Protein 7VFA (pdb70)

B-factor: mean 29.17, std 17.3, range [7.7, 118.78]

Solvent-accessible surface area: 18448 Å² total; per-residue (Å²): 53,101,15,123,26,64,36,29,27,92,29,64,56,57,24,57,27,114,0,28,0,47,9,49,64,39,80,0,57,33,0,6,0,0,0,0,16,66,22,105,89,137,163,87,62,9,0,0,0,17,11,33,108,44,141,51,44,47,19,143,50,0,138,82,36,6,74,6,40,44,49,78,101,114,35,16,0,44,0,47,0,65,59,2,81,47,121,1,55,2,66,0,20,0,0,0,0,18,1,1,8,22,50,14,28,41,34,53,0,7,9,33,62,7,163,22,18,82,0,47,7,65,131,101,52,32,176,98,87,34,10,102,17,48,81,0,74,25,0,14,2,49,0,31,6,63,101,3,30,3,1,0,0,21,1,68,41,28,0,22,0,0,39,0,0,7,1,59,5,113,52,0,50,118,28,77,9,105,78,45,20,140,190,57,47,46,144,50,5,89,0,62,17,68,149,90,112,6,150,10,68,18,61,54,49,57,70,17,0,1,59,0,96,1,72,59,60,7,118,140,36,16,155,66,114,59,42,120,19,120,52,4,78,8,0,0,0,4,2,0,130,47,16,62,57,83,24,58,94,32,12,4,0,35,22,22,54,6,8,164,26,84,38,0,42,15,7,4,0,0,0,0,0,31,20,61,224,87,36,0,18,0,0,1,0,2,0,0,16,4,16,57,13,16,0,0,0,0,4,1,87,0,67,25,0,19,108,9,68,6,96,6,33,67,26,94,34,46,124,57,24,36,6,0,17,2,0,0,0,8,6,0,0,4,11,56,59,53,46,133,93,136,33,97,69,33,106,64,0,29,96,24,1,132,159,76,85,24,55,88,3,64,106,101,50,23,90,96,0,26,86,0,18,85,97,28,63,33,47,10,56,78,6,0,33,14,0,53,79,34,37,94,117,30,118,84,81,118,72,18,25,71,38,64,128,53,49,15,37,16,16,10,109,24,0,57,94,78,50

Structure (mmCIF, N/CA/C/O backbone):
data_7VFA
#
_entry.id   7VFA
#
_cell.length_a   61.723
_cell.length_b   61.723
_cell.length_c   239.012
_cell.angle_alpha   90.000
_cell.angle_beta   90.000
_cell.angle_gamma   90.000
#
_symmetry.space_group_name_H-M   'P 43 21 2'
#
loop_
_entity.id
_entity.type
_entity.pdbx_description
1 polymer NB1A2
2 polymer '3C-like proteinase'
3 non-polymer 'SULFATE ION'
4 water water
#
loop_
_atom_site.group_PDB
_atom_site.id
_atom_site.type_symbol
_atom_site.label_atom_id
_atom_site.label_alt_id
_atom_site.label_comp_id
_atom_site.label_asym_id
_atom_site.label_entity_id
_atom_site.label_seq_id
_atom_site.pdbx_PDB_ins_code
_atom_site.Cartn_x
_atom_site.Cartn_y
_atom_site.Cartn_z
_atom_site.occupancy
_atom_site.B_iso_or_equiv
_atom_site.auth_seq_id
_atom_site.auth_comp_id
_atom_site.auth_asym_id
_atom_site.auth_atom_id
_atom_site.pdbx_PDB_model_num
ATOM 1 N N . VAL A 1 24 ? -37.98394 -7.79512 21.19025 1.000 37.98651 24 VAL D N 1
ATOM 2 C CA . VAL A 1 24 ? -37.45123 -6.77403 22.08700 1.000 26.18266 24 VAL D CA 1
ATOM 3 C C . VAL A 1 24 ? -36.31176 -6.01783 21.41099 1.000 35.29572 24 VAL D C 1
ATOM 4 O O . VAL A 1 24 ? -35.41150 -6.61729 20.82559 1.000 42.77841 24 VAL D O 1
ATOM 8 N N . GLN A 1 25 ? -36.36419 -4.69057 21.50396 1.000 28.85115 25 GLN D N 1
ATOM 9 C CA . GLN A 1 25 ? -35.40530 -3.80468 20.85447 1.000 21.68946 25 GLN D CA 1
ATOM 10 C C . GLN A 1 25 ? -35.06781 -2.69878 21.84617 1.000 19.19058 25 GLN D C 1
ATOM 11 O O . GLN A 1 25 ? -35.97458 -2.01646 22.33043 1.000 22.12261 25 GLN D O 1
ATOM 17 N N . LEU A 1 26 ? -33.78301 -2.52166 22.15701 1.000 18.37927 26 LEU D N 1
ATOM 18 C CA . LEU A 1 26 ? -33.33887 -1.54714 23.15219 1.000 19.41001 26 LEU D CA 1
ATOM 19 C C . LEU A 1 26 ? -32.30069 -0.61359 22.54518 1.000 16.07398 26 LEU D C 1
ATOM 20 O O . LEU A 1 26 ? -31.32503 -1.07667 21.94512 1.000 22.27098 26 LEU D O 1
ATOM 25 N N . GLN A 1 27 ? -32.49284 0.69664 22.72249 1.000 18.70291 27 GLN D N 1
ATOM 26 C CA . GLN A 1 27 ? -31.57322 1.69915 22.18824 1.000 17.38550 27 GLN D CA 1
ATOM 27 C C . GLN A 1 27 ? -31.25706 2.73666 23.25488 1.000 19.45302 27 GLN D C 1
ATOM 28 O O . GLN A 1 27 ? -32.14393 3.48109 23.68321 1.000 18.78069 27 GLN D O 1
ATOM 34 N N . GLU A 1 28 ? -29.99162 2.80551 23.65489 1.000 15.81054 28 GLU D N 1
ATOM 35 C CA . GLU A 1 28 ? -29.55330 3.77878 24.64343 1.000 19.12607 28 GLU D CA 1
ATOM 36 C C . GLU A 1 28 ? -29.21050 5.10919 23.98572 1.000 22.05882 28 GLU D C 1
ATOM 37 O O . GLU A 1 28 ? -28.76024 5.16291 22.83934 1.000 20.16651 28 GLU D O 1
ATOM 43 N N . SER A 1 29 ? -29.40838 6.18943 24.73582 1.000 18.71594 29 SER D N 1
ATOM 44 C CA . SER A 1 29 ? -28.87844 7.48835 24.34841 1.000 25.51757 29 SER D CA 1
ATOM 45 C C . SER A 1 29 ? -28.56851 8.26857 25.61524 1.000 19.93461 29 SER D C 1
ATOM 46 O O . SER A 1 29 ? -28.88388 7.83771 26.72838 1.000 17.70193 29 SER D O 1
ATOM 49 N N . GLY A 1 30 ? -27.92933 9.42219 25.43953 1.000 19.09390 30 GLY D N 1
ATOM 50 C CA . GLY A 1 30 ? -27.68238 10.31915 26.54633 1.000 17.29016 30 GLY D CA 1
ATOM 51 C C . GLY A 1 30 ? -26.30125 10.24611 27.15489 1.000 26.90180 30 GLY D C 1
ATOM 52 O O . GLY A 1 30 ? -26.02919 10.98112 28.11222 1.000 21.16722 30 GLY D O 1
ATOM 53 N N . GLY A 1 31 ? -25.42692 9.38510 26.64917 1.000 21.34112 31 GLY D N 1
ATOM 54 C CA . GLY A 1 31 ? -24.05785 9.37404 27.11359 1.000 24.14489 31 GLY D CA 1
ATOM 55 C C . GLY A 1 31 ? -23.32760 10.64399 26.71924 1.000 22.24895 31 GLY D C 1
ATOM 56 O O . GLY A 1 31 ? -23.80649 11.46598 25.93663 1.000 25.81042 31 GLY D O 1
ATOM 57 N N . GLY A 1 32 ? -22.13558 10.81138 27.27779 1.000 23.31030 32 GLY D N 1
ATOM 58 C CA . GLY A 1 32 ? -21.33949 11.97334 26.93436 1.000 27.12041 32 GLY D CA 1
ATOM 59 C C . GLY A 1 32 ? -20.12864 12.08903 27.83464 1.000 26.67564 32 GLY D C 1
ATOM 60 O O . GLY A 1 32 ? -19.79874 11.16475 28.57847 1.000 19.48943 32 GLY D O 1
ATOM 61 N N . SER A 1 33 ? -19.47964 13.24808 27.75225 1.000 22.65278 33 SER D N 1
ATOM 62 C CA . SER A 1 33 ? -18.26191 13.53993 28.49316 1.000 18.30551 33 SER D CA 1
ATOM 63 C C . SER A 1 33 ? -18.53802 14.64955 29.49677 1.000 23.38277 33 SER D C 1
ATOM 64 O O . SER A 1 33 ? -19.07978 15.69741 29.13255 1.000 30.19176 33 SER D O 1
ATOM 67 N N . VAL A 1 34 ? -18.16880 14.42086 30.75599 1.000 19.30950 34 VAL D N 1
ATOM 68 C CA . VAL A 1 34 ? -18.32434 15.41325 31.81209 1.000 22.25010 34 VAL D CA 1
ATOM 69 C C . VAL A 1 34 ? -17.05529 15.42906 32.65271 1.000 24.66232 34 VAL D C 1
ATOM 70 O O . VAL A 1 34 ? -16.19604 14.55114 32.54857 1.000 22.19909 34 VAL D O 1
ATOM 74 N N . ALA A 1 35 ? -16.93938 16.45480 33.48574 1.000 21.18605 35 ALA D N 1
ATOM 75 C CA . ALA A 1 35 ? -15.89309 16.48793 34.49157 1.000 28.01779 35 ALA D CA 1
ATOM 76 C C . ALA A 1 35 ? -16.40744 15.85388 35.77772 1.000 22.53663 35 ALA D C 1
ATOM 77 O O . ALA A 1 35 ? -17.61711 15.75007 36.00340 1.000 25.08372 35 ALA D O 1
ATOM 79 N N . ALA A 1 36 ? -15.46612 15.42010 36.61832 1.000 24.24182 36 ALA D N 1
ATOM 80 C CA . ALA A 1 36 ? -15.80090 14.82005 37.90469 1.000 24.62886 36 ALA D CA 1
ATOM 81 C C . ALA A 1 36 ? -16.76769 15.70455 38.67949 1.000 29.25501 36 ALA D C 1
ATOM 82 O O . ALA A 1 36 ? -16.59653 16.92514 38.74701 1.000 23.13559 36 ALA D O 1
ATOM 84 N N . GLY A 1 37 ? -17.78702 15.07620 39.26567 1.000 20.46018 37 GLY D N 1
ATOM 85 C CA . GLY A 1 37 ? -18.86724 15.78531 39.91611 1.000 25.53816 37 GLY D CA 1
ATOM 86 C C . GLY A 1 37 ? -20.03298 16.11842 39.01195 1.000 22.44664 37 GLY D C 1
ATOM 87 O O . GLY A 1 37 ? -21.09311 16.51994 39.51212 1.000 24.04578 37 GLY D O 1
ATOM 88 N N . GLY A 1 38 ? -19.87611 15.95678 37.70221 1.000 17.11681 38 GLY D N 1
ATOM 89 C CA . GLY A 1 38 ? -20.91387 16.28263 36.75217 1.000 18.83443 38 GLY D CA 1
ATOM 90 C C . GLY A 1 38 ? -22.01740 15.24518 36.74082 1.000 15.88375 38 GLY D C 1
ATOM 91 O O . GLY A 1 38 ? -22.05645 14.31633 37.54884 1.000 19.73981 38 GLY D O 1
ATOM 92 N N . SER A 1 39 ? -22.91993 15.40288 35.77588 1.000 14.88014 39 SER D N 1
ATOM 93 C CA . SER A 1 39 ? -24.16145 14.64735 35.76181 1.000 16.93466 39 SER D CA 1
ATOM 94 C C . SER A 1 39 ? -24.57882 14.34022 34.33062 1.000 21.05619 39 SER D C 1
ATOM 95 O O . SER A 1 39 ? -24.32542 15.11940 33.40680 1.000 21.49906 39 SER D O 1
ATOM 98 N N . LEU A 1 40 ? -25.23588 13.19525 34.16485 1.000 17.93457 40 LEU D N 1
ATOM 99 C CA . LEU A 1 40 ? -25.77611 12.76911 32.88526 1.000 19.14639 40 LEU D CA 1
ATOM 100 C C . LEU A 1 40 ? -27.09838 12.06641 33.14229 1.000 18.00706 40 LEU D C 1
ATOM 101 O O . LEU A 1 40 ? -27.33985 11.54143 34.23194 1.000 20.25003 40 LEU D O 1
ATOM 106 N N . ARG A 1 41 ? -27.95765 12.05342 32.12626 1.000 16.78465 41 ARG D N 1
ATOM 107 C CA . ARG A 1 41 ? -29.20771 11.29891 32.17130 1.000 18.22048 41 ARG D CA 1
ATOM 108 C C . ARG A 1 41 ? -29.24363 10.38717 30.95389 1.000 18.80237 41 ARG D C 1
ATOM 109 O O . ARG A 1 41 ? -29.32969 10.86836 29.82016 1.000 20.00888 41 ARG D O 1
ATOM 117 N N . LEU A 1 42 ? -29.15935 9.07743 31.17906 1.000 15.74392 42 LEU D N 1
ATOM 118 C CA . LEU A 1 42 ? -29.26149 8.12613 30.08150 1.000 18.12314 42 LEU D CA 1
ATOM 119 C C . LEU A 1 42 ? -30.71628 7.75224 29.83562 1.000 15.66749 42 LEU D C 1
ATOM 120 O O . LEU A 1 42 ? -31.53543 7.71509 30.75885 1.000 15.07043 42 LEU D O 1
ATOM 125 N N . SER A 1 43 ? -31.02177 7.45963 28.57410 1.000 17.10909 43 SER D N 1
ATOM 126 C CA . SER A 1 43 ? -32.33617 7.00613 28.14640 1.000 17.28691 43 SER D CA 1
ATOM 127 C C . SER A 1 43 ? -32.19990 5.67945 27.41763 1.000 17.91539 43 SER D C 1
ATOM 128 O O . SER A 1 43 ? -31.20276 5.43024 26.73673 1.000 18.90598 43 SER D O 1
ATOM 131 N N . CYS A 1 44 ? -33.21122 4.82954 27.55749 1.000 16.93143 44 CYS D N 1
ATOM 132 C CA . CYS A 1 44 ? -33.25824 3.55682 26.84692 1.000 19.61380 44 CYS D CA 1
ATOM 133 C C . CYS A 1 44 ? -34.63334 3.42382 26.21346 1.000 15.98366 44 CYS D C 1
ATOM 134 O O . CYS A 1 44 ? -35.63349 3.26889 26.92156 1.000 19.94381 44 CYS D O 1
ATOM 137 N N . ALA A 1 45 ? -34.68102 3.50363 24.88812 1.000 16.14996 45 ALA D N 1
ATOM 138 C CA . ALA A 1 45 ? -35.93100 3.42823 24.14484 1.000 18.83905 45 ALA D CA 1
ATOM 139 C C . ALA A 1 45 ? -36.24010 1.96653 23.85457 1.000 17.26754 45 ALA D C 1
ATOM 140 O O . ALA A 1 45 ? -35.40848 1.25656 23.27976 1.000 22.35367 45 ALA D O 1
ATOM 142 N N . VAL A 1 46 ? -37.42821 1.52134 24.25199 1.000 20.92295 46 VAL D N 1
ATOM 143 C CA . VAL A 1 46 ? -37.85266 0.13394 24.08427 1.000 18.89893 46 VAL D CA 1
ATOM 144 C C . VAL A 1 46 ? -38.78110 0.05245 22.88519 1.000 16.93721 46 VAL D C 1
ATOM 145 O O . VAL A 1 46 ? -39.73591 0.83183 22.77723 1.000 19.62632 46 VAL D O 1
ATOM 149 N N . SER A 1 47 ? -38.50620 -0.89350 21.99046 1.000 21.96950 47 SER D N 1
ATOM 150 C CA . SER A 1 47 ? -39.32039 -1.12948 20.80952 1.000 23.81640 47 SER D CA 1
ATOM 151 C C . SER A 1 47 ? -39.62885 -2.61502 20.70165 1.000 20.62161 47 SER D C 1
ATOM 152 O O . SER A 1 47 ? -38.91764 -3.45746 21.25125 1.000 20.03149 47 SER D O 1
ATOM 155 N N . GLY A 1 48 ? -40.69995 -2.93209 19.97584 1.000 22.66920 48 GLY D N 1
ATOM 156 C CA . GLY A 1 48 ? -41.07749 -4.30467 19.72521 1.000 25.31878 48 GLY D CA 1
ATOM 157 C C . GLY A 1 48 ? -41.91195 -4.95483 20.80888 1.000 33.06729 48 GLY D C 1
ATOM 158 O O . GLY A 1 48 ? -42.60505 -5.93827 20.52719 1.000 43.27412 48 GLY D O 1
ATOM 159 N N . VAL A 1 49 ? -41.84910 -4.44949 22.04102 1.000 23.01151 49 VAL D N 1
ATOM 160 C CA . VAL A 1 49 ? -42.65878 -4.91795 23.16139 1.000 22.53227 49 VAL D CA 1
ATOM 161 C C . VAL A 1 49 ? -42.93806 -3.71594 24.05250 1.000 21.82335 49 VAL D C 1
ATOM 162 O O . VAL A 1 49 ? -42.30940 -2.66407 23.92206 1.000 25.53022 49 VAL D O 1
ATOM 166 N N . THR A 1 50 ? -43.88005 -3.87801 24.97744 1.000 18.82634 50 THR D N 1
ATOM 167 C CA . THR A 1 50 ? -44.14294 -2.84300 25.96703 1.000 18.14223 50 THR D CA 1
ATOM 168 C C . THR A 1 50 ? -43.11936 -2.91159 27.09014 1.000 23.33282 50 THR D C 1
ATOM 169 O O . THR A 1 50 ? -42.79740 -3.99299 27.59312 1.000 20.15631 50 THR D O 1
ATOM 173 N N . ALA A 1 51 ? -42.62006 -1.74366 27.49594 1.000 19.71771 51 ALA D N 1
ATOM 174 C CA . ALA A 1 51 ? -41.70277 -1.69398 28.62775 1.000 20.90926 51 ALA D CA 1
ATOM 175 C C . ALA A 1 51 ? -42.36791 -2.15824 29.91580 1.000 24.23084 51 ALA D C 1
ATOM 176 O O . ALA A 1 51 ? -41.66994 -2.57929 30.84522 1.000 19.95530 51 ALA D O 1
ATOM 178 N N . SER A 1 52 ? -43.70180 -2.09849 29.99008 1.000 20.24235 52 SER D N 1
ATOM 179 C CA . SER A 1 52 ? -44.42795 -2.55427 31.16899 1.000 20.14091 52 SER D CA 1
ATOM 180 C C . SER A 1 52 ? -44.43559 -4.06682 31.31034 1.000 18.12752 52 SER D C 1
ATOM 181 O O . SER A 1 52 ? -44.94363 -4.56824 32.31861 1.000 22.42722 52 SER D O 1
ATOM 184 N N . SER A 1 53 ? -43.90244 -4.80992 30.34026 1.000 18.22563 53 SER D N 1
ATOM 185 C CA . SER A 1 53 ? -43.98755 -6.26378 30.35596 1.000 21.58743 53 SER D CA 1
ATOM 186 C C . SER A 1 53 ? -42.66957 -6.95710 30.67818 1.000 18.87015 53 SER D C 1
ATOM 187 O O . SER A 1 53 ? -42.63631 -8.19179 30.72464 1.000 17.90637 53 SER D O 1
ATOM 190 N N . VAL A 1 54 ? -41.58542 -6.21386 30.89692 1.000 19.67444 54 VAL D N 1
ATOM 191 C CA . VAL A 1 54 ? -40.26500 -6.80080 31.10026 1.000 17.80892 54 VAL D CA 1
ATOM 192 C C . VAL A 1 54 ? -39.61844 -6.17317 32.32684 1.000 16.08575 54 VAL D C 1
ATOM 193 O O . VAL A 1 54 ? -39.80568 -4.98333 32.60165 1.000 16.14787 54 VAL D O 1
ATOM 197 N N . TYR A 1 55 ? -38.87076 -6.98117 33.07091 1.000 14.60600 55 TYR D N 1
ATOM 198 C CA . TYR A 1 55 ? -37.94344 -6.44582 34.05518 1.000 12.96575 55 TYR D CA 1
ATOM 199 C C . TYR A 1 55 ? -36.81870 -5.73666 33.31238 1.000 13.81789 55 TYR D C 1
ATOM 200 O O . TYR A 1 55 ? -36.31652 -6.24014 32.30482 1.000 15.61298 55 TYR D O 1
ATOM 209 N N . MET A 1 56 ? -36.43014 -4.55501 33.79399 1.000 13.42052 56 MET D N 1
ATOM 210 C CA . MET A 1 56 ? -35.46050 -3.73945 33.07914 1.000 12.16126 56 MET D CA 1
ATOM 211 C C . MET A 1 56 ? -34.33876 -3.31107 34.01433 1.000 14.53958 56 MET D C 1
ATOM 212 O O . MET A 1 56 ? -34.55274 -3.12289 35.21220 1.000 17.52186 56 MET D O 1
ATOM 217 N N . ALA A 1 57 ? -33.13480 -3.15484 33.46095 1.000 13.59016 57 ALA D N 1
ATOM 218 C CA . ALA A 1 57 ? -31.99678 -2.78591 34.28986 1.000 12.10905 57 ALA D CA 1
ATOM 219 C C . ALA A 1 57 ? -30.95609 -2.03549 33.47498 1.000 11.29885 57 ALA D C 1
ATOM 220 O O . ALA A 1 57 ? -30.89977 -2.13474 32.24698 1.000 16.04058 57 ALA D O 1
ATOM 222 N N . TRP A 1 58 ? -30.11750 -1.29550 34.19458 1.000 11.67693 58 TRP D N 1
ATOM 223 C CA . TRP A 1 58 ? -28.95993 -0.61363 33.63608 1.000 12.72588 58 TRP D CA 1
ATOM 224 C C . TRP A 1 58 ? -27.69219 -1.32891 34.07293 1.000 14.53710 58 TRP D C 1
ATOM 225 O O . TRP A 1 58 ? -27.51799 -1.62527 35.25980 1.000 16.49799 58 TRP D O 1
ATOM 236 N N . PHE A 1 59 ? -26.81532 -1.59220 33.11163 1.000 12.96451 59 PHE D N 1
ATOM 237 C CA . PHE A 1 59 ? -25.52107 -2.21375 33.32231 1.000 11.52707 59 PHE D CA 1
ATOM 238 C C . PHE A 1 59 ? -24.45189 -1.26879 32.80165 1.000 14.33941 59 PHE D C 1
ATOM 239 O O . PHE A 1 59 ? -24.73048 -0.37362 32.00433 1.000 14.51427 59 PHE D O 1
ATOM 247 N N . ARG A 1 60 ? -23.21776 -1.48129 33.23117 1.000 15.03070 60 ARG D N 1
ATOM 248 C CA . ARG A 1 60 ? -22.10479 -0.83928 32.55976 1.000 13.41468 60 ARG D CA 1
ATOM 249 C C . ARG A 1 60 ? -21.01659 -1.87010 32.31265 1.000 15.08512 60 ARG D C 1
ATOM 250 O O . ARG A 1 60 ? -20.92466 -2.89231 33.00049 1.000 17.40831 60 ARG D O 1
ATOM 258 N N . GLN A 1 61 ? -20.19823 -1.59055 31.30416 1.000 12.69076 61 GLN D N 1
ATOM 259 C CA . GLN A 1 61 ? -19.03031 -2.40262 30.98860 1.000 14.01432 61 GLN D CA 1
ATOM 260 C C . GLN A 1 61 ? -17.82886 -1.46772 31.04195 1.000 13.43969 61 GLN D C 1
ATOM 261 O O . GLN A 1 61 ? -17.51280 -0.78678 30.06115 1.000 15.83640 61 GLN D O 1
ATOM 267 N N . ALA A 1 62 ? -17.18704 -1.41262 32.20579 1.000 12.50646 62 ALA D N 1
ATOM 268 C CA . ALA A 1 62 ? -15.94308 -0.68036 32.34918 1.000 14.29089 62 ALA D CA 1
ATOM 269 C C . ALA A 1 62 ? -14.86308 -1.34386 31.49733 1.000 10.40015 62 ALA D C 1
ATOM 270 O O . ALA A 1 62 ? -14.98482 -2.51558 31.13830 1.000 16.99455 62 ALA D O 1
ATOM 272 N N . PRO A 1 63 ? -13.80221 -0.60689 31.13916 1.000 15.08648 63 PRO D N 1
ATOM 273 C CA . PRO A 1 63 ? -12.77206 -1.18490 30.26141 1.000 16.34751 63 PRO D CA 1
ATOM 274 C C . PRO A 1 63 ? -12.22521 -2.51143 30.76428 1.000 16.67704 63 PRO D C 1
ATOM 275 O O . PRO A 1 63 ? -11.61601 -2.57434 31.83653 1.000 17.37250 63 PRO D O 1
ATOM 279 N N . GLY A 1 64 ? -12.44684 -3.57535 29.99333 1.000 16.83352 64 GLY D N 1
ATOM 280 C CA . GLY A 1 64 ? -11.93038 -4.88371 30.34427 1.000 14.57326 64 GLY D CA 1
ATOM 281 C C . GLY A 1 64 ? -12.56133 -5.51178 31.55984 1.000 19.37204 64 GLY D C 1
ATOM 282 O O . GLY A 1 64 ? -11.99485 -6.45226 32.12318 1.000 18.92747 64 GLY D O 1
ATOM 283 N N . LYS A 1 65 ? -13.71691 -5.01433 31.98974 1.000 13.56967 65 LYS D N 1
ATOM 284 C CA . LYS A 1 65 ? -14.42932 -5.54934 33.13744 1.000 15.29390 65 LYS D CA 1
ATOM 285 C C . LYS A 1 65 ? -15.68838 -6.26767 32.67894 1.000 11.56143 65 LYS D C 1
ATOM 286 O O . LYS A 1 65 ? -16.22544 -6.00111 31.60145 1.000 16.13254 65 LYS D O 1
ATOM 292 N N . GLU A 1 66 ? -16.14484 -7.19918 33.51002 1.000 14.06377 66 GLU D N 1
ATOM 293 C CA . GLU A 1 66 ? -17.41397 -7.85585 33.25435 1.000 15.71031 66 GLU D CA 1
ATOM 294 C C . GLU A 1 66 ? -18.55060 -6.86527 33.45891 1.000 18.86777 66 GLU D C 1
ATOM 295 O O . GLU A 1 66 ? -18.41026 -5.85864 34.15707 1.000 21.57251 66 GLU D O 1
ATOM 301 N N . ARG A 1 67 ? -19.68589 -7.14783 32.83004 1.000 15.70831 67 ARG D N 1
ATOM 302 C CA . ARG A 1 67 ? -20.81272 -6.23046 32.93611 1.000 17.28483 67 ARG D CA 1
ATOM 303 C C . ARG A 1 67 ? -21.31564 -6.18028 34.37208 1.000 21.28260 67 ARG D C 1
ATOM 304 O O . ARG A 1 67 ? -21.52251 -7.21705 35.01061 1.000 20.27300 67 ARG D O 1
ATOM 312 N N . GLU A 1 68 ? -21.49246 -4.96792 34.88218 1.000 15.58120 68 GLU D N 1
ATOM 313 C CA . GLU A 1 68 ? -21.85978 -4.73672 36.27170 1.000 16.61018 68 GLU D CA 1
ATOM 314 C C . GLU A 1 68 ? -23.28203 -4.19694 36.31761 1.000 12.80872 68 GLU D C 1
ATOM 315 O O . GLU A 1 68 ? -23.56970 -3.14850 35.72837 1.000 13.84021 68 GLU D O 1
ATOM 321 N N . GLY A 1 69 ? -24.17144 -4.92059 36.99533 1.000 15.64590 69 GLY D N 1
ATOM 322 C CA . GLY A 1 69 ? -25.54022 -4.45269 37.15564 1.000 14.22885 69 GLY D CA 1
ATOM 323 C C . GLY A 1 69 ? -25.57923 -3.31451 38.15070 1.000 12.05670 69 GLY D C 1
ATOM 324 O O . GLY A 1 69 ? -25.03695 -3.42202 39.25465 1.000 14.53277 69 GLY D O 1
ATOM 325 N N . LEU A 1 70 ? -26.21299 -2.21321 37.75869 1.000 10.99331 70 LEU D N 1
ATOM 326 C CA . LEU A 1 70 ? -26.24065 -1.00411 38.57064 1.000 14.11390 70 LEU D CA 1
ATOM 327 C C . LEU A 1 70 ? -27.59251 -0.72595 39.19732 1.000 16.29019 70 LEU D C 1
ATOM 328 O O . LEU A 1 70 ? -27.65906 -0.33284 40.36432 1.000 14.92593 70 LEU D O 1
ATOM 333 N N . ALA A 1 71 ? -28.66812 -0.89540 38.43839 1.000 13.56956 71 ALA D N 1
ATOM 334 C CA . ALA A 1 71 ? -29.99347 -0.53567 38.91314 1.000 13.06246 71 ALA D CA 1
ATOM 335 C C . ALA A 1 71 ? -31.01731 -1.29011 38.08554 1.000 15.60991 71 ALA D C 1
ATOM 336 O O . ALA A 1 71 ? -30.89669 -1.36880 36.86184 1.000 17.18990 71 ALA D O 1
ATOM 338 N N . GLY A 1 72 ? -32.02309 -1.83675 38.75981 1.000 13.32505 72 GLY D N 1
ATOM 339 C CA . GLY A 1 72 ? -33.06906 -2.56668 38.08197 1.000 12.68066 72 GLY D CA 1
ATOM 340 C C . GLY A 1 72 ? -34.41494 -2.20972 38.67492 1.000 15.13379 72 GLY D C 1
ATOM 341 O O . GLY A 1 72 ? -34.51431 -1.75066 39.81213 1.000 14.53213 72 GLY D O 1
ATOM 342 N N . ILE A 1 73 ? -35.45531 -2.42419 37.88004 1.000 13.89517 73 ILE D N 1
ATOM 343 C CA . ILE A 1 73 ? -36.81623 -2.09765 38.29080 1.000 15.35682 73 ILE D CA 1
ATOM 344 C C . ILE A 1 73 ? -37.76069 -3.14722 37.72182 1.000 14.89100 73 ILE D C 1
ATOM 345 O O . ILE A 1 73 ? -37.70350 -3.46175 36.52819 1.000 15.46425 73 ILE D O 1
ATOM 350 N N . ASN A 1 74 ? -38.61161 -3.71221 38.57882 1.000 17.17932 74 ASN D N 1
ATOM 351 C CA . ASN A 1 74 ? -39.58590 -4.68024 38.10241 1.000 15.07287 74 ASN D CA 1
ATOM 352 C C . ASN A 1 74 ? -40.85397 -3.94841 37.66689 1.000 18.25707 74 ASN D C 1
ATOM 353 O O . ASN A 1 74 ? -40.95301 -2.72139 37.75443 1.000 18.94833 74 ASN D O 1
ATOM 358 N N . THR A 1 75 ? -41.82752 -4.69565 37.15134 1.000 15.48916 75 THR D N 1
ATOM 359 C CA . THR A 1 75 ? -42.96122 -4.03687 36.51115 1.000 15.70527 75 THR D CA 1
ATOM 360 C C . THR A 1 75 ? -44.00721 -3.53121 37.49820 1.000 24.75463 75 THR D C 1
ATOM 361 O O . THR A 1 75 ? -45.01663 -2.96979 37.06262 1.000 23.16391 75 THR D O 1
ATOM 365 N N . VAL A 1 76 ? -43.79980 -3.69870 38.80306 1.000 19.03247 76 VAL D N 1
ATOM 366 C CA . VAL A 1 76 ? -44.63527 -3.04509 39.80403 1.000 22.27364 76 VAL D CA 1
ATOM 367 C C . VAL A 1 76 ? -43.86568 -1.97461 40.56657 1.000 32.42226 76 VAL D C 1
ATOM 368 O O . VAL A 1 76 ? -44.33881 -1.49168 41.60077 1.000 30.64106 76 VAL D O 1
ATOM 372 N N . GLY A 1 77 ? -42.68666 -1.58854 40.08254 1.000 22.84466 77 GLY D N 1
ATOM 373 C CA . GLY A 1 77 ? -41.97657 -0.44589 40.61777 1.000 20.50376 77 GLY D CA 1
ATOM 374 C C . GLY A 1 77 ? -40.89102 -0.73941 41.63252 1.000 17.50210 77 GLY D C 1
ATOM 375 O O . GLY A 1 77 ? -40.26979 0.20700 42.12923 1.000 22.25237 77 GLY D O 1
ATOM 376 N N . TYR A 1 78 ? -40.62940 -2.00393 41.95127 1.000 18.68754 78 TYR D N 1
ATOM 377 C CA . TYR A 1 78 ? -39.62710 -2.32987 42.95656 1.000 17.70645 78 TYR D CA 1
ATOM 378 C C . TYR A 1 78 ? -38.23408 -2.17151 42.3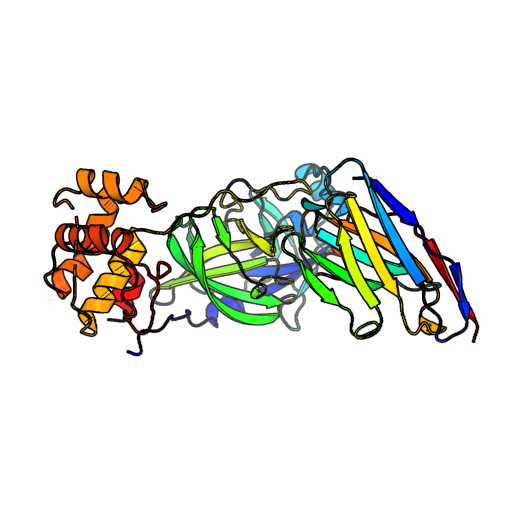5741 1.000 19.54986 78 TYR D C 1
ATOM 379 O O . TYR A 1 78 ? -37.93340 -2.74913 41.30819 1.000 19.95489 78 TYR D O 1
ATOM 388 N N . THR A 1 79 ? -37.38538 -1.38884 43.02212 1.000 20.13582 79 THR D N 1
ATOM 389 C CA . THR A 1 79 ? -36.06204 -1.05950 42.51153 1.000 18.90545 79 THR D CA 1
ATOM 390 C C . THR A 1 79 ? -34.98004 -1.75348 43.32573 1.000 22.33758 79 THR D C 1
ATOM 391 O O . THR A 1 79 ? -35.12596 -1.96807 44.53314 1.000 26.04470 79 THR D O 1
ATOM 395 N N . THR A 1 80 ? -33.89134 -2.10752 42.64004 1.000 17.36912 80 THR D N 1
ATOM 396 C CA . THR A 1 80 ? -32.69386 -2.66568 43.25016 1.000 18.03278 80 THR D CA 1
ATOM 397 C C . THR A 1 80 ? -31.49778 -1.86771 42.75981 1.000 19.26567 80 THR D C 1
ATOM 398 O O . THR A 1 80 ? -31.39924 -1.55992 41.56850 1.000 18.07276 80 THR D O 1
ATOM 402 N N . TYR A 1 81 ? -30.59566 -1.52661 43.67586 1.000 19.50719 81 TYR D N 1
ATOM 403 C CA . TYR A 1 81 ? -29.41075 -0.74568 43.34247 1.000 12.72804 81 TYR D CA 1
ATOM 404 C C . TYR A 1 81 ? -28.14924 -1.43007 43.83588 1.000 17.97142 81 TYR D C 1
ATOM 405 O O . TYR A 1 81 ? -28.12354 -1.99752 44.93264 1.000 18.95882 81 TYR D O 1
ATOM 414 N N . ALA A 1 82 ? -27.09711 -1.35426 43.02604 1.000 15.81873 82 ALA D N 1
ATOM 415 C CA . ALA A 1 82 ? -25.78045 -1.77116 43.47850 1.000 17.15964 82 ALA D CA 1
ATOM 416 C C . ALA A 1 82 ? -25.22551 -0.74944 44.46377 1.000 19.82587 82 ALA D C 1
ATOM 417 O O . ALA A 1 82 ? -25.45324 0.45651 44.32315 1.000 18.66630 82 ALA D O 1
ATOM 419 N N . ASP A 1 83 ? -24.49279 -1.24240 45.46843 1.000 18.82050 83 ASP D N 1
ATOM 420 C CA . ASP A 1 83 ? -23.86687 -0.34842 46.43985 1.000 22.09918 83 ASP D CA 1
ATOM 421 C C . ASP A 1 83 ? -22.95728 0.66519 45.75898 1.000 21.16962 83 ASP D C 1
ATOM 422 O O . ASP A 1 83 ? -22.78855 1.78299 46.25788 1.000 22.49904 83 ASP D O 1
ATOM 427 N N . SER A 1 84 ? -22.37584 0.29888 44.61519 1.000 17.51995 84 SER D N 1
ATOM 428 C CA . SER A 1 84 ? -21.43472 1.17585 43.92971 1.000 20.92250 84 SER D CA 1
ATOM 429 C C . SER A 1 84 ? -22.07110 2.47438 43.44940 1.000 21.87929 84 SER D C 1
ATOM 430 O O . SER A 1 84 ? -21.34966 3.44750 43.20980 1.000 20.94233 84 SER D O 1
ATOM 433 N N . VAL A 1 85 ? -23.39520 2.51434 43.28960 1.000 18.86192 85 VAL D N 1
ATOM 434 C CA . VAL A 1 85 ? -24.07686 3.68922 42.75875 1.000 18.53537 85 VAL D CA 1
ATOM 435 C C . VAL A 1 85 ? -25.19265 4.18954 43.66239 1.000 20.64195 85 VAL D C 1
ATOM 436 O O . VAL A 1 85 ? -25.87120 5.16005 43.30930 1.000 19.39724 85 VAL D O 1
ATOM 440 N N . LYS A 1 86 ? -25.41109 3.56646 44.81651 1.000 22.29492 86 LYS D N 1
ATOM 441 C CA . LYS A 1 86 ? -26.46746 4.02410 45.70693 1.000 32.17270 86 LYS D CA 1
ATOM 442 C C . LYS A 1 86 ? -26.20519 5.46166 46.13852 1.000 20.02965 86 LYS D C 1
ATOM 443 O O . LYS A 1 86 ? -25.06126 5.85949 46.38787 1.000 25.72146 86 LYS D O 1
ATOM 449 N N . GLY A 1 87 ? -27.27737 6.25054 46.19597 1.000 23.74475 87 GLY D N 1
ATOM 450 C CA . GLY A 1 87 ? -27.18754 7.65509 46.51933 1.000 20.92167 87 GLY D CA 1
ATOM 451 C C . GLY A 1 87 ? -26.83256 8.55618 45.35894 1.000 30.06948 87 GLY D C 1
ATOM 452 O O . GLY A 1 87 ? -27.03839 9.77186 45.45302 1.000 28.41559 87 GLY D O 1
ATOM 453 N N . ARG A 1 88 ? -26.31358 8.00677 44.26292 1.000 17.57252 88 ARG D N 1
ATOM 454 C CA . ARG A 1 88 ? -25.88815 8.79967 43.11588 1.000 19.54147 88 ARG D CA 1
ATOM 455 C C . ARG A 1 88 ? -26.72577 8.58395 41.86547 1.000 19.09881 88 ARG D C 1
ATOM 456 O O . ARG A 1 88 ? -27.01192 9.54922 41.15184 1.000 20.55380 88 ARG D O 1
ATOM 464 N N . PHE A 1 89 ? -27.10341 7.34469 41.55758 1.000 17.50447 89 PHE D N 1
ATOM 465 C CA . PHE A 1 89 ? -27.82984 7.02348 40.33382 1.000 17.40755 89 PHE D CA 1
ATOM 466 C C . PHE A 1 89 ? -29.26348 6.65104 40.67765 1.000 20.29516 89 PHE D C 1
ATOM 467 O O . PHE A 1 89 ? -29.51121 5.98742 41.68773 1.000 20.16379 89 PHE D O 1
ATOM 475 N N . THR A 1 90 ? -30.20452 7.05950 39.82750 1.000 16.41280 90 THR D N 1
ATOM 476 C CA . THR A 1 90 ? -31.61516 6.75837 40.03700 1.000 16.16881 90 THR D CA 1
ATOM 477 C C . THR A 1 90 ? -32.21414 6.18994 38.76226 1.000 18.07945 90 THR D C 1
ATOM 478 O O . THR A 1 90 ? -32.13485 6.81648 37.70125 1.000 17.42393 90 THR D O 1
ATOM 482 N N . ILE A 1 91 ? -32.82170 5.00918 38.86981 1.000 15.91332 91 ILE D N 1
ATOM 483 C CA . ILE A 1 91 ? -33.4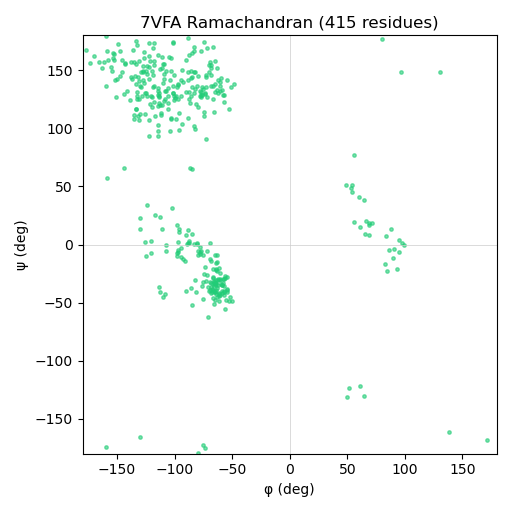9283 4.38688 37.73904 1.000 15.06657 91 ILE D CA 1
ATOM 484 C C . ILE A 1 91 ? -34.96489 4.76129 37.79237 1.000 22.56881 91 ILE D C 1
ATOM 485 O O . ILE A 1 91 ? -35.56618 4.84759 38.87147 1.000 21.73070 91 ILE D O 1
ATOM 490 N N . SER A 1 92 ? -35.54413 5.00769 36.62126 1.000 20.16832 92 SER D N 1
ATOM 491 C CA . SER A 1 92 ? -36.95713 5.33415 36.52274 1.000 18.39829 92 SER D CA 1
ATOM 492 C C . SER A 1 92 ? -37.45387 4.89785 35.15622 1.000 18.78273 92 SER D C 1
ATOM 493 O O . SER A 1 92 ? -36.66969 4.63695 34.23853 1.000 21.14747 92 SER D O 1
ATOM 496 N N . LYS A 1 93 ? -38.77342 4.81785 35.03073 1.000 19.98980 93 LYS D N 1
ATOM 497 C CA . LYS A 1 93 ? -39.39123 4.25040 33.84445 1.000 15.44092 93 LYS D CA 1
ATOM 498 C C . LYS A 1 93 ? -40.63392 5.04947 33.50065 1.000 23.96813 93 LYS D C 1
ATOM 499 O O . LYS A 1 93 ? -41.45325 5.33233 34.37902 1.000 23.00308 93 LYS D O 1
ATOM 505 N N . ASP A 1 94 ? -40.76748 5.41099 32.23267 1.000 21.07091 94 ASP D N 1
ATOM 506 C CA . ASP A 1 94 ? -41.95364 6.09339 31.72829 1.000 24.48212 94 ASP D CA 1
ATOM 507 C C . ASP A 1 94 ? -42.62422 5.13328 30.75142 1.000 17.47835 94 ASP D C 1
ATOM 508 O O . ASP A 1 94 ? -42.23057 5.04634 29.58421 1.000 23.70412 94 ASP D O 1
ATOM 513 N N . ASN A 1 95 ? -43.64229 4.41276 31.23357 1.000 18.43722 95 ASN D N 1
ATOM 514 C CA . ASN A 1 95 ? -44.33506 3.46395 30.36785 1.000 26.44811 95 ASN D CA 1
ATOM 515 C C . ASN A 1 95 ? -45.04993 4.16277 29.21953 1.000 26.73979 95 ASN D C 1
ATOM 516 O O . ASN A 1 95 ? -45.18204 3.58649 28.13352 1.000 22.46615 95 ASN D O 1
ATOM 521 N N . SER A 1 96 ? -45.50731 5.40171 29.42968 1.000 23.54695 96 SER D N 1
ATOM 522 C CA . SER A 1 96 ? -46.18935 6.11833 28.35628 1.000 20.76645 96 SER D CA 1
ATOM 523 C C . SER A 1 96 ? -45.25130 6.41676 27.19435 1.000 27.35690 96 SER D C 1
ATOM 524 O O . SER A 1 96 ? -45.68948 6.45581 26.03821 1.000 29.92344 96 SER D O 1
ATOM 527 N N . GLU A 1 97 ? -43.96617 6.63079 27.47277 1.000 20.42130 97 GLU D N 1
ATOM 528 C CA . GLU A 1 97 ? -42.96628 6.80085 26.42794 1.000 18.41440 97 GLU D CA 1
ATOM 529 C C . GLU A 1 97 ? -42.20978 5.51493 26.13177 1.000 20.57271 97 GLU D C 1
ATOM 530 O O . GLU A 1 97 ? -41.38312 5.49708 25.21525 1.000 24.59095 97 GLU D O 1
ATOM 536 N N . ASN A 1 98 ? -42.46709 4.45111 26.89405 1.000 21.53996 98 ASN D N 1
ATOM 537 C CA . ASN A 1 98 ? -41.83696 3.14923 26.67972 1.000 19.09879 98 ASN D CA 1
ATOM 538 C C . ASN A 1 98 ? -40.31640 3.27894 26.80350 1.000 19.75966 98 ASN D C 1
ATOM 539 O O . ASN A 1 98 ? -39.55077 2.70196 26.02739 1.000 24.13225 98 ASN D O 1
ATOM 544 N N . THR A 1 99 ? -39.87683 4.05897 27.79403 1.000 18.92318 99 THR D N 1
ATOM 545 C CA . THR A 1 99 ? -38.48595 4.47287 27.92425 1.000 16.90052 99 THR D CA 1
ATOM 546 C C . THR A 1 99 ? -37.99701 4.29550 29.35794 1.000 20.26053 99 THR D C 1
ATOM 547 O O . THR A 1 99 ? -38.71373 4.60244 30.31675 1.000 19.04149 99 THR D O 1
ATOM 551 N N . LEU A 1 100 ? -36.76918 3.79470 29.49140 1.000 18.01493 100 LEU D N 1
ATOM 552 C CA . LEU A 1 100 ? -36.09469 3.63617 30.77128 1.000 20.84930 100 LEU D CA 1
ATOM 553 C C . LEU A 1 100 ? -35.03535 4.72439 30.93161 1.000 13.98360 100 LEU D C 1
ATOM 554 O O . LEU A 1 100 ? -34.35367 5.08331 29.96801 1.000 17.93031 100 LEU D O 1
ATOM 559 N N . TYR A 1 101 ? -34.89992 5.24987 32.14874 1.000 16.72090 101 TYR D N 1
ATOM 560 C CA . TYR A 1 101 ? -33.97971 6.34435 32.42446 1.000 17.89057 101 TYR D CA 1
ATOM 561 C C . TYR A 1 101 ? -33.01415 5.98926 33.54403 1.000 15.85405 101 TYR D C 1
ATOM 562 O O . TYR A 1 101 ? -33.36031 5.25888 34.47598 1.000 17.33794 101 TYR D O 1
ATOM 571 N N . LEU A 1 102 ? -31.80649 6.55226 33.46094 1.000 16.89343 102 LEU D N 1
ATOM 572 C CA . LEU A 1 102 ? -30.83545 6.50855 34.55155 1.000 15.21843 102 LEU D CA 1
ATOM 573 C C . LEU A 1 102 ? -30.30120 7.91843 34.78290 1.000 16.43424 102 LEU D C 1
ATOM 574 O O . LEU A 1 102 ? -29.54077 8.44266 33.96264 1.000 17.33971 102 LEU D O 1
ATOM 579 N N . GLN A 1 103 ? -30.71346 8.53830 35.88470 1.000 17.59177 103 GLN D N 1
ATOM 580 C CA . GLN A 1 103 ? -30.15225 9.82113 36.29050 1.000 16.22696 103 GLN D CA 1
ATOM 581 C C . GLN A 1 103 ? -28.83019 9.56614 37.00381 1.000 17.84300 103 GLN D C 1
ATOM 582 O O . GLN A 1 103 ? -28.79113 8.85634 38.01198 1.000 20.89018 103 GLN D O 1
ATOM 588 N N . MET A 1 104 ? -27.74934 10.12846 36.47884 1.000 13.91442 104 MET D N 1
ATOM 589 C CA . MET A 1 104 ? -26.39641 9.86884 36.97436 1.000 16.83228 104 MET D CA 1
ATOM 590 C C . MET A 1 104 ? -25.81458 11.14379 37.57723 1.000 21.99637 104 MET D C 1
ATOM 591 O O . MET A 1 104 ? -25.37423 12.02884 36.84364 1.000 22.43726 104 MET D O 1
ATOM 596 N N . ASN A 1 105 ? -25.78808 11.23215 38.90640 1.000 16.81781 105 ASN D N 1
ATOM 597 C CA . ASN A 1 105 ? -25.20301 12.37866 39.59176 1.000 20.06505 105 ASN D CA 1
ATOM 598 C C . ASN A 1 105 ? -23.85054 12.01854 40.19538 1.000 24.81522 105 ASN D C 1
ATOM 599 O O . ASN A 1 105 ? -23.51979 10.84459 40.39009 1.000 19.82448 105 ASN D O 1
ATOM 604 N N . SER A 1 106 ? -23.07183 13.05798 40.49818 1.000 16.96244 106 SER D N 1
ATOM 605 C CA . SER A 1 106 ? -21.80343 12.91840 41.21214 1.000 16.46926 106 SER D CA 1
ATOM 606 C C . SER A 1 106 ? -20.88579 11.91026 40.51943 1.000 17.20270 106 SER D C 1
ATOM 607 O O . SER A 1 106 ? -20.36180 10.98048 41.13870 1.000 19.69533 106 SER D O 1
ATOM 610 N N . LEU A 1 107 ? -20.69875 12.09905 39.21449 1.000 16.26828 107 LEU D N 1
ATOM 611 C CA . LEU A 1 107 ? -19.90156 11.16184 38.43241 1.000 18.88747 107 LEU D CA 1
ATOM 612 C C . LEU A 1 107 ? -18.42265 11.25580 38.79554 1.000 27.29052 107 LEU D C 1
ATOM 613 O O . LEU A 1 107 ? -17.91826 12.31315 39.18312 1.000 23.35880 107 LEU D O 1
ATOM 618 N N . LYS A 1 108 ? -17.73998 10.12301 38.68739 1.000 20.77354 108 LYS D N 1
ATOM 619 C CA . LYS A 1 108 ? -16.34692 9.96021 39.07474 1.000 19.40623 108 LYS D CA 1
ATOM 620 C C . LYS A 1 108 ? -15.63184 9.18769 37.98702 1.000 19.30779 108 LYS D C 1
ATOM 621 O O . LYS A 1 108 ? -16.26417 8.46805 37.20405 1.000 17.86228 108 LYS D O 1
ATOM 627 N N . PRO A 1 109 ? -14.30209 9.31472 37.89677 1.000 25.04427 109 PRO D N 1
ATOM 628 C CA . PRO A 1 109 ? -13.55782 8.53285 36.89724 1.000 25.07237 109 PRO D CA 1
ATOM 629 C C . PRO A 1 109 ? -13.82172 7.04013 36.98309 1.000 22.26410 109 PRO D C 1
ATOM 630 O O . PRO A 1 109 ? -13.74170 6.33939 35.96562 1.000 20.37454 109 PRO D O 1
ATOM 634 N N . GLU A 1 110 ? -14.15594 6.53422 38.16981 1.000 20.25484 110 GLU D N 1
ATOM 635 C CA . GLU A 1 110 ? -14.48246 5.12232 38.31811 1.000 24.87776 110 GLU D CA 1
ATOM 636 C C . GLU A 1 110 ? -15.73796 4.73452 37.54305 1.000 20.74355 110 GLU D C 1
ATOM 637 O O . GLU A 1 110 ? -15.97833 3.53935 37.33111 1.000 23.04393 110 GLU D O 1
ATOM 643 N N . ASP A 1 111 ? -16.54120 5.71023 37.11400 1.000 19.38790 111 ASP D N 1
ATOM 644 C CA . ASP A 1 111 ? -17.77962 5.44781 36.38791 1.000 16.94530 111 ASP D CA 1
ATOM 645 C C . ASP A 1 111 ? -17.58877 5.34516 34.87528 1.000 19.70793 111 ASP D C 1
ATOM 646 O O . ASP A 1 111 ? -18.57637 5.15560 34.15584 1.000 17.80306 111 ASP D O 1
ATOM 651 N N . ILE A 1 112 ? -16.35859 5.47853 34.37198 1.000 15.62789 112 ILE D N 1
ATOM 652 C CA . ILE A 1 112 ? -16.12669 5.42845 32.93156 1.000 14.26810 112 ILE D CA 1
ATOM 653 C C . ILE A 1 112 ? -16.43386 4.03214 32.41248 1.000 12.90644 112 ILE D C 1
ATOM 654 O O . ILE A 1 112 ? -15.87738 3.03904 32.89992 1.000 15.20734 112 ILE D O 1
ATOM 659 N N . ALA A 1 113 ? -17.30728 3.95373 31.40971 1.000 15.10735 113 ALA D N 1
ATOM 660 C CA . ALA A 1 113 ? -17.74032 2.67509 30.85205 1.000 17.34621 113 ALA D CA 1
ATOM 661 C C . ALA A 1 113 ? -18.66833 2.94358 29.67528 1.000 20.43746 113 ALA D C 1
ATOM 662 O O . ALA A 1 113 ? -19.13611 4.06591 29.47286 1.000 14.32745 113 ALA D O 1
ATOM 664 N N . LEU A 1 114 ? -18.93455 1.89525 28.89955 1.000 11.75945 114 LEU D N 1
ATOM 665 C CA . LEU A 1 114 ? -20.14616 1.86963 28.09373 1.000 12.75981 114 LEU D CA 1
ATOM 666 C C . LEU A 1 114 ? -21.29907 1.42188 28.97919 1.000 16.84584 114 LEU D C 1
ATOM 667 O O . LEU A 1 114 ? -21.17483 0.44506 29.72565 1.000 15.81871 114 LEU D O 1
ATOM 672 N N . TYR A 1 115 ? -22.41693 2.13398 28.90120 1.000 13.28272 115 TYR D N 1
ATOM 673 C CA . TYR A 1 115 ? -23.58624 1.84454 29.71951 1.000 15.46531 115 TYR D CA 1
ATOM 674 C C . TYR A 1 115 ? -24.65084 1.18506 28.85637 1.000 13.58064 115 TYR D C 1
ATOM 675 O O . TYR A 1 115 ? -24.99732 1.69854 27.78442 1.000 14.06542 115 TYR D O 1
ATOM 684 N N . TYR A 1 116 ? -25.15130 0.03723 29.31667 1.000 13.02550 116 TYR D N 1
ATOM 685 C CA . TYR A 1 116 ? -26.07520 -0.78531 28.54786 1.000 12.74453 116 TYR D CA 1
ATOM 686 C C . TYR A 1 116 ? -27.41716 -0.90383 29.24919 1.000 16.19703 116 TYR D C 1
ATOM 687 O O . TYR A 1 116 ? -27.48428 -1.12091 30.46344 1.000 17.09056 116 TYR D O 1
ATOM 696 N N . CYS A 1 117 ? -28.47237 -0.78197 28.45589 1.000 13.36257 117 CYS D N 1
ATOM 697 C CA . CYS A 1 117 ? -29.82571 -1.12889 28.86504 1.000 15.33742 117 CYS D CA 1
ATOM 698 C C . CYS A 1 117 ? -30.06119 -2.61895 28.64408 1.000 16.40933 117 CYS D C 1
ATOM 699 O O . CYS A 1 117 ? -29.55887 -3.19490 27.67565 1.000 16.60213 117 CYS D O 1
ATOM 702 N N . ALA A 1 118 ? -30.82009 -3.24798 29.54554 1.000 13.44927 118 ALA D N 1
ATOM 703 C CA . ALA A 1 118 ? -31.11797 -4.67129 29.42947 1.000 14.42339 118 ALA D CA 1
ATOM 704 C C . ALA A 1 118 ? -32.54298 -4.95113 29.89412 1.000 14.51308 118 ALA D C 1
ATOM 705 O O . ALA A 1 118 ? -33.12325 -4.20915 30.69173 1.000 15.84204 118 ALA D O 1
ATOM 707 N N . ALA A 1 119 ? -33.10677 -6.04373 29.38408 1.000 13.05644 119 ALA D N 1
ATOM 708 C CA . ALA A 1 119 ? -34.46648 -6.42221 29.74288 1.000 15.04977 119 ALA D CA 1
ATOM 709 C C . ALA A 1 119 ? -34.56999 -7.93987 29.78013 1.000 15.69488 119 ALA D C 1
ATOM 710 O O . ALA A 1 119 ? -33.76138 -8.65311 29.17906 1.000 13.48551 119 ALA D O 1
ATOM 712 N N . THR A 1 120 ? -35.57431 -8.42901 30.50390 1.000 15.73723 120 THR D N 1
ATOM 713 C CA . THR A 1 120 ? -35.78131 -9.86803 30.59244 1.000 12.72149 120 THR D CA 1
ATOM 714 C C . THR A 1 120 ? -37.23709 -10.14886 30.92056 1.000 11.99289 120 THR D C 1
ATOM 715 O O . THR A 1 120 ? -37.91874 -9.32500 31.53522 1.000 14.99892 120 THR D O 1
ATOM 719 N N . TYR A 1 121 ? -37.70138 -11.32640 30.49832 1.000 15.66306 121 TYR D N 1
ATOM 720 C CA . TYR A 1 121 ? -39.00979 -11.83646 30.88588 1.000 16.47386 121 TYR D CA 1
ATOM 721 C C . TYR A 1 121 ? -38.96263 -12.72898 32.11665 1.000 13.79982 121 TYR D C 1
ATOM 722 O O . TYR A 1 121 ? -40.02332 -13.04309 32.67135 1.000 13.61464 121 TYR D O 1
ATOM 731 N N . LEU A 1 122 ? -37.77500 -13.15676 32.54076 1.000 15.24622 122 LEU D N 1
ATOM 732 C CA . LEU A 1 122 ? -37.63145 -14.21164 33.54091 1.000 16.98518 122 LEU D CA 1
ATOM 733 C C . LEU A 1 122 ? -36.34679 -13.98768 34.32056 1.000 15.64561 122 LEU D C 1
ATOM 734 O O . LEU A 1 122 ? -35.27544 -13.87847 33.71845 1.000 17.14330 122 LEU D O 1
ATOM 739 N N . LEU A 1 123 ? -36.43954 -13.94689 35.64499 1.000 13.74817 123 LEU D N 1
ATOM 740 C CA . LEU A 1 123 ? -35.25362 -13.89314 36.48839 1.000 11.37324 123 LEU D CA 1
ATOM 741 C C . LEU A 1 123 ? -35.03467 -15.24575 37.15456 1.000 12.06871 123 LEU D C 1
ATOM 742 O O . LEU A 1 123 ? -35.98229 -15.85058 37.66944 1.000 16.17465 123 LEU D O 1
ATOM 747 N N . ARG A 1 124 ? -33.78379 -15.71828 37.13222 1.000 13.23893 124 ARG D N 1
ATOM 748 C CA . ARG A 1 124 ? -33.37788 -16.92722 37.84070 1.000 18.00633 124 ARG D CA 1
ATOM 749 C C . ARG A 1 124 ? -32.28016 -16.67678 38.85800 1.000 20.20042 124 ARG D C 1
ATOM 750 O O . ARG A 1 124 ? -31.93229 -17.59397 39.61544 1.000 17.59508 124 ARG D O 1
ATOM 758 N N . PHE A 1 125 ? -31.71523 -15.47615 38.88733 1.000 12.09374 125 PHE D N 1
ATOM 759 C CA . PHE A 1 125 ? -30.54965 -15.16308 39.69288 1.000 16.19525 125 PHE D CA 1
ATOM 760 C C . PHE A 1 125 ? -30.81802 -13.84923 40.41270 1.000 15.39217 125 PHE D C 1
ATOM 761 O O . PHE A 1 125 ? -31.86114 -13.21893 40.21576 1.000 17.87249 125 PHE D O 1
ATOM 769 N N . ALA A 1 126 ? -29.88420 -13.45097 41.27571 1.000 18.37105 126 ALA D N 1
ATOM 770 C CA . ALA A 1 126 ? -29.95638 -12.13358 41.89759 1.000 18.23890 126 ALA D CA 1
ATOM 771 C C . ALA A 1 126 ? -30.20422 -11.07640 40.82935 1.000 17.85110 126 ALA D C 1
ATOM 772 O O . ALA A 1 126 ? -29.61301 -11.12441 39.75198 1.000 15.39563 126 ALA D O 1
ATOM 774 N N . SER A 1 127 ? -31.08897 -10.12384 41.14239 1.000 15.60415 127 SER D N 1
ATOM 775 C CA . SER A 1 127 ? -31.71224 -9.27852 40.12081 1.000 14.80382 127 SER D CA 1
ATOM 776 C C . SER A 1 127 ? -30.69570 -8.62365 39.19207 1.000 13.01595 127 SER D C 1
ATOM 777 O O . SER A 1 127 ? -30.88474 -8.59602 37.97039 1.000 16.90953 127 SER D O 1
ATOM 780 N N . LEU A 1 128 ? -29.62311 -8.07341 39.75327 1.000 14.41577 128 LEU D N 1
ATOM 781 C CA . LEU A 1 128 ? -28.66180 -7.29265 38.98078 1.000 16.58520 128 LEU D CA 1
ATOM 782 C C . LEU A 1 128 ? -27.60239 -8.14443 38.28554 1.000 16.96358 128 LEU D C 1
ATOM 783 O O . LEU A 1 128 ? -26.64720 -7.58513 37.73596 1.000 14.16976 128 LEU D O 1
ATOM 788 N N . SER A 1 129 ? -27.74262 -9.46872 38.28215 1.000 15.96821 129 SER D N 1
ATOM 789 C CA . SER A 1 129 ? -26.78544 -10.32136 37.58594 1.000 13.44572 129 SER D CA 1
ATOM 790 C C . SER A 1 129 ? -27.06780 -10.29610 36.08815 1.000 17.70843 129 SER D C 1
ATOM 791 O O . SER A 1 129 ? -28.21433 -10.45547 35.66097 1.000 14.11022 129 SER D O 1
ATOM 794 N N . ALA A 1 130 ? -26.01639 -10.09766 35.28814 1.000 17.79677 130 ALA D N 1
ATOM 795 C CA . ALA A 1 130 ? -26.18633 -10.06388 33.83881 1.000 10.70434 130 ALA D CA 1
ATOM 796 C C . ALA A 1 130 ? -26.73891 -11.37238 33.29084 1.000 13.30777 130 ALA D C 1
ATOM 797 O O . ALA A 1 130 ? -27.36848 -11.37516 32.22471 1.000 14.14936 130 ALA D O 1
ATOM 799 N N . THR A 1 131 ? -26.53845 -12.48130 34.00638 1.000 12.88364 131 THR D N 1
ATOM 800 C CA . THR A 1 131 ? -27.04729 -13.76669 33.54825 1.000 12.83354 131 THR D CA 1
ATOM 801 C C . THR A 1 131 ? -28.57084 -13.80655 33.47139 1.000 16.46432 131 THR D C 1
ATOM 802 O O . THR A 1 131 ? -29.11561 -14.71603 32.83950 1.000 16.06738 131 THR D O 1
ATOM 806 N N . ASN A 1 132 ? -29.27240 -12.84684 34.08448 1.000 13.38553 132 ASN D N 1
ATOM 807 C CA . ASN A 1 132 ? -30.72771 -12.80997 33.97067 1.000 12.41129 132 ASN D CA 1
ATOM 808 C C . ASN A 1 132 ? -31.21834 -12.34979 32.60553 1.000 12.86261 132 ASN D C 1
ATOM 809 O O . ASN A 1 132 ? -32.37975 -12.60456 32.27164 1.000 13.82775 132 ASN D O 1
ATOM 814 N N . PHE A 1 133 ? -30.37926 -11.67768 31.81594 1.000 14.38852 133 PHE D N 1
ATOM 815 C CA . PHE A 1 133 ? -30.87120 -10.81929 30.74321 1.000 14.54187 133 PHE D CA 1
ATOM 816 C C . PHE A 1 133 ? -30.48223 -11.34014 29.37088 1.000 13.82959 133 PHE D C 1
ATOM 817 O O . PHE A 1 133 ? -29.28376 -11.45204 29.07112 1.000 14.33966 133 PHE D O 1
ATOM 825 N N . PRO A 1 134 ? -31.45730 -11.65360 28.51452 1.000 15.51035 134 PRO D N 1
ATOM 826 C CA . PRO A 1 134 ? -31.15592 -12.00351 27.12337 1.000 18.48904 134 PRO D CA 1
ATOM 827 C C . PRO A 1 134 ? -31.23567 -10.84256 26.14561 1.000 19.32257 134 PRO D C 1
ATOM 828 O O . PRO A 1 134 ? -30.81207 -11.00760 24.99379 1.000 19.73371 134 PRO D O 1
ATOM 832 N N . TYR A 1 135 ? -31.77118 -9.69224 26.55084 1.000 14.28709 135 TYR D N 1
ATOM 833 C CA . TYR A 1 135 ? -31.96112 -8.55438 25.65759 1.000 12.93859 135 TYR D CA 1
ATOM 834 C C . TYR A 1 135 ? -31.06362 -7.41199 26.09767 1.000 17.11831 135 TYR D C 1
ATOM 835 O O . TYR A 1 135 ? -31.10372 -7.00354 27.26254 1.000 12.20356 135 TYR D O 1
ATOM 844 N N . TRP A 1 136 ? -30.28404 -6.87845 25.16032 1.000 17.90408 136 TRP D N 1
ATOM 845 C CA . TRP A 1 136 ? -29.30668 -5.84414 25.46438 1.000 15.22333 136 TRP D CA 1
ATOM 846 C C . TRP A 1 136 ? -29.34683 -4.76872 24.39115 1.000 14.07073 136 TRP D C 1
ATOM 847 O O . TRP A 1 136 ? -29.52274 -5.07367 23.20945 1.000 15.32722 136 TRP D O 1
ATOM 858 N N . GLY A 1 137 ? -29.17222 -3.51357 24.80754 1.000 14.64368 137 GLY D N 1
ATOM 859 C CA . GLY A 1 137 ? -28.86985 -2.44588 23.87882 1.000 15.71366 137 GLY D CA 1
ATOM 860 C C . GLY A 1 137 ? -27.43166 -2.55951 23.41059 1.000 17.49233 137 GLY D C 1
ATOM 861 O O . GLY A 1 137 ? -26.71381 -3.50614 23.73512 1.000 17.35245 137 GLY D O 1
ATOM 862 N N . GLN A 1 138 ? -27.00004 -1.56959 22.63194 1.000 18.72865 138 GLN D N 1
ATOM 863 C CA . GLN A 1 138 ? -25.63873 -1.57848 22.12324 1.000 20.45453 138 GLN D CA 1
ATOM 864 C C . GLN A 1 138 ? -24.68848 -0.73034 22.95235 1.000 16.91925 138 GLN D C 1
ATOM 865 O O . GLN A 1 138 ? -23.47717 -0.74989 22.69582 1.000 17.68965 138 GLN D O 1
ATOM 871 N N . GLY A 1 139 ? -25.19818 -0.00107 23.93100 1.000 15.94886 139 GLY D N 1
ATOM 872 C CA . GLY A 1 139 ? -24.34260 0.73215 24.83716 1.000 19.20633 139 GLY D CA 1
ATOM 873 C C . GLY A 1 139 ? -24.17141 2.18492 24.43079 1.000 23.92211 139 GLY D C 1
ATOM 874 O O . GLY A 1 139 ? -24.19595 2.54134 23.24767 1.000 26.07954 139 GLY D O 1
ATOM 875 N N . THR A 1 140 ? -23.99535 3.04046 25.43211 1.000 20.12640 140 THR D N 1
ATOM 876 C CA . THR A 1 140 ? -23.70308 4.45309 25.23180 1.000 22.17530 140 THR D CA 1
ATOM 877 C C . THR A 1 140 ? -22.51441 4.82174 26.11242 1.000 18.69896 140 THR D C 1
ATOM 878 O O . THR A 1 140 ? -22.39677 4.33849 27.24241 1.000 15.69287 140 THR D O 1
ATOM 882 N N . GLN A 1 141 ? -21.61100 5.65198 25.58563 1.000 17.36404 141 GLN D N 1
ATOM 883 C CA . GLN A 1 141 ? -20.36540 5.92895 26.29026 1.000 15.17725 141 GLN D CA 1
ATOM 8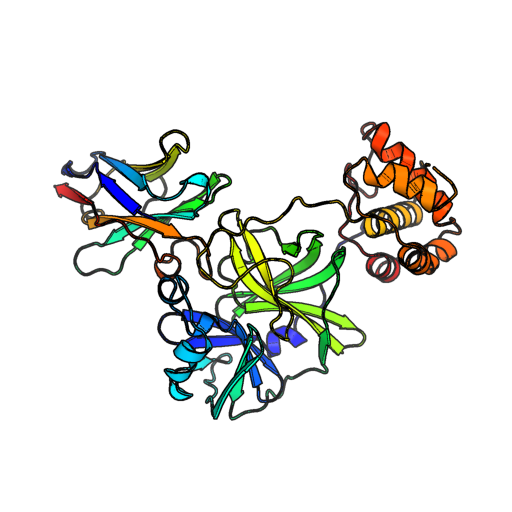84 C C . GLN A 1 141 ? -20.51459 7.04587 27.30951 1.000 18.49232 141 GLN D C 1
ATOM 885 O O . GLN A 1 141 ? -21.10494 8.09409 27.03060 1.000 20.93326 141 GLN D O 1
ATOM 891 N N . VAL A 1 142 ? -19.94577 6.81435 28.48892 1.000 13.37512 142 VAL D N 1
ATOM 892 C CA . VAL A 1 142 ? -19.83788 7.81130 29.54652 1.000 18.00810 142 VAL D CA 1
ATOM 893 C C . VAL A 1 142 ? -18.36223 7.98246 29.87078 1.000 18.84173 142 VAL D C 1
ATOM 894 O O . VAL A 1 142 ? -17.68665 7.01326 30.24231 1.000 15.56640 142 VAL D O 1
ATOM 898 N N . THR A 1 143 ? -17.85870 9.20772 29.72501 1.000 18.21454 143 THR D N 1
ATOM 899 C CA . THR A 1 143 ? -16.48836 9.53556 30.09297 1.000 19.73445 143 THR D CA 1
ATOM 900 C C . THR A 1 143 ? -16.48859 10.66344 31.11531 1.000 17.26844 143 THR D C 1
ATOM 901 O O . THR A 1 143 ? -17.32152 11.57245 31.05407 1.000 22.18666 143 THR D O 1
ATOM 905 N N . VAL A 1 144 ? -15.56646 10.57924 32.07105 1.000 18.15611 144 VAL D N 1
ATOM 906 C CA . VAL A 1 144 ? -15.47727 11.51209 33.18803 1.000 20.82461 144 VAL D CA 1
ATOM 907 C C . VAL A 1 144 ? -14.02094 11.93113 33.32807 1.000 26.88703 144 VAL D C 1
ATOM 908 O O . VAL A 1 144 ? -13.15400 11.09309 33.60618 1.000 26.00701 144 VAL D O 1
ATOM 912 N N . SER A 1 145 ? -13.75068 13.21704 33.13764 1.000 22.04635 145 SER D N 1
ATOM 913 C CA . SER A 1 145 ? -12.40284 13.72194 33.34360 1.000 35.03419 145 SER D CA 1
ATOM 914 C C . SER A 1 145 ? -12.16940 14.01005 34.82167 1.000 37.55461 145 SER D C 1
ATOM 915 O O . SER A 1 145 ? -13.08861 14.37326 35.56001 1.000 36.61483 145 SER D O 1
ATOM 918 N N . SER A 1 146 ? -10.92519 13.83989 35.25331 1.000 44.71373 146 SER D N 1
ATOM 919 C CA . SER A 1 146 ? -10.59220 14.02012 36.66293 1.000 48.08788 146 SER D CA 1
ATOM 920 C C . SER A 1 146 ? -9.94011 15.37566 36.91837 1.000 62.03736 146 SER D C 1
ATOM 921 O O . SER A 1 146 ? -9.57908 16.09428 35.98576 1.000 53.61961 146 SER D O 1
ATOM 924 N N . SER B 2 1 ? -54.38410 -14.19900 69.23712 1.000 78.16364 1 SER E N 1
ATOM 925 C CA . SER B 2 1 ? -54.24337 -14.81403 70.55301 1.000 87.12189 1 SER E CA 1
ATOM 926 C C . SER B 2 1 ? -53.18154 -15.90824 70.54305 1.000 76.30132 1 SER E C 1
ATOM 927 O O . SER B 2 1 ? -53.34870 -16.95634 71.16996 1.000 66.93706 1 SER E O 1
ATOM 930 N N . GLY B 2 2 ? -52.08549 -15.65735 69.83243 1.000 63.13123 2 GLY E N 1
ATOM 931 C CA . GLY B 2 2 ? -51.01985 -16.63034 69.73555 1.000 46.50334 2 GLY E CA 1
ATOM 932 C C . GLY B 2 2 ? -51.21480 -17.69363 68.68054 1.000 58.81522 2 GLY E C 1
ATOM 933 O O . GLY B 2 2 ? -50.43298 -18.65075 68.63938 1.000 49.50917 2 GLY E O 1
ATOM 934 N N . PHE B 2 3 ? -52.24055 -17.57256 67.83923 1.000 57.62954 3 PHE E N 1
ATOM 935 C CA . PHE B 2 3 ? -52.39710 -18.46600 66.69610 1.000 46.95902 3 PHE E CA 1
ATOM 936 C C . PHE B 2 3 ? -51.37730 -18.08199 65.63225 1.000 44.01423 3 PHE E C 1
ATOM 937 O O . PHE B 2 3 ? -51.44859 -16.99093 65.05735 1.000 50.00427 3 PHE E O 1
ATOM 945 N N . ARG B 2 4 ? -50.42491 -18.97233 65.36769 1.000 28.73218 4 ARG E N 1
ATOM 946 C CA . ARG B 2 4 ? -49.27168 -18.63791 64.54940 1.000 23.15551 4 ARG E CA 1
ATOM 947 C C . ARG B 2 4 ? -49.12667 -19.58640 63.37276 1.000 27.22906 4 ARG E C 1
ATOM 948 O O . ARG B 2 4 ? -49.54330 -20.74722 63.41828 1.000 24.14221 4 ARG E O 1
ATOM 956 N N . LYS B 2 5 ? -48.49619 -19.06664 62.32897 1.000 28.35808 5 LYS E N 1
ATOM 957 C CA . LYS B 2 5 ? -48.07119 -19.88074 61.20615 1.000 26.01168 5 LYS E CA 1
ATOM 958 C C . LYS B 2 5 ? -46.87291 -20.72778 61.62509 1.000 23.61222 5 LYS E C 1
ATOM 959 O O . LYS B 2 5 ? -45.95036 -20.23458 62.28058 1.000 24.66417 5 LYS E O 1
ATOM 965 N N . MET B 2 6 ? -46.89203 -22.00395 61.26330 1.000 19.30313 6 MET E N 1
ATOM 966 C CA . MET B 2 6 ? -45.81546 -22.93311 61.57634 1.000 16.96859 6 MET E CA 1
ATOM 967 C C . MET B 2 6 ? -45.13015 -23.35976 60.28852 1.000 25.44403 6 MET E C 1
ATOM 968 O O . MET B 2 6 ? -45.80096 -23.73909 59.32619 1.000 20.27248 6 MET E O 1
ATOM 973 N N . ALA B 2 7 ? -43.80419 -23.27926 60.26470 1.000 20.31468 7 ALA E N 1
ATOM 974 C CA . ALA B 2 7 ? -43.03903 -23.93964 59.21927 1.000 17.73744 7 ALA E CA 1
ATOM 975 C C . ALA B 2 7 ? -42.62100 -25.31601 59.70261 1.000 15.90991 7 ALA E C 1
ATOM 976 O O . ALA B 2 7 ? -42.42218 -25.53626 60.89759 1.000 15.48214 7 ALA E O 1
ATOM 978 N N . PHE B 2 8 ? -42.47688 -26.24507 58.76452 1.000 13.94324 8 PHE E N 1
ATOM 979 C CA . PHE B 2 8 ? -41.96338 -27.54762 59.14827 1.000 13.90800 8 PHE E CA 1
ATOM 980 C C . PHE B 2 8 ? -40.46777 -27.44928 59.45636 1.000 17.69233 8 PHE E C 1
ATOM 981 O O . PHE B 2 8 ? -39.74911 -26.65003 58.84637 1.000 18.33296 8 PHE E O 1
ATOM 989 N N . PRO B 2 9 ? -39.98428 -28.22806 60.42228 1.000 16.24663 9 PRO E N 1
ATOM 990 C CA . PRO B 2 9 ? -38.53427 -28.28660 60.65564 1.000 15.93498 9 PRO E CA 1
ATOM 991 C C . PRO B 2 9 ? -37.83844 -28.70943 59.37309 1.000 12.85443 9 PRO E C 1
ATOM 992 O O . PRO B 2 9 ? -38.22246 -29.69141 58.74365 1.000 12.76472 9 PRO E O 1
ATOM 996 N N . SER B 2 10 ? -36.82829 -27.93970 58.97207 1.000 14.20597 10 SER E N 1
ATOM 997 C CA . SER B 2 10 ? -36.27726 -28.03748 57.62566 1.000 12.12671 10 SER E CA 1
ATOM 998 C C . SER B 2 10 ? -35.03270 -28.91611 57.52997 1.000 11.59663 10 SER E C 1
ATOM 999 O O . SER B 2 10 ? -34.48595 -29.07057 56.43015 1.000 13.06832 10 SER E O 1
ATOM 1002 N N . GLY B 2 11 ? -34.59986 -29.52638 58.63676 1.000 11.33624 11 GLY E N 1
ATOM 1003 C CA . GLY B 2 11 ? -33.34941 -30.27285 58.62915 1.000 11.98756 11 GLY E CA 1
ATOM 1004 C C . GLY B 2 11 ? -33.32302 -31.41198 57.62504 1.000 14.69102 11 GLY E C 1
ATOM 1005 O O . GLY B 2 11 ? -32.31597 -31.62419 56.94383 1.000 14.12610 11 GLY E O 1
ATOM 1006 N N . LYS B 2 12 ? -34.42441 -32.16346 57.51871 1.000 12.65800 12 LYS E N 1
ATOM 1007 C CA . LYS B 2 12 ? -34.45157 -33.27536 56.57119 1.000 12.67680 12 LYS E CA 1
ATOM 1008 C C . LYS B 2 12 ? -34.28799 -32.79988 55.13349 1.000 13.86430 12 LYS E C 1
ATOM 1009 O O . LYS B 2 12 ? -33.76298 -33.53921 54.29618 1.000 15.38949 12 LYS E O 1
ATOM 1015 N N . VAL B 2 13 ? -34.72745 -31.58221 54.82612 1.000 12.46491 13 VAL E N 1
ATOM 1016 C CA . VAL B 2 13 ? -34.54791 -31.03634 53.48113 1.000 9.96207 13 VAL E CA 1
ATOM 1017 C C . VAL B 2 13 ? -33.18472 -30.37079 53.32585 1.000 15.24074 13 VAL E C 1
ATOM 1018 O O . VAL B 2 13 ? -32.55932 -30.46799 52.26680 1.000 12.56183 13 VAL E O 1
ATOM 1022 N N . GLU B 2 14 ? -32.70071 -29.69801 54.37247 1.000 11.32513 14 GLU E N 1
ATOM 1023 C CA . GLU B 2 14 ? -31.37048 -29.10003 54.32049 1.000 11.62371 14 GLU E CA 1
ATOM 1024 C C . GLU B 2 14 ? -30.31633 -30.13148 53.94397 1.000 13.87919 14 GLU E C 1
ATOM 1025 O O . GLU B 2 14 ? -29.40422 -29.84194 53.16006 1.000 15.46504 14 GLU E O 1
ATOM 1031 N N . GLY B 2 15 ? -30.42912 -31.34346 54.49171 1.000 13.39431 15 GLY E N 1
ATOM 1032 C CA . GLY B 2 15 ? -29.48706 -32.40827 54.19454 1.000 14.95937 15 GLY E CA 1
ATOM 1033 C C . GLY B 2 15 ? -29.51127 -32.87895 52.75726 1.000 14.01832 15 GLY E C 1
ATOM 1034 O O . GLY B 2 15 ? -28.62075 -33.63840 52.35766 1.000 16.36852 15 GLY E O 1
ATOM 1035 N N . CYS B 2 16 ? -30.48954 -32.42667 51.97420 1.000 11.79482 16 CYS E N 1
ATOM 1036 C CA . CYS B 2 16 ? -30.64191 -32.81297 50.58003 1.000 13.64115 16 CYS E CA 1
ATOM 1037 C C . CYS B 2 16 ? -30.27936 -31.70165 49.60345 1.000 15.84426 16 CYS E C 1
ATOM 1038 O O . CYS B 2 16 ? -30.26120 -31.94380 48.39268 1.000 14.33867 16 CYS E O 1
ATOM 1041 N N . MET B 2 17 ? -29.98889 -30.49699 50.08289 1.000 10.56964 17 MET E N 1
ATOM 1042 C CA . MET B 2 17 ? -29.78946 -29.36508 49.18789 1.000 13.85023 17 MET E CA 1
ATOM 1043 C C . MET B 2 17 ? -28.36227 -29.37672 48.65762 1.000 14.51958 17 MET E C 1
ATOM 1044 O O . MET B 2 17 ? -27.40470 -29.51935 49.42551 1.000 15.18735 17 MET E O 1
ATOM 1049 N N . VAL B 2 18 ? -28.22506 -29.25252 47.33986 1.000 10.26316 18 VAL E N 1
ATOM 1050 C CA . VAL B 2 18 ? -26.92499 -29.16665 46.69710 1.000 10.61997 18 VAL E CA 1
ATOM 1051 C C . VAL B 2 18 ? -26.95034 -28.00918 45.71369 1.000 14.37033 18 VAL E C 1
ATOM 1052 O O . VAL B 2 18 ? -27.99316 -27.41918 45.43096 1.000 12.61349 18 VAL E O 1
ATOM 1056 N N . GLN B 2 19 ? -25.77150 -27.71141 45.18337 1.000 12.41110 19 GLN E N 1
ATOM 1057 C CA . GLN B 2 19 ? -25.56951 -26.69578 44.16775 1.000 13.84349 19 GLN E CA 1
ATOM 1058 C C . GLN B 2 19 ? -25.26451 -27.39495 42.84962 1.000 14.34340 19 GLN E C 1
ATOM 1059 O O . GLN B 2 19 ? -24.44303 -28.31659 42.81661 1.000 19.52421 19 GLN E O 1
ATOM 1065 N N . VAL B 2 20 ? -25.94295 -26.97802 41.77891 1.000 13.44320 20 VAL E N 1
ATOM 1066 C CA . VAL B 2 20 ? -25.75584 -27.53113 40.43872 1.000 14.80213 20 VAL E CA 1
ATOM 1067 C C . VAL B 2 20 ? -25.29843 -26.40930 39.52198 1.000 15.58331 20 VAL E C 1
ATOM 1068 O O . VAL B 2 20 ? -25.96005 -25.36730 39.43211 1.000 14.36551 20 VAL E O 1
ATOM 1072 N N . THR B 2 21 ? -24.18718 -26.63193 38.82465 1.000 14.52714 21 THR E N 1
ATOM 1073 C CA . THR B 2 21 ? -23.63826 -25.63888 37.91288 1.000 16.32168 21 THR E CA 1
ATOM 1074 C C . THR B 2 21 ? -23.48182 -26.26450 36.54070 1.000 15.58800 21 THR E C 1
ATOM 1075 O O . THR B 2 21 ? -22.91493 -27.35216 36.41162 1.000 19.99912 21 THR E O 1
ATOM 1079 N N . CYS B 2 22 ? -23.98840 -25.57476 35.52567 1.000 14.94344 22 CYS E N 1
ATOM 1080 C CA . CYS B 2 22 ? -23.79878 -25.95975 34.13631 1.000 16.56541 22 CYS E CA 1
ATOM 1081 C C . CYS B 2 22 ? -23.45019 -24.68296 33.38506 1.000 17.53712 22 CYS E C 1
ATOM 1082 O O . CYS B 2 22 ? -24.30485 -23.80685 33.21208 1.000 18.29475 22 CYS E O 1
ATOM 1085 N N . GLY B 2 23 ? -22.19099 -24.55825 32.97820 1.000 23.06806 23 GLY E N 1
ATOM 1086 C CA . GLY B 2 23 ? -21.74877 -23.31620 32.36274 1.000 24.67998 23 GLY E CA 1
ATOM 1087 C C . GLY B 2 23 ? -21.82387 -22.16282 33.34684 1.000 21.71337 23 GLY E C 1
ATOM 1088 O O . GLY B 2 23 ? -21.35055 -22.25111 34.48549 1.000 22.56110 23 GLY E O 1
ATOM 1089 N N . THR B 2 24 ? -22.43539 -21.06454 32.91274 1.000 19.48457 24 THR E N 1
ATOM 1090 C CA . THR B 2 24 ? -22.55898 -19.87018 33.73864 1.000 21.80403 24 THR E CA 1
ATOM 1091 C C . THR B 2 24 ? -23.79388 -19.88996 34.62786 1.000 18.99260 24 THR E C 1
ATOM 1092 O O . THR B 2 24 ? -24.03984 -18.91067 35.34053 1.000 19.05560 24 THR E O 1
ATOM 1096 N N . THR B 2 25 ? -24.56871 -20.97047 34.60376 1.000 16.19114 25 THR E N 1
ATOM 1097 C CA . THR B 2 25 ? -25.79284 -21.08200 35.38600 1.000 18.65380 25 THR E CA 1
ATOM 1098 C C . THR B 2 25 ? -25.51477 -21.91435 36.63045 1.000 18.36945 25 THR E C 1
ATOM 1099 O O . THR B 2 25 ? -25.03602 -23.04683 36.52488 1.000 14.22590 25 THR E O 1
ATOM 1103 N N . THR B 2 26 ? -25.80694 -21.35120 37.80295 1.000 14.75121 26 THR E N 1
ATOM 1104 C CA . THR B 2 26 ? -25.75804 -22.08547 39.05910 1.000 14.17578 26 THR E CA 1
ATOM 1105 C C . THR B 2 26 ? -27.09337 -21.92865 39.77365 1.000 16.07972 26 THR E C 1
ATOM 1106 O O . THR B 2 26 ? -27.68098 -20.84538 39.78097 1.000 14.96629 26 THR E O 1
ATOM 1110 N N . LEU B 2 27 ? -27.57357 -23.01454 40.36777 1.000 15.65658 27 LEU E N 1
ATOM 1111 C CA . LEU B 2 27 ? -28.86079 -23.00684 41.05361 1.000 11.85231 27 LEU E CA 1
ATOM 1112 C C . LEU B 2 27 ? -28.90981 -24.16971 42.03556 1.000 12.27383 27 LEU E C 1
ATOM 1113 O O . LEU B 2 27 ? -27.94915 -24.92985 42.17656 1.000 16.18751 27 LEU E O 1
ATOM 1118 N N . ASN B 2 28 ? -30.03543 -24.27893 42.73869 1.000 10.70429 28 ASN E N 1
ATOM 1119 C CA . ASN B 2 28 ? -30.19956 -25.30118 43.76686 1.000 13.30713 28 ASN E CA 1
ATOM 1120 C C . ASN B 2 28 ? -30.68679 -26.61386 43.16756 1.000 13.49380 28 ASN E C 1
ATOM 1121 O O . ASN B 2 28 ? -31.49625 -26.62718 42.23733 1.000 12.79080 28 ASN E O 1
ATOM 1126 N N . GLY B 2 29 ? -30.19272 -27.72600 43.71968 1.000 13.81719 29 GLY E N 1
ATOM 1127 C CA . GLY B 2 29 ? -30.70184 -29.03692 43.38364 1.000 15.09135 29 GLY E CA 1
ATOM 1128 C C . GLY B 2 29 ? -31.09674 -29.79267 44.64230 1.000 12.92768 29 GLY E C 1
ATOM 1129 O O . GLY B 2 29 ? -30.74483 -29.40589 45.76012 1.000 13.35046 29 GLY E O 1
ATOM 1130 N N . LEU B 2 30 ? -31.84172 -30.88038 44.43793 1.000 11.80419 30 LEU E N 1
ATOM 1131 C CA . LEU B 2 30 ? -32.35675 -31.71336 45.52180 1.000 10.63609 30 LEU E CA 1
ATOM 1132 C C . LEU B 2 30 ? -31.79583 -33.11876 45.36287 1.000 14.15240 30 LEU E C 1
ATOM 1133 O O . LEU B 2 30 ? -32.07332 -33.78985 44.36445 1.000 14.00280 30 LEU E O 1
ATOM 1138 N N . TRP B 2 31 ? -31.02569 -33.56460 46.35448 1.000 11.63268 31 TRP E N 1
ATOM 1139 C CA . TRP B 2 31 ? -30.27149 -34.81600 46.28712 1.000 9.62397 31 TRP E CA 1
ATOM 1140 C C . TRP B 2 31 ? -31.00261 -35.87263 47.10785 1.000 11.89942 31 TRP E C 1
ATOM 1141 O O . TRP B 2 31 ? -31.02066 -35.80853 48.34057 1.000 15.44750 31 TRP E O 1
ATOM 1152 N N . LEU B 2 32 ? -31.61629 -36.83444 46.41840 1.000 13.15801 32 LEU E N 1
ATOM 1153 C CA . LEU B 2 32 ? -32.33137 -37.94090 47.04387 1.000 15.25000 32 LEU E CA 1
ATOM 1154 C C . LEU B 2 32 ? -31.83537 -39.24959 46.45056 1.000 12.73360 32 LEU E C 1
ATOM 1155 O O . LEU B 2 32 ? -31.82804 -39.41073 45.22689 1.000 13.48080 32 LEU E O 1
ATOM 1160 N N . ASP B 2 33 ? -31.43661 -40.18551 47.31221 1.000 16.83819 33 ASP E N 1
ATOM 1161 C CA . ASP B 2 33 ? -30.76189 -41.41814 46.86985 1.000 19.11331 33 ASP E CA 1
ATOM 1162 C C . ASP B 2 33 ? -29.62319 -40.99655 45.93806 1.000 16.47267 33 ASP E C 1
ATOM 1163 O O . ASP B 2 33 ? -28.86623 -40.08371 46.29847 1.000 16.85127 33 ASP E O 1
ATOM 1168 N N . ASP B 2 34 ? -29.47232 -41.59243 44.74738 1.000 16.14784 34 ASP E N 1
ATOM 1169 C CA . ASP B 2 34 ? -28.38358 -41.22985 43.84364 1.000 13.63478 34 ASP E CA 1
ATOM 1170 C C . ASP B 2 34 ? -28.84390 -40.33175 42.69875 1.000 13.33181 34 ASP E C 1
ATOM 1171 O O . ASP B 2 34 ? -28.27519 -40.38600 41.60463 1.000 15.05703 34 ASP E O 1
ATOM 1176 N N . VAL B 2 35 ? -29.84776 -39.48646 42.92709 1.000 14.52295 35 VAL E N 1
ATOM 1177 C CA . VAL B 2 35 ? -30.35994 -38.60162 41.88676 1.000 11.28824 35 VAL E CA 1
ATOM 1178 C C . VAL B 2 35 ? -30.43736 -37.18403 42.43124 1.000 13.48130 35 VAL E C 1
ATOM 1179 O O . VAL B 2 35 ? -30.88563 -36.96662 43.56251 1.000 15.14716 35 VAL E O 1
ATOM 1183 N N . VAL B 2 36 ? -30.00554 -36.22197 41.61858 1.000 12.92020 36 VAL E N 1
ATOM 1184 C CA . VAL B 2 36 ? -30.14795 -34.80324 41.91716 1.000 11.78444 36 VAL E CA 1
ATOM 1185 C C . VAL B 2 36 ? -31.19491 -34.23518 40.96750 1.000 10.70353 36 VAL E C 1
ATOM 1186 O O . VAL B 2 36 ? -31.06247 -34.35137 39.74389 1.000 13.99679 36 VAL E O 1
ATOM 1190 N N . TYR B 2 37 ? -32.23655 -33.62821 41.53325 1.000 12.90604 37 TYR E N 1
ATOM 1191 C CA . TYR B 2 37 ? -33.31425 -33.00575 40.77302 1.000 12.02287 37 TYR E CA 1
ATOM 1192 C C . TYR B 2 37 ? -33.11020 -31.49551 40.74198 1.000 11.33824 37 TYR E C 1
ATOM 1193 O O . TYR B 2 37 ? -32.78485 -30.89141 41.76621 1.000 12.41835 37 TYR E O 1
ATOM 1202 N N . CYS B 2 38 ? -33.30616 -30.88219 39.57478 1.000 11.95575 38 CYS E N 1
ATOM 1203 C CA . CYS B 2 38 ? -33.19042 -29.43161 39.46867 1.000 10.62966 38 CYS E CA 1
ATOM 1204 C C . CYS B 2 38 ? -33.96131 -28.97064 38.23274 1.000 9.58422 38 CYS E C 1
ATOM 1205 O O . CYS B 2 38 ? -34.36995 -29.79247 37.39727 1.000 10.00949 38 CYS E O 1
ATOM 1208 N N . PRO B 2 39 ? -34.20935 -27.66200 38.10049 1.000 12.95566 39 PRO E N 1
ATOM 1209 C CA . PRO B 2 39 ? -34.88172 -27.16409 36.89308 1.000 11.61330 39 PRO E CA 1
ATOM 1210 C C . PRO B 2 39 ? -34.07206 -27.47840 35.64197 1.000 8.21727 39 PRO E C 1
ATOM 1211 O O . PRO B 2 39 ? -32.84867 -27.32274 35.61655 1.000 13.50563 39 PRO E O 1
ATOM 1215 N N . ARG B 2 40 ? -34.76348 -27.92926 34.59506 1.000 10.44386 40 ARG E N 1
ATOM 1216 C CA . ARG B 2 40 ? -34.04838 -28.24550 33.36442 1.000 13.10282 40 ARG E CA 1
ATOM 1217 C C . ARG B 2 40 ? -33.40844 -27.01740 32.73483 1.000 10.79635 40 ARG E C 1
ATOM 1218 O O . ARG B 2 40 ? -32.44290 -27.16471 31.97695 1.000 12.65216 40 ARG E O 1
ATOM 1226 N N . HIS B 2 41 ? -33.89300 -25.80819 33.04315 1.000 11.94277 41 HIS E N 1
ATOM 1227 C CA . HIS B 2 41 ? -33.22366 -24.64517 32.46602 1.000 12.38920 41 HIS E CA 1
ATOM 1228 C C . HIS B 2 41 ? -31.82556 -24.41919 33.03322 1.000 12.11615 41 HIS E C 1
ATOM 1229 O O . HIS B 2 41 ? -31.18255 -23.44488 32.63137 1.000 14.60500 41 HIS E O 1
ATOM 1236 N N . VAL B 2 42 ? -31.34079 -25.27738 33.94221 1.000 10.17071 42 VAL E N 1
ATOM 1237 C CA . VAL B 2 42 ? -29.94188 -25.20429 34.36883 1.000 9.77444 42 VAL E CA 1
ATOM 1238 C C . VAL B 2 42 ? -29.01129 -25.31459 33.16568 1.000 16.12122 42 VAL E C 1
ATOM 1239 O O . VAL B 2 42 ? -27.88722 -24.79779 33.19045 1.000 15.41549 42 VAL E O 1
ATOM 1243 N N . ILE B 2 43 ? -29.45759 -25.97923 32.09161 1.000 14.91175 43 ILE E N 1
ATOM 1244 C CA . ILE B 2 43 ? -28.60959 -26.14906 30.91129 1.000 15.06658 43 ILE E CA 1
ATOM 1245 C C . ILE B 2 43 ? -28.63857 -24.94608 29.98609 1.000 20.23029 43 ILE E C 1
ATOM 1246 O O . ILE B 2 43 ? -27.94834 -24.95980 28.95712 1.000 17.32400 43 ILE E O 1
ATOM 1251 N N . CYS B 2 44 ? -29.39182 -23.90165 30.32862 1.000 15.04370 44 CYS E N 1
ATOM 1252 C CA . CYS B 2 44 ? -29.65756 -22.77341 29.44502 1.000 13.82408 44 CYS E CA 1
ATOM 1253 C C . CYS B 2 44 ? -29.03234 -21.49556 29.98411 1.000 17.57517 44 CYS E C 1
ATOM 1254 O O . CYS B 2 44 ? -29.18836 -21.17735 31.16806 1.000 18.91893 44 CYS E O 1
ATOM 1257 N N . THR B 2 45 ? -28.36707 -20.74346 29.11075 1.000 16.30275 45 THR E N 1
ATOM 1258 C CA . THR B 2 45 ? -28.25003 -19.31822 29.37715 1.000 10.87676 45 THR E CA 1
ATOM 1259 C C . THR B 2 45 ? -29.60993 -18.66255 29.15915 1.000 13.38189 45 THR E C 1
ATOM 1260 O O . THR B 2 45 ? -30.53613 -19.26148 28.61300 1.000 15.72676 45 THR E O 1
ATOM 1264 N N . SER B 2 46 ? -29.73182 -17.40242 29.57452 1.000 15.96731 46 SER E N 1
ATOM 1265 C CA . SER B 2 46 ? -30.99277 -16.70915 29.33136 1.000 20.18381 46 SER E CA 1
ATOM 1266 C C . SER B 2 46 ? -31.26233 -16.53144 27.83901 1.000 16.98064 46 SER E C 1
ATOM 1267 O O . SER B 2 46 ? -32.42206 -16.58845 27.41488 1.000 18.61757 46 SER E O 1
ATOM 1270 N N . GLU B 2 47 ? -30.21604 -16.35418 27.02076 1.000 18.10596 47 GLU E N 1
ATOM 1271 C CA . GLU B 2 47 ? -30.42937 -16.33246 25.57388 1.000 18.34080 47 GLU E CA 1
ATOM 1272 C C . GLU B 2 47 ? -30.89248 -17.68738 25.04612 1.000 16.21630 47 GLU E C 1
ATOM 1273 O O . GLU B 2 47 ? -31.69747 -17.74154 24.10819 1.000 19.69227 47 GLU E O 1
ATOM 1279 N N . ASP B 2 48 ? -30.38991 -18.79213 25.61258 1.000 16.68370 48 ASP E N 1
ATOM 1280 C CA . ASP B 2 48 ? -30.90704 -20.10153 25.21261 1.000 16.46848 48 ASP E CA 1
ATOM 1281 C C . ASP B 2 48 ? -32.41031 -20.21349 25.43442 1.000 20.89815 48 ASP E C 1
ATOM 1282 O O . ASP B 2 48 ? -33.08081 -20.94749 24.70339 1.000 16.22128 48 ASP E O 1
ATOM 1287 N N . MET B 2 49 ? -32.96938 -19.51456 26.42692 1.000 16.34895 49 MET E N 1
ATOM 1288 C CA . MET B 2 49 ? -34.39868 -19.67466 26.66834 1.000 16.27589 49 MET E CA 1
ATOM 1289 C C . MET B 2 49 ? -35.26477 -18.72472 25.85404 1.000 13.98765 49 MET E C 1
ATOM 1290 O O . MET B 2 49 ? -36.46862 -18.64761 26.10621 1.000 17.97716 49 MET E O 1
ATOM 1295 N N . LEU B 2 50 ? -34.70024 -18.04119 24.85507 1.000 23.41238 50 LEU E N 1
ATOM 1296 C CA . LEU B 2 50 ? -35.53556 -17.27751 23.93065 1.000 18.46749 50 LEU E CA 1
ATOM 1297 C C . LEU B 2 50 ? -36.43843 -18.19827 23.11465 1.000 23.18242 50 LEU E C 1
ATOM 1298 O O . LEU B 2 50 ? -37.64649 -17.95626 22.99016 1.000 26.23115 50 LEU E O 1
ATOM 1303 N N . ASN B 2 51 ? -35.86933 -19.25771 22.54366 1.000 20.01108 51 ASN E N 1
ATOM 1304 C CA . ASN B 2 51 ? -36.62521 -20.23156 21.75179 1.000 27.58113 51 ASN E CA 1
ATOM 1305 C C . ASN B 2 51 ? -36.05364 -21.62059 21.99745 1.000 22.36315 51 ASN E C 1
ATOM 1306 O O . ASN B 2 51 ? -35.50387 -22.25768 21.09083 1.000 22.52484 51 ASN E O 1
ATOM 1311 N N . PRO B 2 52 ? -36.18030 -22.13230 23.22334 1.000 18.28623 52 PRO E N 1
ATOM 1312 C CA . PRO B 2 52 ? -35.44299 -23.34808 23.59263 1.000 16.31258 52 PRO E CA 1
ATOM 1313 C C . PRO B 2 52 ? -36.08810 -24.60303 23.02062 1.000 23.44142 52 PRO E C 1
ATOM 1314 O O . PRO B 2 52 ? -37.29692 -24.81330 23.14000 1.000 22.38385 52 PRO E O 1
ATOM 1318 N N . ASN B 2 53 ? -35.27039 -25.43497 22.39354 1.000 15.63209 53 ASN E N 1
ATOM 1319 C CA . ASN B 2 53 ? -35.62346 -26.82628 22.13579 1.000 17.95984 53 ASN E CA 1
ATOM 1320 C C . ASN B 2 53 ? -34.82853 -27.62559 23.15978 1.000 15.43025 53 ASN E C 1
ATOM 1321 O O . ASN B 2 53 ? -33.63780 -27.88162 22.97081 1.000 16.97536 53 ASN E O 1
ATOM 1326 N N . TYR B 2 54 ? -35.48055 -27.98778 24.26956 1.000 16.82151 54 TYR E N 1
ATOM 1327 C CA . TYR B 2 54 ? -34.73577 -28.56816 25.38285 1.000 15.30502 54 TYR E CA 1
ATOM 1328 C C . TYR B 2 54 ? -34.14514 -29.93066 25.03842 1.000 15.73210 54 TYR E C 1
ATOM 1329 O O . TYR B 2 54 ? -33.05649 -30.26786 25.52017 1.000 15.96548 54 TYR E O 1
ATOM 1338 N N . GLU B 2 55 ? -34.83138 -30.72686 24.21669 1.000 15.83323 55 GLU E N 1
ATOM 1339 C CA . GLU B 2 55 ? -34.25162 -32.00212 23.80644 1.000 19.45663 55 GLU E CA 1
ATOM 1340 C C . GLU B 2 55 ? -32.95431 -31.78630 23.03482 1.000 17.33103 55 GLU E C 1
ATOM 1341 O O . GLU B 2 55 ? -31.94977 -32.46491 23.28788 1.000 20.36180 55 GLU E O 1
ATOM 1347 N N . ASP B 2 56 ? -32.94614 -30.82188 22.11087 1.000 19.24842 56 ASP E N 1
ATOM 1348 C CA . ASP B 2 56 ? -31.73485 -30.54658 21.34343 1.000 18.12558 56 ASP E CA 1
ATOM 1349 C C . ASP B 2 56 ? -30.65062 -29.94506 22.22354 1.000 19.96529 56 ASP E C 1
ATOM 1350 O O . ASP B 2 56 ? -29.47130 -30.29878 22.09806 1.000 22.66843 56 ASP E O 1
ATOM 1355 N N . LEU B 2 57 ? -31.02848 -29.02873 23.11688 1.000 20.53902 57 LEU E N 1
ATOM 1356 C CA . LEU B 2 57 ? -30.04295 -28.41626 23.99867 1.000 18.58861 57 LEU E CA 1
ATOM 1357 C C . LEU B 2 57 ? -29.41016 -29.45478 24.91452 1.000 21.84752 57 LEU E C 1
ATOM 1358 O O . LEU B 2 57 ? -28.20772 -29.40116 25.18929 1.000 17.06527 57 LEU E O 1
ATOM 1363 N N . LEU B 2 58 ? -30.20124 -30.41971 25.38605 1.000 15.38784 58 LEU E N 1
ATOM 1364 C CA . LEU B 2 58 ? -29.66007 -31.41918 26.29981 1.000 15.38821 58 LEU E CA 1
ATOM 1365 C C . LEU B 2 58 ? -28.75251 -32.41321 25.58128 1.000 20.05447 58 LEU E C 1
ATOM 1366 O O . LEU B 2 58 ? -27.79760 -32.91929 26.18102 1.000 19.06917 58 LEU E O 1
ATOM 1371 N N . ILE B 2 59 ? -29.02534 -32.70181 24.30589 1.000 24.42643 59 ILE E N 1
ATOM 1372 C CA . ILE B 2 59 ? -28.14141 -33.57632 23.53509 1.000 22.37492 59 ILE E CA 1
ATOM 1373 C C . ILE B 2 59 ? -26.72401 -33.01949 23.50705 1.000 23.16810 59 ILE E C 1
ATOM 1374 O O . ILE B 2 59 ? -25.74552 -33.77766 23.51850 1.000 23.65475 59 ILE E O 1
ATOM 1379 N N . ARG B 2 60 ? -26.58552 -31.69449 23.50342 1.000 21.57984 60 ARG E N 1
ATOM 1380 C CA . ARG B 2 60 ? -25.28050 -31.05407 23.44288 1.000 26.24244 60 ARG E CA 1
ATOM 1381 C C . ARG B 2 60 ? -24.54009 -31.07676 24.77579 1.000 27.83714 60 ARG E C 1
ATOM 1382 O O . ARG B 2 60 ? -23.38010 -30.65569 24.82853 1.000 25.53006 60 ARG E O 1
ATOM 1390 N N . LYS B 2 61 ? -25.16779 -31.54995 25.84701 1.000 20.21781 61 LYS E N 1
ATOM 1391 C CA . LYS B 2 61 ? -24.52222 -31.62536 27.14852 1.000 18.30376 61 LYS E CA 1
ATOM 1392 C C . LYS B 2 61 ? -24.09843 -33.05526 27.45235 1.000 20.52291 61 LYS E C 1
ATOM 1393 O O . LYS B 2 61 ? -24.73030 -34.01874 27.01240 1.000 23.60551 61 LYS E O 1
ATOM 1399 N N . SER B 2 62 ? -23.02125 -33.17877 28.21731 1.000 18.34488 62 SER E N 1
ATOM 1400 C CA . SER B 2 62 ? -22.53765 -34.45082 28.72865 1.000 18.39508 62 SER E CA 1
ATOM 1401 C C . SER B 2 62 ? -22.57130 -34.41836 30.25048 1.000 17.49144 62 SER E C 1
ATOM 1402 O O . SER B 2 62 ? -22.76552 -33.36573 30.86413 1.000 21.81911 62 SER E O 1
ATOM 1405 N N . ASN B 2 63 ? -22.36820 -35.59025 30.86387 1.000 17.37590 63 ASN E N 1
ATOM 1406 C CA . ASN B 2 63 ? -22.32195 -35.65381 32.32240 1.000 19.20418 63 ASN E CA 1
ATOM 1407 C C . ASN B 2 63 ? -21.29281 -34.68587 32.88988 1.000 18.13470 63 ASN E C 1
ATOM 1408 O O . ASN B 2 63 ? -21.52950 -34.05125 33.92519 1.000 20.84414 63 ASN E O 1
ATOM 1413 N N . HIS B 2 64 ? -20.14287 -34.55256 32.22409 1.000 15.74417 64 HIS E N 1
ATOM 1414 C CA . HIS B 2 64 ? -19.08524 -33.70174 32.75942 1.000 16.73190 64 HIS E CA 1
ATOM 1415 C C . HIS B 2 64 ? -19.43356 -32.21873 32.71333 1.000 17.19482 64 HIS E C 1
ATOM 1416 O O . HIS B 2 64 ? -18.73946 -31.41733 33.35061 1.000 20.59074 64 HIS E O 1
ATOM 1423 N N . ASN B 2 65 ? -20.48230 -31.83360 31.98886 1.000 15.46378 65 ASN E N 1
ATOM 1424 C CA . ASN B 2 65 ? -20.91109 -30.44165 31.97528 1.000 18.86674 65 ASN E CA 1
ATOM 1425 C C . ASN B 2 65 ? -21.69727 -30.06189 33.21949 1.000 22.39199 65 ASN E C 1
ATOM 1426 O O . ASN B 2 65 ? -21.99272 -28.87630 33.41192 1.000 20.34949 65 ASN E O 1
ATOM 1431 N N . PHE B 2 66 ? -22.04673 -31.02897 34.06036 1.000 17.16017 66 PHE E N 1
ATOM 1432 C CA . PHE B 2 66 ? -22.81292 -30.77624 35.27369 1.000 14.29663 66 PHE E CA 1
ATOM 1433 C C . PHE B 2 66 ? -21.89381 -30.88831 36.47848 1.000 21.76391 66 PHE E C 1
ATOM 1434 O O . PHE B 2 66 ? -21.27132 -31.93428 36.69564 1.000 23.39274 66 PHE E O 1
ATOM 1442 N N . LEU B 2 67 ? -21.81399 -29.81198 37.25532 1.000 17.74473 67 LEU E N 1
ATOM 1443 C CA . LEU B 2 67 ? -20.97240 -29.74704 38.44199 1.000 14.61041 67 LEU E CA 1
ATOM 1444 C C . LEU B 2 67 ? -21.88935 -29.68841 39.65882 1.000 17.24467 67 LEU E C 1
ATOM 1445 O O . LEU B 2 67 ? -22.61220 -28.70544 39.84679 1.000 22.00281 67 LEU E O 1
ATOM 1450 N N . VAL B 2 68 ? -21.86665 -30.73543 40.48045 1.000 14.53829 68 VAL E N 1
ATOM 1451 C CA . VAL B 2 68 ? -22.75107 -30.84430 41.64030 1.000 13.68446 68 VAL E CA 1
ATOM 1452 C C . VAL B 2 68 ? -21.90439 -30.75186 42.90065 1.000 19.38911 68 VAL E C 1
ATOM 1453 O O . VAL B 2 68 ? -21.02176 -31.58846 43.13229 1.000 18.15625 68 VAL E O 1
ATOM 1457 N N . GLN B 2 69 ? -22.19418 -29.75313 43.72622 1.000 17.75224 69 GLN E N 1
ATOM 1458 C CA . GLN B 2 69 ? -21.46242 -29.49923 44.95961 1.000 17.61503 69 GLN E CA 1
ATOM 1459 C C . GLN B 2 69 ? -22.39580 -29.74954 46.13676 1.000 18.49412 69 GLN E C 1
ATOM 1460 O O . GLN B 2 69 ? -23.45875 -29.12773 46.23487 1.000 16.71931 69 GLN E O 1
ATOM 1466 N N . ALA B 2 70 ? -22.01072 -30.66905 47.01312 1.000 17.44320 70 ALA E N 1
ATOM 1467 C CA . ALA B 2 70 ? -22.76770 -30.97248 48.22610 1.000 16.81140 70 ALA E CA 1
ATOM 1468 C C . ALA B 2 70 ? -21.88467 -30.55425 49.39621 1.000 21.38209 70 ALA E C 1
ATOM 1469 O O . ALA B 2 70 ? -21.04425 -31.32215 49.86301 1.000 19.85676 70 ALA E O 1
ATOM 1471 N N . GLY B 2 71 ? -22.07271 -29.32561 49.85556 1.000 22.80205 71 GLY E N 1
ATOM 1472 C CA . GLY B 2 71 ? -21.16775 -28.78659 50.85786 1.000 31.00218 71 GLY E CA 1
ATOM 1473 C C . GLY B 2 71 ? -19.75155 -28.73422 50.31330 1.000 27.13523 71 GLY E C 1
ATOM 1474 O O . GLY B 2 71 ? -19.47743 -28.10540 49.28382 1.000 24.55455 71 GLY E O 1
ATOM 1475 N N . ASN B 2 72 ? -18.83335 -29.41749 50.99318 1.000 24.43811 72 ASN E N 1
ATOM 1476 C CA . ASN B 2 72 ? -17.42791 -29.42755 50.61290 1.000 27.87428 72 ASN E CA 1
ATOM 1477 C C . ASN B 2 72 ? -17.09193 -30.51238 49.59522 1.000 31.99186 72 ASN E C 1
ATOM 1478 O O . ASN B 2 72 ? -15.92809 -30.62731 49.19649 1.000 29.93405 72 ASN E O 1
ATOM 1483 N N . VAL B 2 73 ? -18.07392 -31.29460 49.15123 1.000 27.81104 73 VAL E N 1
ATOM 1484 C CA . VAL B 2 73 ? -17.84178 -32.45772 48.30075 1.000 31.45187 73 VAL E CA 1
ATOM 1485 C C . VAL B 2 73 ? -18.45869 -32.20903 46.93161 1.000 29.20586 73 VAL E C 1
ATOM 1486 O O . VAL B 2 73 ? -19.61791 -31.78906 46.83335 1.000 23.89299 73 VAL E O 1
ATOM 1490 N N . GLN B 2 74 ? -17.69035 -32.47885 45.87855 1.000 22.43976 74 GLN E N 1
ATOM 1491 C CA . GLN B 2 74 ? -18.23030 -32.53737 44.52544 1.000 20.78795 74 GLN E CA 1
ATOM 1492 C C . GLN B 2 74 ? -18.72978 -33.95085 44.25566 1.000 23.44134 74 GLN E C 1
ATOM 1493 O O . GLN B 2 74 ? -18.02121 -34.92467 44.52354 1.000 27.87624 74 GLN E O 1
ATOM 1499 N N . LEU B 2 75 ? -19.95307 -34.05795 43.74253 1.000 21.17264 75 LEU E N 1
ATOM 1500 C CA . LEU B 2 75 ? -20.55188 -35.33756 43.38263 1.000 20.62634 75 LEU E CA 1
ATOM 1501 C C . LEU B 2 75 ? -20.43458 -35.54252 41.87983 1.000 27.85077 75 LEU E C 1
ATOM 1502 O O . LEU B 2 75 ? -20.85812 -34.68422 41.09915 1.000 33.03804 75 LEU E O 1
ATOM 1507 N N . ARG B 2 76 ? -19.89034 -36.68764 41.47684 1.000 19.69331 76 ARG E N 1
ATOM 1508 C CA . ARG B 2 76 ? -19.70317 -36.96647 40.06087 1.000 19.67764 76 ARG E CA 1
ATOM 1509 C C . ARG B 2 76 ? -21.02845 -37.36022 39.42303 1.000 17.30771 76 ARG E C 1
ATOM 1510 O O . ARG B 2 76 ? -21.72701 -38.25267 39.91405 1.000 17.40408 76 ARG E O 1
ATOM 1518 N N . VAL B 2 77 ? -21.36739 -36.69990 38.32652 1.000 16.42332 77 VAL E N 1
ATOM 1519 C CA . VAL B 2 77 ? -22.57786 -37.01053 37.57998 1.000 16.82635 77 VAL E CA 1
ATOM 1520 C C . VAL B 2 77 ? -22.27060 -38.13848 36.60556 1.000 14.71460 77 VAL E C 1
ATOM 1521 O O . VAL B 2 77 ? -21.30710 -38.06279 35.83192 1.000 15.30602 77 VAL E O 1
ATOM 1525 N N . ILE B 2 78 ? -23.08973 -39.18750 36.64432 1.000 18.21106 78 ILE E N 1
ATOM 1526 C CA . ILE B 2 78 ? -22.88136 -40.38582 35.84068 1.000 16.14704 78 ILE E CA 1
ATOM 1527 C C . ILE B 2 78 ? -24.04765 -40.67813 34.91306 1.000 21.21296 78 ILE E C 1
ATOM 1528 O O . ILE B 2 78 ? -24.03496 -41.70411 34.22418 1.000 20.40833 78 ILE E O 1
ATOM 1533 N N . GLY B 2 79 ? -25.05781 -39.81892 34.88330 1.000 12.88723 79 GLY E N 1
ATOM 1534 C CA . GLY B 2 79 ? -26.16990 -39.97536 33.97009 1.000 15.88215 79 GLY E CA 1
ATOM 1535 C C . GLY B 2 79 ? -27.06392 -38.76524 34.08057 1.000 16.72989 79 GLY E C 1
ATOM 1536 O O . GLY B 2 79 ? -27.05754 -38.05700 35.09604 1.000 15.43818 79 GLY E O 1
ATOM 1537 N N . HIS B 2 80 ? -27.81949 -38.51501 33.01431 1.000 18.01270 80 HIS E N 1
ATOM 1538 C CA . HIS B 2 80 ? -28.72678 -37.37579 33.02580 1.000 15.56533 80 HIS E CA 1
ATOM 1539 C C . HIS B 2 80 ? -29.93699 -37.67690 32.15852 1.000 24.30264 80 HIS E C 1
ATOM 1540 O O . HIS B 2 80 ? -29.81612 -38.30622 31.10354 1.000 22.26529 80 HIS E O 1
ATOM 1547 N N . SER B 2 81 ? -31.10266 -37.21920 32.60604 1.000 17.13488 81 SER E N 1
ATOM 1548 C CA . SER B 2 81 ? -32.31004 -37.37886 31.81261 1.000 17.76333 81 SER E CA 1
ATOM 1549 C C . SER B 2 81 ? -33.30719 -36.29354 32.18436 1.000 23.45677 81 SER E C 1
ATOM 1550 O O . SER B 2 81 ? -33.33768 -35.81249 33.32036 1.000 21.34259 81 SER E O 1
ATOM 1553 N N . MET B 2 82 ? -34.10602 -35.90643 31.19866 1.000 19.22765 82 MET E N 1
ATOM 1554 C CA . MET B 2 82 ? -35.20335 -34.96544 31.37405 1.000 19.94171 82 MET E CA 1
ATOM 1555 C C . MET B 2 82 ? -36.48658 -35.69313 31.72562 1.000 16.09874 82 MET E C 1
ATOM 1556 O O . MET B 2 82 ? -36.87105 -36.64298 31.03625 1.000 20.46950 82 MET E O 1
ATOM 1561 N N . GLN B 2 83 ? -37.16784 -35.21845 32.76539 1.000 14.41913 83 GLN E N 1
ATOM 1562 C CA . GLN B 2 83 ? -38.55878 -35.58302 33.02593 1.000 13.76897 83 GLN E CA 1
ATOM 1563 C C . GLN B 2 83 ? -39.37422 -34.29932 33.06123 1.000 16.41290 83 GLN E C 1
ATOM 1564 O O . GLN B 2 83 ? -39.29354 -33.53680 34.03259 1.000 14.71196 83 GLN E O 1
ATOM 1570 N N . ASN B 2 84 ? -40.16523 -34.07200 32.00909 1.000 12.98994 84 ASN E N 1
ATOM 1571 C CA . ASN B 2 84 ? -40.89875 -32.82105 31.85393 1.000 13.33801 84 ASN E CA 1
ATOM 1572 C C . ASN B 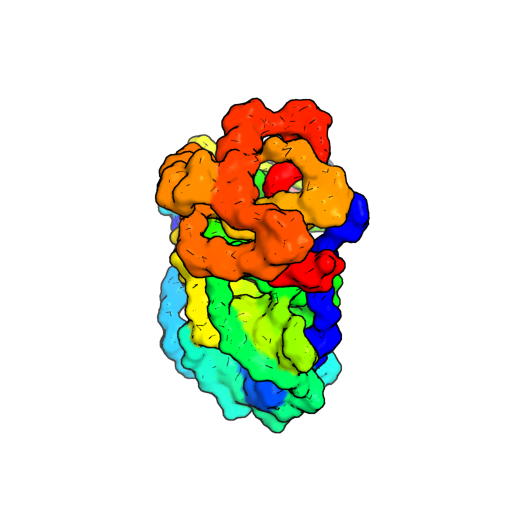2 84 ? -39.93832 -31.64343 32.00693 1.000 12.80420 84 ASN E C 1
ATOM 1573 O O . ASN B 2 84 ? -38.93605 -31.58045 31.28605 1.000 15.92603 84 ASN E O 1
ATOM 1578 N N . CYS B 2 85 ? -40.19002 -30.72193 32.93771 1.000 11.72926 85 CYS E N 1
ATOM 1579 C CA . CYS B 2 85 ? -39.29809 -29.57553 33.10030 1.000 13.87657 85 CYS E CA 1
ATOM 1580 C C . CYS B 2 85 ? -38.25727 -29.75898 34.20344 1.000 13.81832 85 CYS E C 1
ATOM 1581 O O . CYS B 2 85 ? -37.60258 -28.78493 34.58427 1.000 11.79374 85 CYS E O 1
ATOM 1584 N N . VAL B 2 86 ? -38.06434 -30.97553 34.70932 1.000 12.47451 86 VAL E N 1
ATOM 1585 C CA . VAL B 2 86 ? -37.05902 -31.24785 35.73179 1.000 13.81222 86 VAL E CA 1
ATOM 1586 C C . VAL B 2 86 ? -35.93521 -32.07244 35.11540 1.000 17.28505 86 VAL E C 1
ATOM 1587 O O . VAL B 2 86 ? -36.17525 -32.97182 34.29944 1.000 17.54523 86 VAL E O 1
ATOM 1591 N N . LEU B 2 87 ? -34.70375 -31.73864 35.47772 1.000 13.32632 87 LEU E N 1
ATOM 1592 C CA . LEU B 2 87 ? -33.54580 -32.52587 35.09486 1.000 16.88118 87 LEU E CA 1
ATOM 1593 C C . LEU B 2 87 ? -33.18095 -33.46792 36.23583 1.000 14.43574 87 LEU E C 1
ATOM 1594 O O . LEU B 2 87 ? -33.22668 -33.08808 37.41170 1.000 13.84239 87 LEU E O 1
ATOM 1599 N N . LYS B 2 88 ? -32.84788 -34.70595 35.88525 1.000 16.75970 88 LYS E N 1
ATOM 1600 C CA . LYS B 2 88 ? -32.47971 -35.73272 36.85267 1.000 17.15904 88 LYS E CA 1
ATOM 1601 C C . LYS B 2 88 ? -31.04028 -36.14098 36.57739 1.000 16.60020 88 LYS E C 1
ATOM 1602 O O . LYS B 2 88 ? -30.74674 -36.74877 35.54183 1.000 16.56855 88 LYS E O 1
ATOM 1608 N N . LEU B 2 89 ? -30.14470 -35.78705 37.49404 1.000 12.96047 89 LEU E N 1
ATOM 1609 C CA . LEU B 2 89 ? -28.72293 -36.07678 37.36390 1.000 13.72477 89 LEU E CA 1
ATOM 1610 C C . LEU B 2 89 ? -28.40120 -37.25678 38.26990 1.000 14.70018 89 LEU E C 1
ATOM 1611 O O . LEU B 2 89 ? -28.41681 -37.12430 39.49594 1.000 13.64352 89 LEU E O 1
ATOM 1616 N N . LYS B 2 90 ? -28.12240 -38.41424 37.67223 1.000 13.13786 90 LYS E N 1
ATOM 1617 C CA . LYS B 2 90 ? -27.67783 -39.54928 38.46691 1.000 13.35350 90 LYS E CA 1
ATOM 1618 C C . LYS B 2 90 ? -26.24091 -39.31296 38.90898 1.000 12.82237 90 LYS E C 1
ATOM 1619 O O . LYS B 2 90 ? -25.38453 -38.95310 38.09647 1.000 18.99667 90 LYS E O 1
ATOM 1625 N N . VAL B 2 91 ? -25.98030 -39.48738 40.20215 1.000 14.12412 91 VAL E N 1
ATOM 1626 C CA . VAL B 2 91 ? -24.65753 -39.24827 40.75776 1.000 14.77016 91 VAL E CA 1
ATOM 1627 C C . VAL B 2 91 ? -24.09181 -40.57024 41.25538 1.000 14.28322 91 VAL E C 1
ATOM 1628 O O . VAL B 2 91 ? -24.81234 -41.55170 41.44733 1.000 16.57009 91 VAL E O 1
ATOM 1632 N N . ASP B 2 92 ? -22.77666 -40.58988 41.46192 1.000 18.48138 92 ASP E N 1
ATOM 1633 C CA . ASP B 2 92 ? -22.11655 -41.82336 41.86362 1.000 20.30373 92 ASP E CA 1
ATOM 1634 C C . ASP B 2 92 ? -22.30030 -42.14847 43.34043 1.000 25.17042 92 ASP E C 1
ATOM 1635 O O . ASP B 2 92 ? -21.84213 -43.20797 43.78343 1.000 21.05921 92 ASP E O 1
ATOM 1640 N N . THR B 2 93 ? -22.97597 -41.28833 44.10112 1.000 17.73468 93 THR E N 1
ATOM 1641 C CA . THR B 2 93 ? -23.10182 -41.44066 45.54535 1.000 21.97151 93 THR E CA 1
ATOM 1642 C C . THR B 2 93 ? -24.55378 -41.25195 45.95622 1.000 19.28493 93 THR E C 1
ATOM 1643 O O . THR B 2 93 ? -25.16155 -40.22575 45.63812 1.000 21.09771 93 THR E O 1
ATOM 1647 N N . ALA B 2 94 ? -25.10740 -42.23329 46.66508 1.000 18.01538 94 ALA E N 1
ATOM 1648 C CA . ALA B 2 94 ? -26.42600 -42.06461 47.25656 1.000 23.57439 94 ALA E CA 1
ATOM 1649 C C . ALA B 2 94 ? -26.32032 -41.17914 48.49389 1.000 19.74491 94 ALA E C 1
ATOM 1650 O O . ALA B 2 94 ? -25.40108 -41.33123 49.30470 1.000 18.02016 94 ALA E O 1
ATOM 1652 N N . ASN B 2 95 ? -27.24790 -40.23867 48.62283 1.000 14.30890 95 ASN E N 1
ATOM 1653 C CA . ASN B 2 95 ? -27.24994 -39.33243 49.76772 1.000 15.81591 95 ASN E CA 1
ATOM 1654 C C . ASN B 2 95 ? -27.52402 -40.10456 51.05074 1.000 13.82507 95 ASN E C 1
ATOM 1655 O O . ASN B 2 95 ? -28.64197 -40.61153 51.22514 1.000 16.05769 95 ASN E O 1
ATOM 1660 N N . PRO B 2 96 ? -26.56458 -40.20167 51.97805 1.000 16.30086 96 PRO E N 1
ATOM 1661 C CA . PRO B 2 96 ? -26.81349 -40.94814 53.22251 1.000 19.70402 96 PRO E CA 1
ATOM 1662 C C . PRO B 2 96 ? -27.81711 -40.27147 54.13698 1.000 24.60795 96 PRO E C 1
ATOM 1663 O O . PRO B 2 96 ? -28.30611 -40.91258 55.07745 1.000 27.96334 96 PRO E O 1
ATOM 1667 N N . LYS B 2 97 ? -28.13930 -39.00378 53.88669 1.000 18.37320 97 LYS E N 1
ATOM 1668 C CA . LYS B 2 97 ? -29.12669 -38.25969 54.65375 1.000 17.28410 97 LYS E CA 1
ATOM 1669 C C . LYS B 2 97 ? -30.50396 -38.25968 54.00177 1.000 14.28850 97 LYS E C 1
ATOM 1670 O O . LYS B 2 97 ? -31.37947 -37.50798 54.44329 1.000 16.77251 97 LYS E O 1
ATOM 1676 N N . THR B 2 98 ? -30.71647 -39.07431 52.97037 1.000 16.22103 98 THR E N 1
ATOM 1677 C CA . THR B 2 98 ? -32.01517 -39.13859 52.31328 1.000 15.38237 98 THR E CA 1
ATOM 1678 C C . THR B 2 98 ? -33.09872 -39.50456 53.31904 1.000 22.00929 98 THR E C 1
ATOM 1679 O O . THR B 2 98 ? -32.99805 -40.55408 53.97190 1.000 17.97385 98 THR E O 1
ATOM 1683 N N . PRO B 2 99 ? -34.13175 -38.68914 53.47799 1.000 16.96356 99 PRO E N 1
ATOM 1684 C CA . PRO B 2 99 ? -35.24656 -39.05801 54.35084 1.000 15.94379 99 PRO E CA 1
ATOM 1685 C C . PRO B 2 99 ? -36.22450 -39.95754 53.60797 1.000 15.94905 99 PRO E C 1
ATOM 1686 O O . PRO B 2 99 ? -36.13313 -40.15490 52.39668 1.000 18.40226 99 PRO E O 1
ATOM 1690 N N . LYS B 2 100 ? -37.16571 -40.51632 54.36346 1.000 18.04426 100 LYS E N 1
ATOM 1691 C CA . LYS B 2 100 ? -38.36054 -41.05639 53.73573 1.000 21.28150 100 LYS E CA 1
ATOM 1692 C C . LYS B 2 100 ? -39.07500 -39.91973 53.02346 1.000 16.09868 100 LYS E C 1
ATOM 1693 O O . LYS B 2 100 ? -39.26116 -38.84159 53.59300 1.000 18.59492 100 LYS E O 1
ATOM 1699 N N . TYR B 2 101 ? -39.45511 -40.14481 51.77368 1.000 17.67423 101 TYR E N 1
ATOM 1700 C CA . TYR B 2 101 ? -40.02269 -39.05432 51.00039 1.000 17.97495 101 TYR E CA 1
ATOM 1701 C C . TYR B 2 101 ? -40.94349 -39.59476 49.92161 1.000 22.09891 101 TYR E C 1
ATOM 1702 O O . TYR B 2 101 ? -40.91789 -40.78059 49.57849 1.000 20.86830 101 TYR E O 1
ATOM 1711 N N . LYS B 2 102 ? -41.74535 -38.68734 49.37070 1.000 15.23373 102 LYS E N 1
ATOM 1712 C CA . LYS B 2 102 ? -42.51494 -38.95688 48.16902 1.000 17.20731 102 LYS E CA 1
ATOM 1713 C C . LYS B 2 102 ? -42.76427 -37.63402 47.46174 1.000 16.19679 102 LYS E C 1
ATOM 1714 O O . LYS B 2 102 ? -42.64044 -36.55640 48.05265 1.000 17.88106 102 LYS E O 1
ATOM 1720 N N . PHE B 2 103 ? -43.07940 -37.72993 46.17668 1.000 14.68130 103 PHE E N 1
ATOM 1721 C CA . PHE B 2 103 ? -43.40447 -36.57082 45.35994 1.000 13.10537 103 PHE E CA 1
ATOM 1722 C C . PHE B 2 103 ? -44.91779 -36.48256 45.24035 1.000 19.60436 103 PHE E C 1
ATOM 1723 O O . PHE B 2 103 ? -45.56899 -37.45911 44.85519 1.000 19.05753 103 PHE E O 1
ATOM 1731 N N . VAL B 2 104 ? -45.48036 -35.32849 45.58825 1.000 13.25081 104 VAL E N 1
ATOM 1732 C CA . VAL B 2 104 ? -46.91393 -35.11716 45.44704 1.000 15.84487 104 VAL E CA 1
ATOM 1733 C C . VAL B 2 104 ? -47.15775 -33.83530 44.67087 1.000 19.47130 104 VAL E C 1
ATOM 1734 O O . VAL B 2 104 ? -46.33666 -32.91352 44.67338 1.000 17.35485 104 VAL E O 1
ATOM 1738 N N . ARG B 2 105 ? -48.30049 -33.78393 44.00014 1.000 12.23556 105 ARG E N 1
ATOM 1739 C CA . ARG B 2 105 ? -48.76631 -32.57408 43.34392 1.000 10.32378 105 ARG E CA 1
ATOM 1740 C C . ARG B 2 105 ? -49.94709 -32.03118 44.13153 1.000 14.22633 105 ARG E C 1
ATOM 1741 O O . ARG B 2 105 ? -50.92243 -32.75307 44.36877 1.000 19.28886 105 ARG E O 1
ATOM 1749 N N . ILE B 2 106 ? -49.86045 -30.77529 44.54675 1.000 14.51783 106 ILE E N 1
ATOM 1750 C CA . ILE B 2 106 ? -50.87195 -30.19980 45.39918 1.000 15.50712 106 ILE E CA 1
ATOM 1751 C C . ILE B 2 106 ? -51.80376 -29.33292 44.56894 1.000 19.98090 106 ILE E C 1
ATOM 1752 O O . ILE B 2 106 ? -51.59419 -29.10986 43.37722 1.000 17.23165 106 ILE E O 1
ATOM 1757 N N . GLN B 2 107 ? -52.82572 -28.84380 45.19797 1.000 20.42736 107 GLN E N 1
ATOM 1758 C CA . GLN B 2 107 ? -53.93148 -28.03064 44.73015 1.000 19.71406 107 GLN E CA 1
ATOM 1759 C C . GLN B 2 107 ? -53.83682 -26.62556 45.31208 1.000 19.76013 107 GLN E C 1
ATOM 1760 O O . GLN B 2 107 ? -53.28437 -26.43661 46.40136 1.000 22.24671 107 GLN E O 1
ATOM 1766 N N . PRO B 2 108 ? -54.35590 -25.61941 44.61274 1.000 21.87728 108 PRO E N 1
ATOM 1767 C CA . PRO B 2 108 ? -54.40624 -24.27377 45.19189 1.000 24.50715 108 PRO E CA 1
ATOM 1768 C C . PRO B 2 108 ? -55.11365 -24.27669 46.53797 1.000 25.64838 108 PRO E C 1
ATOM 1769 O O . PRO B 2 108 ? -56.10184 -24.98670 46.74197 1.000 28.09107 108 PRO E O 1
ATOM 1773 N N . GLY B 2 109 ? -54.59663 -23.46640 47.46291 1.000 23.66051 109 GLY E N 1
ATOM 1774 C CA . GLY B 2 109 ? -55.09412 -23.42179 48.81852 1.000 28.53837 109 GLY E CA 1
ATOM 1775 C C . GLY B 2 109 ? -54.36263 -24.32129 49.79058 1.000 32.34917 109 GLY E C 1
ATOM 1776 O O . GLY B 2 109 ? -54.42797 -24.08707 51.00100 1.000 29.15193 109 GLY E O 1
ATOM 1777 N N . GLN B 2 110 ? -53.67170 -25.34558 49.30526 1.000 23.71765 110 GLN E N 1
ATOM 1778 C CA . GLN B 2 110 ? -52.91200 -26.19578 50.20410 1.000 20.91426 110 GLN E CA 1
ATOM 1779 C C . GLN B 2 110 ? -51.58839 -25.52737 50.55828 1.000 21.57405 110 GLN E C 1
ATOM 1780 O O . GLN B 2 110 ? -50.99223 -24.81029 49.75141 1.000 21.57496 110 GLN E O 1
ATOM 1786 N N . THR B 2 111 ? -51.15119 -25.73901 51.79194 1.000 16.89662 111 THR E N 1
ATOM 1787 C CA . THR B 2 111 ? -49.97484 -25.06211 52.31358 1.000 14.83014 111 THR E CA 1
ATOM 1788 C C . THR B 2 111 ? -48.76477 -25.98963 52.33208 1.000 13.99842 111 THR E C 1
ATOM 1789 O O . THR B 2 111 ? -48.88381 -27.21697 52.28289 1.000 16.73278 111 THR E O 1
ATOM 1793 N N . PHE B 2 112 ? -47.58701 -25.37477 52.40670 1.000 16.45075 112 PHE E N 1
ATOM 1794 C CA . PHE B 2 112 ? -46.32503 -26.10004 52.41642 1.000 12.16813 112 PHE E CA 1
ATOM 1795 C C . PHE B 2 112 ? -45.23292 -25.14111 52.86280 1.000 11.52563 112 PHE E C 1
ATOM 1796 O O . PHE B 2 112 ? -45.37614 -23.92009 52.75891 1.000 15.88256 112 PHE E O 1
ATOM 1804 N N . SER B 2 113 ? -44.14687 -25.70876 53.37277 1.000 14.69536 113 SER E N 1
ATOM 1805 C CA . SER B 2 113 ? -42.97977 -24.92681 53.75034 1.000 13.61020 113 SER E CA 1
ATOM 1806 C C . SER B 2 113 ? -42.01248 -24.86479 52.57965 1.000 15.43891 113 SER E C 1
ATOM 1807 O O . SER B 2 113 ? -41.81054 -25.85938 51.88019 1.000 13.60231 113 SER E O 1
ATOM 1810 N N . VAL B 2 114 ? -41.40841 -23.69751 52.37250 1.000 11.97339 114 VAL E N 1
ATOM 1811 C CA . VAL B 2 114 ? -40.38053 -23.51630 51.35330 1.000 12.43319 114 VAL E CA 1
ATOM 1812 C C . VAL B 2 114 ? -39.06112 -23.23075 52.05842 1.000 11.23316 114 VAL E C 1
ATOM 1813 O O . VAL B 2 114 ? -38.98363 -22.33089 52.90198 1.000 13.59678 114 VAL E O 1
ATOM 1817 N N . LEU B 2 115 ? -38.03038 -24.00031 51.72633 1.000 9.95522 115 LEU E N 1
ATOM 1818 C CA . LEU B 2 115 ? -36.68408 -23.74709 52.22750 1.000 10.78016 115 LEU E CA 1
ATOM 1819 C C . LEU B 2 115 ? -35.96140 -22.94476 51.15243 1.000 11.51963 115 LEU E C 1
ATOM 1820 O O . LEU B 2 115 ? -35.48521 -23.50074 50.16068 1.000 14.13515 115 LEU E O 1
ATOM 1825 N N . ALA B 2 116 ? -35.91110 -21.63008 51.33644 1.000 12.67144 116 ALA E N 1
ATOM 1826 C CA . ALA B 2 116 ? -35.19407 -20.77924 50.39754 1.000 13.44078 116 ALA E CA 1
ATOM 1827 C C . ALA B 2 116 ? -33.69787 -20.98625 50.57220 1.000 14.56426 116 ALA E C 1
ATOM 1828 O O . ALA B 2 116 ? -33.17897 -20.91098 51.69241 1.000 15.58337 116 ALA E O 1
ATOM 1830 N N . CYS B 2 117 ? -33.01081 -21.29319 49.46907 1.000 13.42926 117 CYS E N 1
ATOM 1831 C CA . CYS B 2 117 ? -31.57101 -21.51103 49.47338 1.000 15.70414 117 CYS E CA 1
ATOM 1832 C C . CYS B 2 117 ? -30.90466 -20.64571 48.41725 1.000 20.64859 117 CYS E C 1
ATOM 1833 O O . CYS B 2 117 ? -31.48593 -20.34089 47.37253 1.000 17.15827 117 CYS E O 1
ATOM 1836 N N . TYR B 2 118 ? -29.67589 -20.25343 48.70635 1.000 22.34181 118 TYR E N 1
ATOM 1837 C CA . TYR B 2 118 ? -28.83584 -19.53306 47.76085 1.000 26.45461 118 TYR E CA 1
ATOM 1838 C C . TYR B 2 118 ? -27.69275 -20.45808 47.36281 1.000 24.15734 118 TYR E C 1
ATOM 1839 O O . TYR B 2 118 ? -26.83095 -20.77602 48.19001 1.000 22.87806 118 TYR E O 1
ATOM 1848 N N . ASN B 2 119 ? -27.70515 -20.90065 46.10565 1.000 23.30546 119 ASN E N 1
ATOM 1849 C CA . ASN B 2 119 ? -26.63829 -21.72748 45.53960 1.000 26.38555 119 ASN E CA 1
ATOM 1850 C C . ASN B 2 119 ? -26.29252 -22.89305 46.46763 1.000 23.07029 119 ASN E C 1
ATOM 1851 O O . ASN B 2 119 ? -25.13612 -23.11582 46.83621 1.000 25.83704 119 ASN E O 1
ATOM 1856 N N . GLY B 2 120 ? -27.32527 -23.63203 46.86826 1.000 24.92556 120 GLY E N 1
ATOM 1857 C CA . GLY B 2 120 ? -27.15911 -24.78544 47.72599 1.000 21.40491 120 GLY E CA 1
ATOM 1858 C C . GLY B 2 120 ? -27.14166 -24.49201 49.21260 1.000 22.35370 120 GLY E C 1
ATOM 1859 O O . GLY B 2 120 ? -27.10870 -25.43751 50.00849 1.000 25.46228 120 GLY E O 1
ATOM 1860 N N . SER B 2 1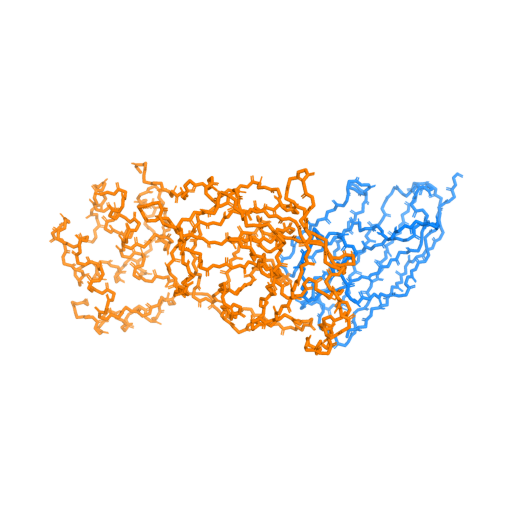21 ? -27.17397 -23.22099 49.61604 1.000 20.08053 121 SER E N 1
ATOM 1861 C CA . SER B 2 121 ? -27.02512 -22.85625 51.02081 1.000 22.73628 121 SER E CA 1
ATOM 1862 C C . SER B 2 121 ? -28.36350 -22.42922 51.60400 1.000 18.72507 121 SER E C 1
ATOM 1863 O O . SER B 2 121 ? -28.92700 -21.41612 51.16727 1.000 18.96542 121 SER E O 1
ATOM 1866 N N . PRO B 2 122 ? -28.89376 -23.15066 52.59045 1.000 19.49969 122 PRO E N 1
ATOM 1867 C CA . PRO B 2 122 ? -30.20164 -22.79162 53.16124 1.000 14.68926 122 PRO E CA 1
ATOM 1868 C C . PRO B 2 122 ? -30.18618 -21.41988 53.82047 1.000 16.37583 122 PRO E C 1
ATOM 1869 O O . PRO B 2 122 ? -29.30608 -21.10816 54.62484 1.000 16.47705 122 PRO E O 1
ATOM 1873 N N . SER B 2 123 ? -31.19843 -20.61128 53.50261 1.000 16.06106 123 SER E N 1
ATOM 1874 C CA . SER B 2 123 ? -31.29501 -19.24057 53.99084 1.000 12.29071 123 SER E CA 1
ATOM 1875 C C . SER B 2 123 ? -32.42034 -19.04913 54.99385 1.000 17.86528 123 SER E C 1
ATOM 1876 O O . SER B 2 123 ? -32.24131 -18.37289 56.01238 1.000 17.40952 123 SER E O 1
ATOM 1879 N N . GLY B 2 124 ? -33.59503 -19.59215 54.70933 1.000 14.22159 124 GLY E N 1
ATOM 1880 C CA . GLY B 2 124 ? -34.72263 -19.43386 55.60548 1.000 15.45958 124 GLY E CA 1
ATOM 1881 C C . GLY B 2 124 ? -35.85710 -20.33338 55.17977 1.000 18.59406 124 GLY E C 1
ATOM 1882 O O . GLY B 2 124 ? -35.89669 -20.82421 54.04669 1.000 15.56411 124 GLY E O 1
ATOM 1883 N N . VAL B 2 125 ? -36.78119 -20.55676 56.10757 1.000 14.89799 125 VAL E N 1
ATOM 1884 C CA . VAL B 2 125 ? -37.93418 -21.40514 55.83668 1.000 12.61522 125 VAL E CA 1
ATOM 1885 C C . VAL B 2 125 ? -39.19270 -20.56357 55.99241 1.000 16.84545 125 VAL E C 1
ATOM 1886 O O . VAL B 2 125 ? -39.30718 -19.75750 56.92230 1.000 14.89368 125 VAL E O 1
ATOM 1890 N N . TYR B 2 126 ? -40.11471 -20.72457 55.04627 1.000 17.87720 126 TYR E N 1
ATOM 1891 C CA . TYR B 2 126 ? -41.31220 -19.90242 54.93588 1.000 16.81580 126 TYR E CA 1
ATOM 1892 C C . TYR B 2 126 ? -42.51297 -20.81146 54.74748 1.000 17.01603 126 TYR E C 1
ATOM 1893 O O . TYR B 2 126 ? -42.49051 -21.69495 53.88652 1.000 17.07551 126 TYR E O 1
ATOM 1902 N N . GLN B 2 127 ? -43.56643 -20.58337 55.52358 1.000 17.37418 127 GLN E N 1
ATOM 1903 C CA . GLN B 2 127 ? -44.81360 -21.31067 55.33298 1.000 16.17314 127 GLN E CA 1
ATOM 1904 C C . GLN B 2 127 ? -45.65038 -20.57803 54.29277 1.000 19.26842 127 GLN E C 1
ATOM 1905 O O . GLN B 2 127 ? -45.99227 -19.40366 54.47551 1.000 16.32525 127 GLN E O 1
ATOM 1911 N N . CYS B 2 128 ? -45.98346 -21.27712 53.21120 1.000 18.50612 128 CYS E N 1
ATOM 1912 C CA . CYS B 2 128 ? -46.60456 -20.67724 52.04362 1.000 15.12663 128 CYS E CA 1
ATOM 1913 C C . CYS B 2 128 ? -47.88019 -21.42534 51.69893 1.000 18.22689 128 CYS E C 1
ATOM 1914 O O . CYS B 2 128 ? -48.07776 -22.57294 52.09366 1.000 18.08417 128 CYS E O 1
ATOM 1917 N N . ALA B 2 129 ? -48.73904 -20.76370 50.93588 1.000 21.26952 129 ALA E N 1
ATOM 1918 C CA . ALA B 2 129 ? -49.91268 -21.39699 50.36126 1.000 21.02405 129 ALA E CA 1
ATOM 1919 C C . ALA B 2 129 ? -49.82356 -21.32540 48.84461 1.000 20.51242 129 ALA E C 1
ATOM 1920 O O . ALA B 2 129 ? -49.29587 -20.36136 48.28599 1.000 24.94306 129 ALA E O 1
ATOM 1922 N N . MET B 2 130 ? -50.32708 -22.36361 48.18494 1.000 24.48577 130 MET E N 1
ATOM 1923 C CA . MET B 2 130 ? -50.49206 -22.33424 46.73541 1.000 22.77703 130 MET E CA 1
ATOM 1924 C C . MET B 2 130 ? -51.68172 -21.43900 46.39400 1.000 17.27487 130 MET E C 1
ATOM 1925 O O . MET B 2 130 ? -52.82893 -21.78941 46.68600 1.000 25.88657 130 MET E O 1
ATOM 1930 N N . ARG B 2 131 ? -51.40948 -20.27799 45.79621 1.000 22.37692 131 ARG E N 1
ATOM 1931 C CA . ARG B 2 131 ? -52.47572 -19.36338 45.40982 1.000 22.68822 131 ARG E CA 1
ATOM 1932 C C . ARG B 2 131 ? -53.31564 -19.95278 44.27477 1.000 21.56566 131 ARG E C 1
ATOM 1933 O O . ARG B 2 131 ? -52.83657 -20.78449 43.50037 1.000 18.59618 131 ARG E O 1
ATOM 1941 N N . PRO B 2 132 ? -54.58143 -19.53869 44.16082 1.000 20.39179 132 PRO E N 1
ATOM 1942 C CA . PRO B 2 132 ? -55.40544 -20.00795 43.03502 1.000 16.70971 132 PRO E CA 1
ATOM 1943 C C . PRO B 2 132 ? -54.81345 -19.72050 41.66518 1.000 18.87936 132 PRO E C 1
ATOM 1944 O O . PRO B 2 132 ? -55.08927 -20.47680 40.72471 1.000 19.27279 132 PRO E O 1
ATOM 1948 N N . ASN B 2 133 ? -54.01535 -18.66243 41.51108 1.000 15.67912 133 ASN E N 1
ATOM 1949 C CA . ASN B 2 133 ? -53.35227 -18.40479 40.23590 1.000 15.01647 133 ASN E CA 1
ATOM 1950 C C . ASN B 2 133 ? -51.98357 -19.07497 40.13964 1.000 14.22004 133 ASN E C 1
ATOM 1951 O O . ASN B 2 133 ? -51.23686 -18.79826 39.19445 1.000 17.17856 133 ASN E O 1
ATOM 1956 N N . PHE B 2 134 ? -51.64491 -19.92641 41.10802 1.000 13.54322 134 PHE E N 1
ATOM 1957 C CA . PHE B 2 134 ? -50.47596 -20.80609 41.10013 1.000 15.53082 134 PHE E CA 1
ATOM 1958 C C . PHE B 2 134 ? -49.15401 -20.06874 41.27983 1.000 17.17432 134 PHE E C 1
ATOM 1959 O O . PHE B 2 134 ? -48.09580 -20.62640 40.97688 1.000 24.79033 134 PHE E O 1
ATOM 1967 N N . THR B 2 135 ? -49.16901 -18.84301 41.79046 1.000 14.25355 135 THR E N 1
ATOM 1968 C CA . THR B 2 135 ? -47.93814 -18.09530 42.00488 1.000 13.25897 135 THR E CA 1
ATOM 1969 C C . THR B 2 135 ? -47.65702 -17.92998 43.49218 1.000 13.26188 135 THR E C 1
ATOM 1970 O O . THR B 2 135 ? -48.54189 -18.07726 44.33787 1.000 18.61676 135 THR E O 1
ATOM 1974 N N . ILE B 2 136 ? -46.40064 -17.60952 43.79226 1.000 18.36176 136 ILE E N 1
ATOM 1975 C CA . ILE B 2 136 ? -45.94672 -17.26972 45.13642 1.000 15.96296 136 ILE E CA 1
ATOM 1976 C C . ILE B 2 136 ? -45.36735 -15.86692 45.08379 1.000 14.71305 136 ILE E C 1
ATOM 1977 O O . ILE B 2 136 ? -44.49167 -15.58343 44.25700 1.000 19.46948 136 ILE E O 1
ATOM 1982 N N . LYS B 2 137 ? -45.83362 -14.99806 45.97387 1.000 22.15749 137 LYS E N 1
ATOM 1983 C CA . LYS B 2 137 ? -45.38217 -13.61769 45.99473 1.000 19.71629 137 LYS E CA 1
ATOM 1984 C C . LYS B 2 137 ? -44.34944 -13.42860 47.09898 1.000 22.24198 137 LYS E C 1
ATOM 1985 O O . LYS B 2 137 ? -44.40102 -14.08681 48.14094 1.000 25.48139 137 LYS E O 1
ATOM 1991 N N . GLY B 2 138 ? -43.38188 -12.55628 46.84072 1.000 31.82973 138 GLY E N 1
ATOM 1992 C CA . GLY B 2 138 ? -42.35832 -12.24652 47.82403 1.000 31.28498 138 GLY E CA 1
ATOM 1993 C C . GLY B 2 138 ? -40.93900 -12.31772 47.29656 1.000 28.35462 138 GLY E C 1
ATOM 1994 O O . GLY B 2 138 ? -40.61258 -13.11560 46.41465 1.000 25.77263 138 GLY E O 1
ATOM 1995 N N . SER B 2 139 ? -40.07296 -11.48203 47.86435 1.000 22.19494 139 SER E N 1
ATOM 1996 C CA . SER B 2 139 ? -38.68242 -11.42030 47.44172 1.000 20.05351 139 SER E CA 1
ATOM 1997 C C . SER B 2 139 ? -37.84698 -12.59086 47.94555 1.000 21.35297 139 SER E C 1
ATOM 1998 O O . SER B 2 139 ? -36.70424 -12.74319 47.50041 1.000 22.32301 139 SER E O 1
ATOM 2001 N N . PHE B 2 140 ? -38.38157 -13.42936 48.83907 1.000 23.62799 140 PHE E N 1
ATOM 2002 C CA . PHE B 2 140 ? -37.55940 -14.47710 49.43696 1.000 19.90357 140 PHE E CA 1
ATOM 2003 C C . PHE B 2 140 ? -37.11195 -15.52812 48.43070 1.000 19.76061 140 PHE E C 1
ATOM 2004 O O . PHE B 2 140 ? -36.12022 -16.22019 48.67975 1.000 24.69820 140 PHE E O 1
ATOM 2012 N N . LEU B 2 141 ? -37.80072 -15.66378 47.30463 1.000 14.68081 141 LEU E N 1
ATOM 2013 C CA . LEU B 2 141 ? -37.37113 -16.60397 46.28075 1.000 14.70393 141 LEU E CA 1
ATOM 2014 C C . LEU B 2 141 ? -36.50649 -15.96084 45.20448 1.000 16.21174 141 LEU E C 1
ATOM 2015 O O . LEU B 2 141 ? -36.04428 -16.66463 44.30280 1.000 15.06466 141 LEU E O 1
ATOM 2020 N N . ASN B 2 142 ? -36.28824 -14.64778 45.26087 1.000 14.08246 142 ASN E N 1
ATOM 2021 C CA . ASN B 2 142 ? -35.34134 -14.02836 44.34419 1.000 20.69578 142 ASN E CA 1
ATOM 2022 C C . ASN B 2 142 ? -33.95409 -14.60913 44.59375 1.000 26.77790 142 ASN E C 1
ATOM 2023 O O . ASN B 2 142 ? -33.50733 -14.70227 45.74017 1.000 22.53163 142 ASN E O 1
ATOM 2028 N N . GLY B 2 143 ? -33.28880 -15.03732 43.52195 1.000 15.77932 143 GLY E N 1
ATOM 2029 C CA . GLY B 2 143 ? -31.97439 -15.63166 43.66310 1.000 17.95143 143 GLY E CA 1
ATOM 2030 C C . GLY B 2 143 ? -31.96530 -16.94703 44.40202 1.000 27.23718 143 GLY E C 1
ATOM 2031 O O . GLY B 2 143 ? -30.91528 -17.36142 44.89582 1.000 21.95708 143 GLY E O 1
ATOM 2032 N N . SER B 2 144 ? -33.11400 -17.62000 44.48591 1.000 20.39560 144 SER E N 1
ATOM 2033 C CA . SER B 2 144 ? -33.25310 -18.89351 45.18340 1.000 14.80779 144 SER E CA 1
ATOM 2034 C C . SER B 2 144 ? -33.80376 -19.96922 44.25652 1.000 16.43386 144 SER E C 1
ATOM 2035 O O . SER B 2 144 ? -34.53303 -20.86419 44.68570 1.000 16.10184 144 SER E O 1
ATOM 2038 N N . CYS B 2 145 ? -33.43949 -19.88969 42.98166 1.000 19.53606 145 CYS E N 1
ATOM 2039 C CA . CYS B 2 145 ? -33.96636 -20.78886 41.96478 1.000 17.05959 145 CYS E CA 1
ATOM 2040 C C . CYS B 2 145 ? -33.66755 -22.25338 42.29149 1.000 17.23328 145 CYS E C 1
ATOM 2041 O O . CYS B 2 145 ? -32.53669 -22.60780 42.63526 1.000 14.59674 145 CYS E O 1
ATOM 2044 N N . GLY B 2 146 ? -34.68753 -23.10928 42.18137 1.000 14.51001 146 GLY E N 1
ATOM 2045 C CA . GLY B 2 146 ? -34.54639 -24.51694 42.50590 1.000 12.03945 146 GLY E CA 1
ATOM 2046 C C . GLY B 2 146 ? -34.85842 -24.89286 43.94459 1.000 11.91925 146 GLY E C 1
ATOM 2047 O O . GLY B 2 146 ? -34.82805 -26.08680 44.27543 1.000 15.52219 146 GLY E O 1
ATOM 2048 N N . SER B 2 147 ? -35.15625 -23.92282 44.80468 1.000 14.07573 147 SER E N 1
ATOM 2049 C CA . SER B 2 147 ? -35.59302 -24.23524 46.16173 1.000 10.94392 147 SER E CA 1
ATOM 2050 C C . SER B 2 147 ? -36.91509 -24.99214 46.11633 1.000 11.68660 147 SER E C 1
ATOM 2051 O O . SER B 2 147 ? -37.72028 -24.81642 45.19792 1.000 13.69432 147 SER E O 1
ATOM 2054 N N . VAL B 2 148 ? -37.15611 -25.82722 47.12932 1.000 12.26779 148 VAL E N 1
ATOM 2055 C CA . VAL B 2 148 ? -38.29525 -26.73369 47.07822 1.000 11.15155 148 VAL E CA 1
ATOM 2056 C C . VAL B 2 148 ? -39.27632 -26.44737 48.20818 1.000 11.95981 148 VAL E C 1
ATOM 2057 O O . VAL B 2 148 ? -38.94427 -25.84962 49.23842 1.000 12.98665 148 VAL E O 1
ATOM 2061 N N . GLY B 2 149 ? -40.51630 -26.87985 47.98135 1.000 11.13063 149 GLY E N 1
ATOM 2062 C CA . GLY B 2 149 ? -41.57130 -26.81184 48.97256 1.000 9.67010 149 GLY E CA 1
ATOM 2063 C C . GLY B 2 149 ? -41.94220 -28.21904 49.40202 1.000 11.38676 149 GLY E C 1
ATOM 2064 O O . GLY B 2 149 ? -41.80879 -29.17228 48.62478 1.000 12.46696 149 GLY E O 1
ATOM 2065 N N . PHE B 2 150 ? -42.40909 -28.35141 50.64469 1.000 11.08931 150 PHE E N 1
ATOM 2066 C CA . PHE B 2 150 ? -42.60751 -29.67650 51.21458 1.000 12.93040 150 PHE E CA 1
ATOM 2067 C C . PHE B 2 150 ? -43.55417 -29.62074 52.40823 1.000 16.39898 150 PHE E C 1
ATOM 2068 O O . PHE B 2 150 ? -43.73364 -28.57990 53.05041 1.000 14.45440 150 PHE E O 1
ATOM 2076 N N . ASN B 2 151 ? -44.16100 -30.77126 52.68724 1.000 11.58727 151 ASN E N 1
ATOM 2077 C CA . ASN B 2 151 ? -44.83391 -31.03709 53.94618 1.000 16.90829 151 ASN E CA 1
ATOM 2078 C C . ASN B 2 151 ? -44.11804 -32.19395 54.62800 1.000 12.51535 151 ASN E C 1
ATOM 2079 O O . ASN B 2 151 ? -43.48109 -33.01727 53.96893 1.000 19.17804 151 ASN E O 1
ATOM 2084 N N . ILE B 2 152 ? -44.21287 -32.25306 55.95475 1.000 15.70934 152 ILE E N 1
ATOM 2085 C CA . ILE B 2 152 ? -43.66352 -33.36992 56.71447 1.000 12.81147 152 ILE E CA 1
ATOM 2086 C C . ILE B 2 152 ? -44.78132 -33.97312 57.54921 1.000 21.04403 152 ILE E C 1
ATOM 2087 O O . ILE B 2 152 ? -45.47595 -33.25785 58.27973 1.000 21.49351 152 ILE E O 1
ATOM 2092 N N . ASP B 2 153 ? -44.95749 -35.28462 57.42951 1.000 24.76393 153 ASP E N 1
ATOM 2093 C CA . ASP B 2 153 ? -45.99169 -36.01239 58.15478 1.000 27.73110 153 ASP E CA 1
ATOM 2094 C C . ASP B 2 153 ? -45.33615 -37.26827 58.70178 1.000 16.65665 153 ASP E C 1
ATOM 2095 O O . ASP B 2 153 ? -44.94470 -38.14487 57.92644 1.000 25.75512 153 ASP E O 1
ATOM 2100 N N . TYR B 2 154 ? -45.18506 -37.33071 60.02539 1.000 27.88846 154 TYR E N 1
ATOM 2101 C CA . TYR B 2 154 ? -44.54135 -38.45524 60.70650 1.000 33.45266 154 TYR E CA 1
ATOM 2102 C C . TYR B 2 154 ? -43.16151 -38.74396 60.11420 1.000 32.65554 154 TYR E C 1
ATOM 2103 O O . TYR B 2 154 ? -42.82250 -39.88069 59.77858 1.000 40.39051 154 TYR E O 1
ATOM 2112 N N . ASP B 2 155 ? -42.36750 -37.68325 59.97344 1.000 29.34966 155 ASP E N 1
ATOM 2113 C CA . ASP B 2 155 ? -41.00614 -37.71560 59.44129 1.000 39.96169 155 ASP E CA 1
ATOM 2114 C C . ASP B 2 155 ? -40.91795 -38.22050 58.00115 1.000 34.33533 155 ASP E C 1
ATOM 2115 O O . ASP B 2 155 ? -39.81920 -38.54847 57.53529 1.000 38.62783 155 ASP E O 1
ATOM 2120 N N . CYS B 2 156 ? -42.03104 -38.29037 57.27508 1.000 25.48624 156 CYS E N 1
ATOM 2121 C CA . CYS B 2 156 ? -42.00075 -38.49746 55.83176 1.000 21.30416 156 CYS E CA 1
ATOM 2122 C C . CYS B 2 156 ? -42.15908 -37.14785 55.13940 1.000 16.06807 156 CYS E C 1
ATOM 2123 O O . CYS B 2 156 ? -43.09430 -36.40201 55.43954 1.000 17.49346 156 CYS E O 1
ATOM 2126 N N . VAL B 2 157 ? -41.24538 -36.83832 54.22198 1.000 18.29140 157 VAL E N 1
ATOM 2127 C CA . VAL B 2 157 ? -41.21042 -35.54513 53.54230 1.000 18.37925 157 VAL E CA 1
ATOM 2128 C C . VAL B 2 157 ? -41.93522 -35.68253 52.21144 1.000 12.51739 157 VAL E C 1
ATOM 2129 O O . VAL B 2 157 ? -41.45989 -36.37176 51.30322 1.000 17.60951 157 VAL E O 1
ATOM 2133 N N . SER B 2 158 ? -43.07365 -35.00875 52.07177 1.000 15.56541 158 SER E N 1
ATOM 2134 C CA . SER B 2 158 ? -43.77754 -34.94458 50.79447 1.000 11.77424 158 SER E CA 1
ATOM 2135 C C . SER B 2 158 ? -43.32301 -33.68853 50.05790 1.000 11.77794 158 SER E C 1
ATOM 2136 O O . SER B 2 158 ? -43.73905 -32.58081 50.40156 1.000 16.06482 158 SER E O 1
ATOM 2139 N N . PHE B 2 159 ? -42.47045 -33.85918 49.04993 1.000 10.85275 159 PHE E N 1
ATOM 2140 C CA . PHE B 2 159 ? -42.05875 -32.74175 48.20545 1.000 12.82866 159 PHE E CA 1
ATOM 2141 C C . PHE B 2 159 ? -43.15432 -32.42106 47.20002 1.000 15.69665 159 PHE E C 1
ATOM 2142 O O . PHE B 2 159 ? -43.60041 -33.30140 46.45838 1.000 14.42210 159 PHE E O 1
ATOM 2150 N N . CYS B 2 160 ? -43.55870 -31.15047 47.14793 1.000 12.24744 160 CYS E N 1
ATOM 2151 C CA . CYS B 2 160 ? -44.65146 -30.72997 46.28671 1.000 15.30452 160 CYS E CA 1
ATOM 2152 C C . CYS B 2 160 ? -44.29263 -29.60640 45.32606 1.000 14.03178 160 CYS E C 1
ATOM 2153 O O . CYS B 2 160 ? -45.08741 -29.31605 44.42747 1.000 13.80411 160 CYS E O 1
ATOM 2156 N N . TYR B 2 161 ? -43.13310 -28.97049 45.47129 1.000 11.08964 161 TYR E N 1
ATOM 2157 C CA . TYR B 2 161 ? -42.87430 -27.76264 44.70076 1.000 11.27782 161 TYR E CA 1
ATOM 2158 C C . TYR B 2 161 ? -41.38305 -27.58493 44.46595 1.000 12.00384 161 TYR E C 1
ATOM 2159 O O . TYR B 2 161 ? -40.57203 -27.85894 45.35147 1.000 10.67081 161 TYR E O 1
ATOM 2168 N N . MET B 2 162 ? -41.03289 -27.11409 43.26924 1.000 8.82271 162 MET E N 1
ATOM 2169 C CA . MET B 2 162 ? -39.67990 -26.67352 42.95102 1.000 11.07914 162 MET E CA 1
ATOM 2170 C C . MET B 2 162 ? -39.78012 -25.32408 42.25666 1.000 11.54651 162 MET E C 1
ATOM 2171 O O . MET B 2 162 ? -40.49893 -25.19182 41.26177 1.000 12.20855 162 MET E O 1
ATOM 2176 N N . HIS B 2 163 ? -39.04571 -24.33903 42.75674 1.000 9.65559 163 HIS E N 1
ATOM 2177 C CA . HIS B 2 163 ? -39.07247 -23.01065 42.15677 1.000 11.20759 163 HIS E CA 1
ATOM 2178 C C . HIS B 2 163 ? -38.27081 -22.98897 40.85663 1.000 10.88686 163 HIS E C 1
ATOM 2179 O O . HIS B 2 163 ? -37.14101 -23.48212 40.80311 1.000 11.10656 163 HIS E O 1
ATOM 2186 N N . HIS B 2 164 ? -38.84400 -22.40108 39.80740 1.000 8.91542 164 HIS E N 1
ATOM 2187 C CA . HIS B 2 164 ? -38.12906 -22.25235 38.54166 1.000 11.03026 164 HIS E CA 1
ATOM 2188 C C . HIS B 2 164 ? -37.81478 -20.81196 38.17343 1.000 14.04747 164 HIS E C 1
ATOM 2189 O O . HIS B 2 164 ? -36.75829 -20.55304 37.59131 1.000 12.50770 164 HIS E O 1
ATOM 2196 N N . MET B 2 165 ? -38.69019 -19.85283 38.46305 1.000 12.62280 165 MET E N 1
ATOM 2197 C CA . MET B 2 165 ? -38.43294 -18.54624 37.87288 1.000 14.13796 165 MET E CA 1
ATOM 2198 C C . MET B 2 165 ? -39.22584 -17.45390 38.57079 1.000 13.03693 165 MET E C 1
ATOM 2199 O O . MET B 2 165 ? -40.30790 -17.68929 39.11123 1.000 14.17747 165 MET E O 1
ATOM 2204 N N . GLU B 2 166 ? -38.66117 -16.25354 38.53946 1.000 15.23271 166 GLU E N 1
ATOM 2205 C CA . GLU B 2 166 ? -39.33373 -15.03793 38.96827 1.000 13.37274 166 GLU E CA 1
ATOM 2206 C C . GLU B 2 166 ? -39.81173 -14.27899 37.73343 1.000 16.87254 166 GLU E C 1
ATOM 2207 O O . GLU B 2 166 ? -39.03887 -14.06991 36.78881 1.000 16.53564 166 GLU E O 1
ATOM 2213 N N . LEU B 2 167 ? -41.07846 -13.88303 37.73663 1.000 14.59389 167 LEU E N 1
ATOM 2214 C CA . LEU B 2 167 ? -41.68423 -13.13677 36.63828 1.000 16.49091 167 LEU E CA 1
ATOM 2215 C C . LEU B 2 167 ? -41.40498 -11.64657 36.80002 1.000 14.42153 167 LEU E C 1
ATOM 2216 O O . LEU B 2 167 ? -40.97958 -11.19842 37.86451 1.000 13.11294 167 LEU E O 1
ATOM 2221 N N . PRO B 2 168 ? -41.61496 -10.84181 35.74734 1.000 15.30919 168 PRO E N 1
ATOM 2222 C CA . PRO B 2 168 ? -41.28681 -9.40514 35.84678 1.000 17.03019 168 PRO E CA 1
ATOM 2223 C C . PRO B 2 168 ? -42.07917 -8.66389 36.91441 1.000 16.62121 168 PRO E C 1
ATOM 2224 O O . PRO B 2 168 ? -41.65018 -7.58924 37.35856 1.000 17.77381 168 PRO E O 1
ATOM 2228 N N . THR B 2 169 ? -43.21775 -9.20364 37.34500 1.000 15.38188 169 THR E N 1
ATOM 2229 C CA . THR B 2 169 ? -44.00137 -8.60257 38.41445 1.000 14.42797 169 THR E CA 1
ATOM 2230 C C . THR B 2 169 ? -43.45195 -8.91420 39.79923 1.000 18.95211 169 THR E C 1
ATOM 2231 O O . THR B 2 169 ? -43.93918 -8.34703 40.78289 1.000 21.51703 169 THR E O 1
ATOM 2235 N N . GLY B 2 170 ? -42.47283 -9.80989 39.90289 1.000 17.37991 170 GLY E N 1
ATOM 2236 C CA . GLY B 2 170 ? -41.92156 -10.19869 41.18311 1.000 17.89234 170 GLY E CA 1
ATOM 2237 C C . GLY B 2 170 ? -42.52135 -11.44826 41.79774 1.000 23.43910 170 GLY E C 1
ATOM 2238 O O . GLY B 2 170 ? -42.02757 -11.89996 42.83780 1.000 28.49977 170 GLY E O 1
ATOM 2239 N N . VAL B 2 171 ? -43.57203 -12.01580 41.20492 1.000 19.96670 171 VAL E N 1
ATOM 2240 C CA . VAL B 2 171 ? -44.13285 -13.26692 41.69420 1.000 20.96391 171 VAL E CA 1
ATOM 2241 C C . VAL B 2 171 ? -43.38509 -14.42251 41.04379 1.000 15.48378 171 VAL E C 1
ATOM 2242 O O . VAL B 2 171 ? -42.70383 -14.26365 40.02364 1.000 14.92690 171 VAL E O 1
ATOM 2246 N N . HIS B 2 172 ? -43.53047 -15.60899 41.63031 1.000 13.54280 172 HIS E N 1
ATOM 2247 C CA . HIS B 2 172 ? -42.70033 -16.75093 41.27904 1.000 12.96284 172 HIS E CA 1
ATOM 2248 C C . HIS B 2 172 ? -43.53970 -17.90943 40.76011 1.000 11.72526 172 HIS E C 1
ATOM 2249 O O . HIS B 2 172 ? -44.69380 -18.09545 41.15847 1.000 13.72051 172 HIS E O 1
ATOM 2256 N N . ALA B 2 173 ? -42.93556 -18.68079 39.85747 1.000 12.45714 173 ALA E N 1
ATOM 2257 C CA . ALA B 2 173 ? -43.57318 -19.82758 39.22886 1.000 12.96033 173 ALA E CA 1
ATOM 2258 C C . ALA B 2 173 ? -42.68793 -21.05811 39.38153 1.000 10.14021 173 ALA E C 1
ATOM 2259 O O . ALA B 2 173 ? -41.45452 -20.95754 39.42315 1.000 12.48191 173 ALA E O 1
ATOM 2261 N N . GLY B 2 174 ? -43.32613 -22.22211 39.46883 1.000 12.46572 174 GLY E N 1
ATOM 2262 C CA . GLY B 2 174 ? -42.58099 -23.44786 39.61408 1.000 11.12417 174 GLY E CA 1
ATOM 2263 C C . GLY B 2 174 ? -43.38747 -24.66599 39.21066 1.000 14.55693 174 GLY E C 1
ATOM 2264 O O . GLY B 2 174 ? -44.51501 -24.56538 38.71263 1.000 13.84477 174 GLY E O 1
ATOM 2265 N N . THR B 2 175 ? -42.78461 -25.82707 39.43519 1.000 12.17814 175 THR E N 1
ATOM 2266 C CA . THR B 2 175 ? -43.34251 -27.10920 39.03257 1.000 7.69940 175 THR E CA 1
ATOM 2267 C C . THR B 2 175 ? -43.49783 -27.99313 40.26316 1.000 12.52194 175 THR E C 1
ATOM 2268 O O . THR B 2 175 ? -43.05083 -27.65720 41.36239 1.000 13.58181 175 THR E O 1
ATOM 2272 N N . ASP B 2 176 ? -44.12607 -29.14645 40.06576 1.000 12.80817 176 ASP E N 1
ATOM 2273 C CA . ASP B 2 176 ? -43.98896 -30.21981 41.03482 1.000 14.44195 176 ASP E CA 1
ATOM 2274 C C . ASP B 2 176 ? -42.65936 -30.94187 40.80147 1.000 15.02997 176 ASP E C 1
ATOM 2275 O O . ASP B 2 176 ? -41.87584 -30.59289 39.90775 1.000 12.15912 176 ASP E O 1
ATOM 2280 N N . LEU B 2 177 ? -42.38125 -31.96587 41.60903 1.000 12.31634 177 LEU E N 1
ATOM 2281 C CA . LEU B 2 177 ? -41.09599 -32.63892 41.46599 1.000 11.57225 177 LEU E CA 1
ATOM 2282 C C . LEU B 2 177 ? -41.06235 -33.59640 40.27872 1.000 16.09335 177 LEU E C 1
ATOM 2283 O O . LEU B 2 177 ? -39.99599 -34.13649 39.96964 1.000 16.46513 177 LEU E O 1
ATOM 2288 N N . GLU B 2 178 ? -42.18952 -33.81053 39.60854 1.000 13.73345 178 GLU E N 1
ATOM 2289 C CA . GLU B 2 178 ? -42.20686 -34.50063 38.32623 1.000 12.10365 178 GLU E CA 1
ATOM 2290 C C . GLU B 2 178 ? -42.03836 -33.54144 37.15239 1.000 15.21702 178 GLU E C 1
ATOM 2291 O O . GLU B 2 178 ? -42.03123 -33.98389 35.99856 1.000 16.49544 178 GLU E O 1
ATOM 2297 N N . GLY B 2 179 ? -41.89099 -32.24570 37.41772 1.000 13.91663 179 GLY E N 1
ATOM 2298 C CA . GLY B 2 179 ? -41.54717 -31.30735 36.36731 1.000 11.51988 179 GLY E CA 1
ATOM 2299 C C . GLY B 2 179 ? -42.70232 -30.71540 35.59471 1.000 8.22101 179 GLY E C 1
ATOM 2300 O O . GLY B 2 179 ? -42.47533 -30.10534 34.54551 1.000 12.59795 179 GLY E O 1
ATOM 2301 N N . ASN B 2 180 ? -43.93269 -30.85755 36.07522 1.000 12.23062 180 ASN E N 1
ATOM 2302 C CA . ASN B 2 180 ? -45.07523 -30.21243 35.43890 1.000 14.20282 180 ASN E CA 1
ATOM 2303 C C . ASN B 2 180 ? -45.36479 -28.88443 36.12158 1.000 11.64406 180 ASN E C 1
ATOM 2304 O O . ASN B 2 180 ? -45.50708 -28.83124 37.34683 1.000 12.89351 180 ASN E O 1
ATOM 2309 N N . PHE B 2 181 ? -45.45278 -27.81704 35.32937 1.000 11.76495 181 PHE E N 1
ATOM 2310 C CA . PHE B 2 181 ? -45.68364 -26.49686 35.90225 1.000 10.64357 181 PHE E CA 1
ATOM 2311 C C . PHE B 2 181 ? -47.01746 -26.43190 36.62250 1.000 11.53089 181 PHE E C 1
ATOM 2312 O O . PHE B 2 181 ? -48.01265 -27.02662 36.19229 1.000 13.35296 181 PHE E O 1
ATOM 2320 N N . TYR B 2 182 ? -47.01639 -25.71738 37.74346 1.000 12.25324 182 TYR E N 1
ATOM 2321 C CA . TYR B 2 182 ? -48.24447 -25.24989 38.36237 1.000 13.12812 182 TYR E CA 1
ATOM 2322 C C . TYR B 2 182 ? -48.70303 -24.00986 37.61025 1.000 10.62147 182 TYR E C 1
ATOM 2323 O O . TYR B 2 182 ? -47.98769 -23.00305 37.57621 1.000 13.36911 182 TYR E O 1
ATOM 2332 N N . GLY B 2 183 ? -49.88079 -24.07940 37.00385 1.000 12.41207 183 GLY E N 1
ATOM 2333 C CA . GLY B 2 183 ? -50.40225 -22.96363 36.25415 1.000 14.66712 183 GLY E CA 1
ATOM 2334 C C . GLY B 2 183 ? -49.80488 -22.84190 34.86538 1.000 14.79181 183 GLY E C 1
ATOM 2335 O O . GLY B 2 183 ? -48.89891 -23.59039 34.47289 1.000 13.64923 183 GLY E O 1
ATOM 2336 N N . PRO B 2 184 ? -50.30010 -21.85989 34.09653 1.000 14.52279 184 PRO E N 1
ATOM 2337 C CA . PRO B 2 184 ? -49.94514 -21.73114 32.67126 1.000 15.14931 184 PRO E CA 1
ATOM 2338 C C . PRO B 2 184 ? -48.64495 -20.95779 32.45623 1.000 17.35462 184 PRO E C 1
ATOM 2339 O O . PRO B 2 184 ? -48.63084 -19.86306 31.87874 1.000 20.94145 184 PRO E O 1
ATOM 2343 N N . PHE B 2 185 ? -47.53928 -21.52610 32.93026 1.000 15.73545 185 PHE E N 1
ATOM 2344 C CA . PHE B 2 185 ? -46.23195 -20.89603 32.83274 1.000 12.14151 185 PHE E CA 1
ATOM 2345 C C . PHE B 2 185 ? -45.28462 -21.80900 32.06626 1.000 15.56191 185 PHE E C 1
ATOM 2346 O O . PHE B 2 185 ? -45.50336 -23.01966 31.96497 1.000 17.73156 185 PHE E O 1
ATOM 2354 N N . VAL B 2 186 ? -44.23570 -21.21205 31.49960 1.000 12.85947 186 VAL E N 1
ATOM 2355 C CA . VAL B 2 186 ? -43.31267 -21.91905 30.61610 1.000 11.89523 186 VAL E CA 1
ATOM 2356 C C . VAL B 2 186 ? -41.89291 -21.48853 30.95009 1.000 16.11020 186 VAL E C 1
ATOM 2357 O O . VAL B 2 186 ? -41.65436 -20.32512 31.29046 1.000 16.84620 186 VAL E O 1
ATOM 2361 N N . ASP B 2 187 ? -40.94311 -22.42169 30.84953 1.000 11.54845 187 ASP E N 1
ATOM 2362 C CA . ASP B 2 187 ? -39.54091 -22.07366 31.07419 1.000 13.83752 187 ASP E CA 1
ATOM 2363 C C . ASP B 2 187 ? -38.93594 -21.56724 29.76196 1.000 16.73351 187 ASP E C 1
ATOM 2364 O O . ASP B 2 187 ? -38.03512 -22.15554 29.16117 1.000 14.43318 187 ASP E O 1
ATOM 2369 N N . ARG B 2 188 ? -39.46144 -20.41631 29.34159 1.000 13.51759 188 ARG E N 1
ATOM 2370 C CA . ARG B 2 188 ? -39.09664 -19.75544 28.09984 1.000 14.43178 188 ARG E CA 1
ATOM 2371 C C . ARG B 2 188 ? -39.20215 -18.24935 28.30410 1.000 16.07240 188 ARG E C 1
ATOM 2372 O O . ARG B 2 188 ? -40.07230 -17.76777 29.03848 1.000 13.46950 188 ARG E O 1
ATOM 2380 N N . GLN B 2 189 ? -38.29587 -17.51096 27.66036 1.000 1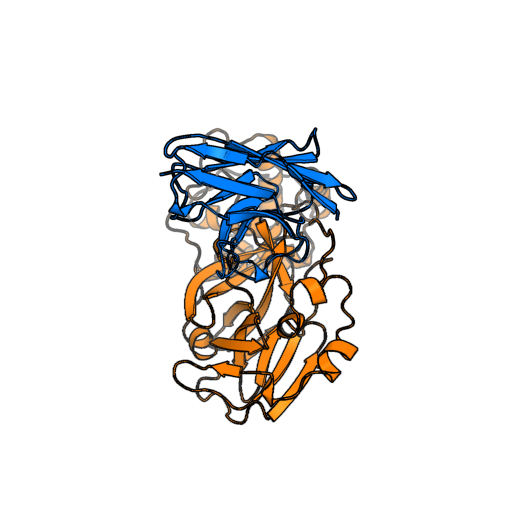6.11639 189 GLN E N 1
ATOM 2381 C CA . GLN B 2 189 ? -38.33486 -16.05365 27.70807 1.000 15.03399 189 GLN E CA 1
ATOM 2382 C C . GLN B 2 189 ? -39.49459 -15.52264 26.87616 1.000 17.99310 189 GLN E C 1
ATOM 2383 O O . GLN B 2 189 ? -39.34774 -15.27233 25.67450 1.000 18.76182 189 GLN E O 1
ATOM 2389 N N . THR B 2 190 ? -40.64720 -15.34736 27.51507 1.000 16.18508 190 THR E N 1
ATOM 2390 C CA . THR B 2 190 ? -41.85180 -14.87047 26.85116 1.000 12.48809 190 THR E CA 1
ATOM 2391 C C . THR B 2 190 ? -42.76174 -14.27906 27.91634 1.000 12.76653 190 THR E C 1
ATOM 2392 O O . THR B 2 190 ? -42.61926 -14.57076 29.10866 1.000 15.72633 190 THR E O 1
ATOM 2396 N N . ALA B 2 191 ? -43.67830 -13.41838 27.48030 1.000 16.33375 191 ALA E N 1
ATOM 2397 C CA . ALA B 2 191 ? -44.67737 -12.87798 28.39150 1.000 18.07294 191 ALA E CA 1
ATOM 2398 C C . ALA B 2 191 ? -45.61995 -13.98264 28.84727 1.000 20.07383 191 ALA E C 1
ATOM 2399 O O . ALA B 2 191 ? -46.05709 -14.81161 28.04696 1.000 21.85366 191 ALA E O 1
ATOM 2401 N N . GLN B 2 192 ? -45.92775 -13.99676 30.14469 1.000 22.80913 192 GLN E N 1
ATOM 2402 C CA . GLN B 2 192 ? -46.80993 -15.01777 30.69883 1.000 26.10729 192 GLN E CA 1
ATOM 2403 C C . GLN B 2 192 ? -47.44011 -14.56993 32.01408 1.000 29.87973 192 GLN E C 1
ATOM 2404 O O . GLN B 2 192 ? -47.30504 -15.25122 33.03630 1.000 28.50815 192 GLN E O 1
ATOM 2410 N N . ALA B 2 193 ? -48.14887 -13.44492 31.99576 1.000 22.61995 193 ALA E N 1
ATOM 2411 C CA . ALA B 2 193 ? -48.65333 -12.86421 33.23378 1.000 24.59355 193 ALA E CA 1
ATOM 2412 C C . ALA B 2 193 ? -49.58600 -13.83055 33.95878 1.000 27.91094 193 ALA E C 1
ATOM 2413 O O . ALA B 2 193 ? -50.34586 -14.57853 33.33730 1.000 25.49383 193 ALA E O 1
ATOM 2415 N N . ALA B 2 194 ? -49.50163 -13.82703 35.28590 1.000 22.59992 194 ALA E N 1
ATOM 2416 C CA . ALA B 2 194 ? -50.38126 -14.65113 36.09858 1.000 23.05844 194 ALA E CA 1
ATOM 2417 C C . ALA B 2 194 ? -51.81297 -14.13802 36.02332 1.000 28.20316 194 ALA E C 1
ATOM 2418 O O . ALA B 2 194 ? -52.06266 -12.94923 35.80988 1.000 30.05833 194 ALA E O 1
ATOM 2420 N N . GLY B 2 195 ? -52.75613 -15.05204 36.20042 1.000 28.24757 195 GLY E N 1
ATOM 2421 C CA . GLY B 2 195 ? -54.15133 -14.68208 36.21247 1.000 38.57842 195 GLY E CA 1
ATOM 2422 C C . GLY B 2 195 ? -54.55482 -13.98302 37.49639 1.000 38.12613 195 GLY E C 1
ATOM 2423 O O . GLY B 2 195 ? -53.78905 -13.84356 38.45383 1.000 21.94282 195 GLY E O 1
ATOM 2424 N N . THR B 2 196 ? -55.80228 -13.52483 37.49411 1.000 46.57632 196 THR E N 1
ATOM 2425 C CA . THR B 2 196 ? -56.38346 -12.88323 38.66328 1.000 54.52946 196 THR E CA 1
ATOM 2426 C C . THR B 2 196 ? -56.34819 -13.83155 39.85029 1.000 28.93465 196 THR E C 1
ATOM 2427 O O . THR B 2 196 ? -56.77209 -14.98643 39.74555 1.000 43.26310 196 THR E O 1
ATOM 2431 N N . ASP B 2 197 ? -55.82725 -13.35991 40.97874 1.000 35.79758 197 ASP E N 1
ATOM 2432 C CA . ASP B 2 197 ? -55.81873 -14.18872 42.17391 1.000 44.57084 197 ASP E CA 1
ATOM 2433 C C . ASP B 2 197 ? -57.10361 -14.00275 42.96197 1.000 38.75664 197 ASP E C 1
ATOM 2434 O O . ASP B 2 197 ? -57.63481 -12.89375 43.06876 1.000 46.95128 197 ASP E O 1
ATOM 2439 N N . THR B 2 198 ? -57.59249 -15.10469 43.51118 1.000 30.72886 198 THR E N 1
ATOM 2440 C CA . THR B 2 198 ? -58.84583 -15.15991 44.23740 1.000 30.66480 198 THR E CA 1
ATOM 2441 C C . THR B 2 198 ? -58.55207 -15.56388 45.67692 1.000 35.73795 198 THR E C 1
ATOM 2442 O O . THR B 2 198 ? -57.41931 -15.90434 46.02963 1.000 28.28306 198 THR E O 1
ATOM 2446 N N . THR B 2 199 ? -59.58174 -15.52492 46.51508 1.000 29.27016 199 THR E N 1
ATOM 2447 C CA . THR B 2 199 ? -59.44266 -15.85430 47.92705 1.000 26.25933 199 THR E CA 1
ATOM 2448 C C . THR B 2 199 ? -59.85171 -17.30163 48.16267 1.000 27.83292 199 THR E C 1
ATOM 2449 O O . THR B 2 199 ? -60.84746 -17.77402 47.60633 1.000 28.68925 199 THR E O 1
ATOM 2453 N N . ILE B 2 200 ? -59.07343 -18.00673 48.98214 1.000 24.17177 200 ILE E N 1
ATOM 2454 C CA . ILE B 2 200 ? -59.27892 -19.43688 49.20637 1.000 20.36416 200 ILE E CA 1
ATOM 2455 C C . ILE B 2 200 ? -60.38072 -19.59073 50.25291 1.000 30.38759 200 ILE E C 1
ATOM 2456 O O . ILE B 2 200 ? -60.13018 -19.49018 51.45590 1.000 22.96418 200 ILE E O 1
ATOM 2461 N N . THR B 2 201 ? -61.60298 -19.87037 49.78745 1.000 30.20500 201 THR E N 1
ATOM 2462 C CA . THR B 2 201 ? -62.77986 -19.86446 50.65620 1.000 34.54401 201 THR E CA 1
ATOM 2463 C C . THR B 2 201 ? -62.67313 -20.89219 51.77605 1.000 27.61532 201 THR E C 1
ATOM 2464 O O . THR B 2 201 ? -62.93462 -20.57889 52.94426 1.000 30.86288 201 THR E O 1
ATOM 2468 N N . VAL B 2 202 ? -62.32011 -22.13538 51.43722 1.000 22.56893 202 VAL E N 1
ATOM 2469 C CA . VAL B 2 202 ? -62.28031 -23.18564 52.45146 1.000 23.53807 202 VAL E CA 1
ATOM 2470 C C . VAL B 2 202 ? -61.28478 -22.83460 53.55024 1.000 26.06749 202 VAL E C 1
ATOM 2471 O O . VAL B 2 202 ? -61.47382 -23.21128 54.71427 1.000 25.06670 202 VAL E O 1
ATOM 2475 N N . ASN B 2 203 ? -60.22839 -22.09070 53.21176 1.000 24.81285 203 ASN E N 1
ATOM 2476 C CA . ASN B 2 203 ? -59.23450 -21.70848 54.20878 1.000 19.63954 203 ASN E CA 1
ATOM 2477 C C . ASN B 2 203 ? -59.74142 -20.57976 55.09878 1.000 23.21250 203 ASN E C 1
ATOM 2478 O O . ASN B 2 203 ? -59.43268 -20.54247 56.29609 1.000 21.83218 203 ASN E O 1
ATOM 2483 N N . VAL B 2 204 ? -60.51332 -19.64848 54.53297 1.000 25.96948 204 VAL E N 1
ATOM 2484 C CA . VAL B 2 204 ? -61.11172 -18.58926 55.34321 1.000 27.59102 204 VAL E CA 1
ATOM 2485 C C . VAL B 2 204 ? -62.04935 -19.18641 56.38476 1.000 23.15756 204 VAL E C 1
ATOM 2486 O O . VAL B 2 204 ? -62.06169 -18.76180 57.54742 1.000 27.45332 204 VAL E O 1
ATOM 2490 N N . LEU B 2 205 ? -62.83721 -20.19161 55.99098 1.000 23.00074 205 LEU E N 1
ATOM 2491 C CA . LEU B 2 205 ? -63.73405 -20.84435 56.94060 1.000 33.96367 205 LEU E CA 1
ATOM 2492 C C . LEU B 2 205 ? -62.95389 -21.55962 58.03573 1.000 35.15458 205 LEU E C 1
ATOM 2493 O O . LEU B 2 205 ? -63.33595 -21.50917 59.21146 1.000 32.13103 205 LEU E O 1
ATOM 2498 N N . ALA B 2 206 ? -61.85869 -22.23475 57.66989 1.000 25.59617 206 ALA E N 1
ATOM 2499 C CA . ALA B 2 206 ? -61.00111 -22.84906 58.67913 1.000 32.36289 206 ALA E CA 1
ATOM 2500 C C . ALA B 2 206 ? -60.47510 -21.80527 59.65475 1.000 29.97000 206 ALA E C 1
ATOM 2501 O O . ALA B 2 206 ? -60.40803 -22.04854 60.86593 1.000 29.79468 206 ALA E O 1
ATOM 2503 N N . TRP B 2 207 ? -60.10352 -20.63303 59.13990 1.000 22.49594 207 TRP E N 1
ATOM 2504 C CA . TRP B 2 207 ? -59.59737 -19.56058 59.98914 1.000 27.94449 207 TRP E CA 1
ATOM 2505 C C . TRP B 2 207 ? -60.69255 -19.00745 60.89413 1.000 34.56565 207 TRP E C 1
ATOM 2506 O O . TRP B 2 207 ? -60.43201 -18.65178 62.05059 1.000 28.29992 207 TRP E O 1
ATOM 2517 N N . LEU B 2 208 ? -61.92603 -18.93338 60.38919 1.000 26.51553 208 LEU E N 1
ATOM 2518 C CA . LEU B 2 208 ? -63.04451 -18.53297 61.23852 1.000 32.67725 208 LEU E CA 1
ATOM 2519 C C . LEU B 2 208 ? -63.28456 -19.54687 62.35213 1.000 30.29205 208 LEU E C 1
ATOM 2520 O O . LEU B 2 208 ? -63.59057 -19.16845 63.48989 1.000 33.59907 208 LEU E O 1
ATOM 2525 N N . TYR B 2 209 ? -63.15914 -20.84159 62.04149 1.000 22.95825 209 TYR E N 1
ATOM 2526 C CA . TYR B 2 209 ? -63.21982 -21.86469 63.08164 1.000 28.89648 209 TYR E CA 1
ATOM 2527 C C . TYR B 2 209 ? -62.11248 -21.67172 64.10714 1.000 40.31772 209 TYR E C 1
ATOM 2528 O O . TYR B 2 209 ? -62.34454 -21.79200 65.31806 1.000 28.79187 209 TYR E O 1
ATOM 2537 N N . ALA B 2 210 ? -60.89475 -21.38431 63.63865 1.000 31.22671 210 ALA E N 1
ATOM 2538 C CA . ALA B 2 210 ? -59.81992 -21.05223 64.56164 1.000 35.57363 210 ALA E CA 1
ATOM 2539 C C . ALA B 2 210 ? -60.17351 -19.81935 65.37101 1.000 34.93508 210 ALA E C 1
ATOM 2540 O O . ALA B 2 210 ? -59.73582 -19.68959 66.51636 1.000 33.73960 210 ALA E O 1
ATOM 2542 N N . ALA B 2 211 ? -60.95900 -18.89648 64.78907 1.000 27.00896 211 ALA E N 1
ATOM 2543 C CA . ALA B 2 211 ? -61.36494 -17.68324 65.50439 1.000 33.89975 211 ALA E CA 1
ATOM 2544 C C . ALA B 2 211 ? -62.39419 -17.99771 66.58693 1.000 41.48506 211 ALA E C 1
ATOM 2545 O O . ALA B 2 211 ? -62.46595 -17.30056 67.60322 1.000 47.62307 211 ALA E O 1
ATOM 2547 N N . VAL B 2 212 ? -63.15723 -19.07967 66.41881 1.000 34.77337 212 VAL E N 1
ATOM 2548 C CA . VAL B 2 212 ? -64.13974 -19.46615 67.43221 1.000 34.78250 212 VAL E CA 1
ATOM 2549 C C . VAL B 2 212 ? -63.46540 -20.25109 68.55916 1.000 48.82414 212 VAL E C 1
ATOM 2550 O O . VAL B 2 212 ? -63.86078 -20.15276 69.72887 1.000 43.59560 212 VAL E O 1
ATOM 2554 N N . ILE B 2 213 ? -62.39463 -20.98588 68.23824 1.000 32.58635 213 ILE E N 1
ATOM 2555 C CA . ILE B 2 213 ? -61.72434 -21.83526 69.22508 1.000 32.45403 213 ILE E CA 1
ATOM 2556 C C . ILE B 2 213 ? -61.01183 -20.98724 70.27434 1.000 37.89420 213 ILE E C 1
ATOM 2557 O O . ILE B 2 213 ? -60.91902 -21.37014 71.44855 1.000 38.45966 213 ILE E O 1
ATOM 2562 N N . ASN B 2 214 ? -60.52553 -19.81399 69.87378 1.000 40.27696 214 ASN E N 1
ATOM 2563 C CA . ASN B 2 214 ? -59.82329 -18.86539 70.72817 1.000 40.80570 214 ASN E CA 1
ATOM 2564 C C . ASN B 2 214 ? -60.74655 -17.76212 71.21643 1.000 45.08910 214 ASN E C 1
ATOM 2565 O O . ASN B 2 214 ? -60.26471 -16.69455 71.60441 1.000 33.25880 214 ASN E O 1
ATOM 2570 N N . GLY B 2 215 ? -62.06051 -17.95978 71.11362 1.000 37.05294 215 GLY E N 1
ATOM 2571 C CA . GLY B 2 215 ? -63.01968 -17.11458 71.79029 1.000 45.04454 215 GLY E CA 1
ATOM 2572 C C . GLY B 2 215 ? -63.61217 -15.96276 71.00198 1.000 50.37168 215 GLY E C 1
ATOM 2573 O O . GLY B 2 215 ? -64.37609 -15.18244 71.58129 1.000 51.62043 215 GLY E O 1
ATOM 2574 N N . ASP B 2 216 ? -63.29416 -15.81313 69.71524 1.000 45.01767 216 ASP E N 1
ATOM 2575 C CA . ASP B 2 216 ? -63.92543 -14.78777 68.88267 1.000 46.57548 216 ASP E CA 1
ATOM 2576 C C . ASP B 2 216 ? -65.19717 -15.38381 68.28617 1.000 50.31830 216 ASP E C 1
ATOM 2577 O O . ASP B 2 216 ? -65.12933 -16.24978 67.40785 1.000 58.28785 216 ASP E O 1
ATOM 2582 N N . ARG B 2 217 ? -66.36121 -14.92105 68.75676 1.000 44.22764 217 ARG E N 1
ATOM 2583 C CA . ARG B 2 217 ? -67.61545 -15.60736 68.46821 1.000 51.58745 217 ARG E CA 1
ATOM 2584 C C . ARG B 2 217 ? -68.72190 -14.70501 67.93217 1.000 56.02084 217 ARG E C 1
ATOM 2585 O O . ARG B 2 217 ? -69.88210 -15.13212 67.90237 1.000 55.78075 217 ARG E O 1
ATOM 2593 N N . TRP B 2 218 ? -68.41789 -13.48021 67.51454 1.000 36.92473 218 TRP E N 1
ATOM 2594 C CA . TRP B 2 218 ? -69.44865 -12.62794 66.92420 1.000 66.57308 218 TRP E CA 1
ATOM 2595 C C . TRP B 2 218 ? -69.59205 -12.99081 65.44849 1.000 72.71296 218 TRP E C 1
ATOM 2596 O O . TRP B 2 218 ? -68.76884 -12.61702 64.61029 1.000 69.55933 218 TRP E O 1
ATOM 2607 N N . PHE B 2 219 ? -70.63466 -13.75347 65.13730 1.000 74.94263 219 PHE E N 1
ATOM 2608 C CA . PHE B 2 219 ? -70.91555 -14.16309 63.76745 1.000 64.66956 219 PHE E CA 1
ATOM 2609 C C . PHE B 2 219 ? -72.37028 -13.88982 63.39390 1.000 77.58450 219 PHE E C 1
ATOM 2610 O O . PHE B 2 219 ? -73.27101 -14.02097 64.22281 1.000 57.81792 219 PHE E O 1
ATOM 2618 N N . THR B 2 224 ? -77.86950 -18.37991 53.93872 1.000 66.22521 224 THR E N 1
ATOM 2619 C CA . THR B 2 224 ? -77.42180 -19.43353 53.03047 1.000 71.46409 224 THR E CA 1
ATOM 2620 C C . THR B 2 224 ? -77.08279 -20.73107 53.76103 1.000 58.97752 224 THR E C 1
ATOM 2621 O O . THR B 2 224 ? -75.91402 -21.06240 53.96788 1.000 59.69373 224 THR E O 1
ATOM 2625 N N . THR B 2 225 ? -78.13237 -21.46358 54.13909 1.000 67.18769 225 THR E N 1
ATOM 2626 C CA . THR B 2 225 ? -77.94535 -22.75623 54.78736 1.000 58.42402 225 THR E CA 1
ATOM 2627 C C . THR B 2 225 ? -77.40325 -23.79362 53.81255 1.000 63.95317 225 THR E C 1
ATOM 2628 O O . THR B 2 225 ? -76.53504 -24.59412 54.17288 1.000 71.75134 225 THR E O 1
ATOM 2632 N N . THR B 2 226 ? -77.89267 -23.79909 52.57713 1.000 55.31200 226 THR E N 1
ATOM 2633 C CA . THR B 2 226 ? -77.44697 -24.79949 51.61980 1.000 54.43123 226 THR E CA 1
ATOM 2634 C C . THR B 2 226 ? -76.13173 -24.38252 50.97132 1.000 57.11435 226 THR E C 1
ATOM 2635 O O . THR B 2 226 ? -75.84920 -23.19349 50.78467 1.000 39.86520 226 THR E O 1
ATOM 2639 N N . LEU B 2 227 ? -75.32497 -25.39028 50.62892 1.000 53.28516 227 LEU E N 1
ATOM 2640 C CA . LEU B 2 227 ? -74.03460 -25.14229 49.99431 1.000 48.88028 227 LEU E CA 1
ATOM 2641 C C . LEU B 2 227 ? -74.19220 -24.34020 48.70790 1.000 40.28432 227 LEU E C 1
ATOM 2642 O O . LEU B 2 227 ? -73.39751 -23.43458 48.42961 1.000 42.56044 227 LEU E O 1
ATOM 2647 N N . ASN B 2 228 ? -75.22596 -24.64522 47.92090 1.000 55.08439 228 ASN E N 1
ATOM 2648 C CA . ASN B 2 228 ? -75.38205 -24.00239 46.62044 1.000 61.94186 228 ASN E CA 1
ATOM 2649 C C . ASN B 2 228 ? -75.72685 -22.52285 46.76542 1.000 46.63381 228 ASN E C 1
ATOM 2650 O O . ASN B 2 228 ? -75.22918 -21.68780 46.00085 1.000 47.87380 228 ASN E O 1
ATOM 2655 N N . ASP B 2 229 ? -76.57040 -22.17400 47.74101 1.000 46.30209 229 ASP E N 1
ATOM 2656 C CA . ASP B 2 229 ? -76.90484 -20.76649 47.94243 1.000 51.18129 229 ASP E CA 1
ATOM 2657 C C . ASP B 2 229 ? -75.71628 -19.96768 48.46203 1.000 54.63035 229 ASP E C 1
ATOM 2658 O O . ASP B 2 229 ? -75.57905 -18.78464 48.13005 1.000 55.64463 229 ASP E O 1
ATOM 2663 N N . PHE B 2 230 ? -74.85289 -20.58128 49.27429 1.000 52.58563 230 PHE E N 1
ATOM 2664 C CA . PHE B 2 230 ? -73.65040 -19.88062 49.71418 1.000 51.79495 230 PHE E CA 1
ATOM 2665 C C . PHE B 2 230 ? -72.70904 -19.62221 48.54531 1.000 45.04551 230 PHE E C 1
ATOM 2666 O O . PHE B 2 230 ? -72.17511 -18.51627 48.39822 1.000 45.09152 230 PHE E O 1
ATOM 2674 N N . ASN B 2 231 ? -72.48588 -20.63965 47.70804 1.000 46.11255 231 ASN E N 1
ATOM 2675 C CA . ASN B 2 231 ? -71.60004 -20.47519 46.55914 1.000 45.73177 231 ASN E CA 1
ATOM 2676 C C . ASN B 2 231 ? -72.09038 -19.36164 45.64457 1.000 47.67227 231 ASN E C 1
ATOM 2677 O O . ASN B 2 231 ? -71.28410 -18.63158 45.05454 1.000 42.64623 231 ASN E O 1
ATOM 2682 N N . LEU B 2 232 ? -73.41316 -19.20993 45.52540 1.000 54.18318 232 LEU E N 1
ATOM 2683 C CA . LEU B 2 232 ? -73.96854 -18.10760 44.74722 1.000 56.62395 232 LEU E CA 1
ATOM 2684 C C . LEU B 2 232 ? -73.50837 -16.76282 45.29405 1.000 49.27618 232 LEU E C 1
ATOM 2685 O O . LEU B 2 232 ? -73.28168 -15.81660 44.53132 1.000 53.71021 232 LEU E O 1
ATOM 2690 N N . VAL B 2 233 ? -73.35584 -16.66186 46.61380 1.000 64.93759 233 VAL E N 1
ATOM 2691 C CA . VAL B 2 233 ? -72.88543 -15.41855 47.21225 1.000 62.44152 233 VAL E CA 1
ATOM 2692 C C . VAL B 2 233 ? -71.36841 -15.31558 47.12155 1.000 59.91906 233 VAL E C 1
ATOM 2693 O O . VAL B 2 233 ? -70.82563 -14.24288 46.83751 1.000 54.48797 233 VAL E O 1
ATOM 2697 N N . ALA B 2 234 ? -70.66182 -16.42624 47.34886 1.000 53.07264 234 ALA E N 1
ATOM 2698 C CA . ALA B 2 234 ? -69.20246 -16.38593 47.36246 1.000 54.33607 234 ALA E CA 1
ATOM 2699 C C . ALA B 2 234 ? -68.64047 -16.02020 45.99422 1.000 58.94408 234 ALA E C 1
ATOM 2700 O O . ALA B 2 234 ? -67.68806 -15.23619 45.89572 1.000 45.52316 234 ALA E O 1
ATOM 2702 N N . MET B 2 235 ? -69.22477 -16.56593 44.92387 1.000 53.34079 235 MET E N 1
ATOM 2703 C CA . MET B 2 235 ? -68.72735 -16.29417 43.57964 1.000 47.37738 235 MET E CA 1
ATOM 2704 C C . MET B 2 235 ? -68.83716 -14.82506 43.19424 1.000 48.09948 235 MET E C 1
ATOM 2705 O O . MET B 2 235 ? -68.28865 -14.43445 42.15878 1.000 53.49058 235 MET E O 1
ATOM 2710 N N . LYS B 2 236 ? -69.51667 -14.00482 43.99577 1.000 51.94583 236 LYS E N 1
ATOM 2711 C CA . LYS B 2 236 ? -69.66731 -12.58586 43.71022 1.000 44.01398 236 LYS E CA 1
ATOM 2712 C C . LYS B 2 236 ? -68.67276 -11.70603 44.45766 1.000 44.49839 236 LYS E C 1
ATOM 2713 O O . LYS B 2 236 ? -68.62033 -10.50166 44.19148 1.000 46.38299 236 LYS E O 1
ATOM 2719 N N . TYR B 2 237 ? -67.88455 -12.26564 45.37862 1.000 42.01960 237 TYR E N 1
ATOM 2720 C CA . TYR B 2 237 ? -66.86953 -11.49867 46.09557 1.000 48.00174 237 TYR E CA 1
ATOM 2721 C C . TYR B 2 237 ? -65.46531 -12.00715 45.80795 1.000 47.67430 237 TYR E C 1
ATOM 2722 O O . TYR B 2 237 ? -64.56319 -11.83240 46.63524 1.000 49.60973 237 TYR E O 1
ATOM 2731 N N . ASN B 2 238 ? -65.27275 -12.63813 44.65130 1.000 36.84335 238 ASN E N 1
ATOM 2732 C CA . ASN B 2 238 ? -63.95380 -13.05568 44.18663 1.000 50.86652 238 ASN E CA 1
ATOM 2733 C C . ASN B 2 238 ? -63.37303 -14.11333 45.12966 1.000 37.72730 238 ASN E C 1
ATOM 2734 O O . ASN B 2 238 ? -62.18018 -14.11520 45.44278 1.000 42.35163 238 ASN E O 1
ATOM 2739 N N . TYR B 2 239 ? -64.24318 -15.00588 45.60483 1.000 41.50341 239 TYR E N 1
ATOM 2740 C CA . TYR B 2 239 ? -63.88324 -16.14428 46.43851 1.000 44.77788 239 TYR E CA 1
ATOM 2741 C C . TYR B 2 239 ? -63.99687 -17.43214 45.63143 1.000 43.06209 239 TYR E C 1
ATOM 2742 O O . TYR B 2 239 ? -64.83409 -17.54874 44.73138 1.000 37.94848 239 TYR E O 1
ATOM 2751 N N . GLU B 2 240 ? -63.15830 -18.40724 45.97356 1.000 36.20053 240 GLU E N 1
ATOM 2752 C CA . GLU B 2 240 ? -63.18008 -19.69207 45.29346 1.000 33.47009 240 GLU E CA 1
ATOM 2753 C C . GLU B 2 240 ? -64.43904 -20.48047 45.65005 1.000 45.62908 240 GLU E C 1
ATOM 2754 O O . GLU B 2 240 ? -65.03029 -20.27965 46.71288 1.000 34.11465 240 GLU E O 1
ATOM 2760 N N . PRO B 2 241 ? -64.86984 -21.38403 44.76914 1.000 40.39931 241 PRO E N 1
ATOM 2761 C CA . PRO B 2 241 ? -66.06692 -22.18033 45.06151 1.000 41.67036 241 PRO E CA 1
ATOM 2762 C C . PRO B 2 241 ? -65.83237 -23.16394 46.19644 1.000 50.20565 241 PRO E C 1
ATOM 2763 O O . PRO B 2 241 ? -64.74150 -23.71515 46.36522 1.000 36.12970 241 PRO E O 1
ATOM 2767 N N . LEU B 2 242 ? -66.88683 -23.38309 46.97720 1.000 35.50265 242 LEU E N 1
ATOM 2768 C CA . LEU B 2 242 ? -66.86983 -24.32877 48.08550 1.000 42.87672 242 LEU E CA 1
ATOM 2769 C C . LEU B 2 242 ? -67.50121 -25.63419 47.61770 1.000 49.20612 242 LEU E C 1
ATOM 2770 O O . LEU B 2 242 ? -68.71940 -25.70982 47.42897 1.000 49.64603 242 LEU E O 1
ATOM 2775 N N . THR B 2 243 ? -66.67464 -26.65932 47.44006 1.000 50.28330 243 THR E N 1
ATOM 2776 C CA . THR B 2 243 ? -67.15412 -27.95092 46.98090 1.000 51.76489 243 THR E CA 1
ATOM 2777 C C . THR B 2 243 ? -67.69267 -28.77061 48.15182 1.000 53.08171 243 THR E C 1
ATOM 2778 O O . THR B 2 243 ? -67.47495 -28.45500 49.32458 1.000 49.74739 243 THR E O 1
ATOM 2782 N N . GLN B 2 244 ? -68.41504 -29.84218 47.81894 1.000 56.02236 244 GLN E N 1
ATOM 2783 C CA . GLN B 2 244 ? -68.89488 -30.74288 48.85970 1.000 59.57568 244 GLN E CA 1
ATOM 2784 C C . GLN B 2 244 ? -67.73920 -31.46047 49.54117 1.000 64.72007 244 GLN E C 1
ATOM 2785 O O . GLN B 2 244 ? -67.83715 -31.81275 50.72278 1.000 63.90214 244 GLN E O 1
ATOM 2791 N N . ASP B 2 245 ? -66.63660 -31.67550 48.82007 1.000 63.69325 245 ASP E N 1
ATOM 2792 C CA . ASP B 2 245 ? -65.43549 -32.19353 49.46177 1.000 70.94023 245 ASP E CA 1
ATOM 2793 C C . ASP B 2 245 ? -64.87620 -31.20212 50.47477 1.000 58.98911 245 ASP E C 1
ATOM 2794 O O . ASP B 2 245 ? -64.32019 -31.61687 51.49623 1.000 59.38781 245 ASP E O 1
ATOM 2799 N N . HIS B 2 246 ? -65.02538 -29.89826 50.21819 1.000 44.95892 246 HIS E N 1
ATOM 2800 C CA . HIS B 2 246 ? -64.57178 -28.88864 51.17224 1.000 52.71576 246 HIS E CA 1
ATOM 2801 C C . HIS B 2 246 ? -65.34277 -28.98352 52.48398 1.000 54.59242 246 HIS E C 1
ATOM 2802 O O . HIS B 2 246 ? -64.75294 -28.92735 53.56950 1.000 52.72156 246 HIS E O 1
ATOM 2809 N N . VAL B 2 247 ? -66.66983 -29.11939 52.40271 1.000 50.29913 247 VAL E N 1
ATOM 2810 C CA . VAL B 2 247 ? -67.48003 -29.26126 53.61009 1.000 50.98226 247 VAL E CA 1
ATOM 2811 C C . VAL B 2 247 ? -67.10069 -30.52624 54.36686 1.000 49.91018 247 VAL E C 1
ATOM 2812 O O . VAL B 2 247 ? -67.12043 -30.54947 55.60440 1.000 58.81590 247 VAL E O 1
ATOM 2816 N N . ASP B 2 248 ? -66.74327 -31.59217 53.64591 1.000 53.44745 248 ASP E N 1
ATOM 2817 C CA . ASP B 2 248 ? -66.25105 -32.79689 54.30639 1.000 59.73259 248 ASP E CA 1
ATOM 2818 C C . ASP B 2 248 ? -64.97126 -32.51146 55.08167 1.000 60.84499 248 ASP E C 1
ATOM 2819 O O . ASP B 2 248 ? -64.80269 -32.98406 56.21252 1.000 46.33965 248 ASP E O 1
ATOM 2824 N N . ILE B 2 249 ? -64.05859 -31.73565 54.48782 1.000 59.27316 249 ILE E N 1
ATOM 2825 C CA . ILE B 2 249 ? -62.78493 -31.43587 55.13726 1.000 59.62138 249 ILE E CA 1
ATOM 2826 C C . ILE B 2 249 ? -63.00110 -30.62745 56.40953 1.000 46.49269 249 ILE E C 1
ATOM 2827 O O . ILE B 2 249 ? -62.25383 -30.77693 57.38464 1.000 50.06249 249 ILE E O 1
ATOM 2832 N N . LEU B 2 250 ? -64.02454 -29.77503 56.43263 1.000 41.85158 250 LEU E N 1
ATOM 2833 C CA . LEU B 2 250 ? -64.31485 -28.95017 57.59925 1.000 51.54092 250 LEU E CA 1
ATOM 2834 C C . LEU B 2 250 ? -65.07375 -29.69947 58.68825 1.000 51.40361 250 LEU E C 1
ATOM 2835 O O . LEU B 2 250 ? -65.37658 -29.10494 59.72893 1.000 50.23444 250 LEU E O 1
ATOM 2840 N N . GLY B 2 251 ? -65.37845 -30.97812 58.47877 1.000 60.91193 251 GLY E N 1
ATOM 2841 C CA . GLY B 2 251 ? -66.06495 -31.78670 59.45954 1.000 51.58354 251 GLY E CA 1
ATOM 2842 C C . GLY B 2 251 ? -65.37646 -31.84113 60.81095 1.000 50.25835 251 GLY E C 1
ATOM 2843 O O . GLY B 2 251 ? -65.98497 -31.55213 61.84660 1.000 48.80030 251 GLY E O 1
ATOM 2844 N N . PRO B 2 252 ? -64.10060 -32.24773 60.83166 1.000 47.04745 252 PRO E N 1
ATOM 2845 C CA . PRO B 2 252 ? -63.36141 -32.26571 62.10872 1.000 46.89531 252 PRO E CA 1
ATOM 2846 C C . PRO B 2 252 ? -63.44886 -30.96209 62.88667 1.000 56.52010 252 PRO E C 1
ATOM 2847 O O . PRO B 2 252 ? -63.74270 -30.97839 64.08949 1.000 49.03658 252 PRO E O 1
ATOM 2851 N N . LEU B 2 253 ? -63.19966 -29.82631 62.22823 1.000 46.74565 253 LEU E N 1
ATOM 2852 C CA . LEU B 2 253 ? -63.35911 -28.53750 62.89284 1.000 49.26972 253 LEU E CA 1
ATOM 2853 C C . LEU B 2 253 ? -64.80717 -28.29430 63.29401 1.000 52.96167 253 LEU E C 1
ATOM 2854 O O . LEU B 2 253 ? -65.06961 -27.67510 64.33192 1.000 41.30404 253 LEU E O 1
ATOM 2859 N N . SER B 2 254 ? -65.75698 -28.77073 62.48596 1.000 50.28468 254 SER E N 1
ATOM 2860 C CA . SER B 2 254 ? -67.16671 -28.59258 62.81369 1.000 51.22386 254 SER E CA 1
ATOM 2861 C C . SER B 2 254 ? -67.55033 -29.38852 64.05470 1.000 50.41405 254 SER E C 1
ATOM 2862 O O . SER B 2 254 ? -68.30139 -28.89823 64.90458 1.000 44.40643 254 SER E O 1
ATOM 2865 N N . ALA B 2 255 ? -67.04510 -30.61832 64.17668 1.000 52.87534 255 ALA E N 1
ATOM 2866 C CA . ALA B 2 255 ? -67.35752 -31.43189 65.34709 1.000 48.50704 255 ALA E CA 1
ATOM 2867 C C . ALA B 2 255 ? -66.74111 -30.84549 66.61115 1.000 58.12035 255 ALA E C 1
ATOM 2868 O O . ALA B 2 255 ? -67.36470 -30.86406 67.67905 1.000 55.13589 255 ALA E O 1
ATOM 2870 N N . GLN B 2 256 ? -65.52049 -30.31561 66.50816 1.000 63.39717 256 GLN E N 1
ATOM 2871 C CA . GLN B 2 256 ? -64.83505 -29.78405 67.68233 1.000 49.38562 256 GLN E CA 1
ATOM 2872 C C . GLN B 2 256 ? -65.55412 -28.55903 68.23573 1.000 50.30791 256 GLN E C 1
ATOM 2873 O O . GLN B 2 256 ? -65.85352 -28.49102 69.43342 1.000 55.96339 256 GLN E O 1
ATOM 2879 N N . THR B 2 257 ? -65.83977 -27.57941 67.38076 1.000 43.31965 257 THR E N 1
ATOM 2880 C CA . THR B 2 257 ? -66.58476 -26.40538 67.81299 1.000 35.86235 257 THR E CA 1
ATOM 2881 C C . THR B 2 257 ? -68.08431 -26.65284 67.88518 1.000 50.92529 257 THR E C 1
ATOM 2882 O O . THR B 2 257 ? -68.81898 -25.76745 68.33785 1.000 48.39331 257 THR E O 1
ATOM 2886 N N . GLY B 2 258 ? -68.55337 -27.82301 67.45392 1.000 56.19332 258 GLY E N 1
ATOM 2887 C CA . GLY B 2 258 ? -69.97693 -28.07785 67.39628 1.000 57.63114 258 GLY E CA 1
ATOM 2888 C C . GLY B 2 258 ? -70.73192 -27.21303 66.41410 1.000 55.22618 258 GLY E C 1
ATOM 2889 O O . GLY B 2 258 ? -71.96639 -27.24063 66.40647 1.000 66.56213 258 GLY E O 1
ATOM 2890 N N . ILE B 2 259 ? -70.03255 -26.45082 65.57859 1.000 54.41127 259 ILE E N 1
ATOM 2891 C CA . ILE B 2 259 ? -70.65585 -25.49870 64.66882 1.000 61.08277 259 ILE E CA 1
ATOM 2892 C C . ILE B 2 259 ? -70.77918 -26.16296 63.30543 1.000 61.38109 259 ILE E C 1
ATOM 2893 O O . ILE B 2 259 ? -69.78609 -26.65246 62.75410 1.000 43.56448 259 ILE E O 1
ATOM 2898 N N . ALA B 2 260 ? -71.99505 -26.19405 62.76498 1.000 68.67777 260 ALA E N 1
ATOM 2899 C CA . ALA B 2 260 ? -72.20057 -26.77950 61.44788 1.000 64.47351 260 ALA E CA 1
ATOM 2900 C C . ALA B 2 260 ? -71.47876 -25.95702 60.38757 1.000 47.70894 260 ALA E C 1
ATOM 2901 O O . ALA B 2 260 ? -71.48556 -24.72257 60.42471 1.000 40.05253 260 ALA E O 1
ATOM 2903 N N . VAL B 2 261 ? -70.84292 -26.65721 59.44308 1.000 46.23868 261 VAL E N 1
ATOM 2904 C CA . VAL B 2 261 ? -70.08495 -25.98636 58.38782 1.000 47.06809 261 VAL E CA 1
ATOM 2905 C C . VAL B 2 261 ? -70.97206 -25.00017 57.64414 1.000 31.61023 261 VAL E C 1
ATOM 2906 O O . VAL B 2 261 ? -70.59688 -23.84432 57.41742 1.000 39.55874 261 VAL E O 1
ATOM 2910 N N . LEU B 2 262 ? -72.16705 -25.44619 57.25474 1.000 55.81552 262 LEU E N 1
ATOM 2911 C CA . LEU B 2 262 ? -73.10114 -24.56354 56.56776 1.000 45.63193 262 LEU E CA 1
ATOM 2912 C C . LEU B 2 262 ? -73.51263 -23.39070 57.44858 1.000 34.18129 262 LEU E C 1
ATOM 2913 O O . LEU B 2 262 ? -73.79654 -22.30101 56.93746 1.000 37.22081 262 LEU E O 1
ATOM 2918 N N . ASP B 2 263 ? -73.54333 -23.58608 58.77047 1.000 39.85253 263 ASP E N 1
ATOM 2919 C CA . ASP B 2 263 ? -73.74873 -22.45380 59.66818 1.000 43.93017 263 ASP E CA 1
ATOM 2920 C C . ASP B 2 263 ? -72.56483 -21.49447 59.61828 1.000 47.60477 263 ASP E C 1
ATOM 2921 O O . ASP B 2 263 ? -72.74893 -20.27112 59.64553 1.000 33.82593 263 ASP E O 1
ATOM 2926 N N . MET B 2 264 ? -71.34154 -22.02734 59.53955 1.000 35.89695 264 MET E N 1
ATOM 2927 C CA . MET B 2 264 ? -70.17721 -21.15723 59.40117 1.000 44.29050 264 MET E CA 1
ATOM 2928 C C . MET B 2 264 ? -70.19719 -20.42571 58.06318 1.000 35.39406 264 MET E C 1
ATOM 2929 O O . MET B 2 264 ? -69.85917 -19.23733 57.99484 1.000 36.31972 264 MET E O 1
ATOM 2934 N N . CYS B 2 265 ? -70.58953 -21.11879 56.98753 1.000 35.88891 265 CYS E N 1
ATOM 2935 C CA . CYS B 2 265 ? -70.76052 -20.44530 55.70240 1.000 47.83189 265 CYS E CA 1
ATOM 2936 C C . CYS B 2 265 ? -71.75594 -19.29909 55.81371 1.000 36.39003 265 CYS E C 1
ATOM 2937 O O . CYS B 2 265 ? -71.52539 -18.21264 55.26968 1.000 39.62196 265 CYS E O 1
ATOM 2940 N N . ALA B 2 266 ? -72.87203 -19.52493 56.51632 1.000 46.52516 266 ALA E N 1
ATOM 2941 C CA . ALA B 2 266 ? -73.84388 -18.45636 56.72945 1.000 53.06451 266 ALA E CA 1
ATOM 2942 C C . ALA B 2 266 ? -73.20181 -17.25455 57.41131 1.000 42.11561 266 ALA E C 1
ATOM 2943 O O . ALA B 2 266 ? -73.54194 -16.10514 57.10998 1.000 43.59594 266 ALA E O 1
ATOM 2945 N N . SER B 2 267 ? -72.25955 -17.50017 58.32511 1.000 44.84779 267 SER E N 1
ATOM 2946 C CA . SER B 2 267 ? -71.57953 -16.39896 59.00081 1.000 54.59183 267 SER E CA 1
ATOM 2947 C C . SER B 2 267 ? -70.62958 -15.66737 58.05810 1.000 52.69803 267 SER E C 1
ATOM 2948 O O . SER B 2 267 ? -70.47777 -14.44213 58.14755 1.000 43.05770 267 SER E O 1
ATOM 2951 N N . LEU B 2 268 ? -69.97181 -16.40056 57.15433 1.000 35.28268 268 LEU E N 1
ATOM 2952 C CA . LEU B 2 268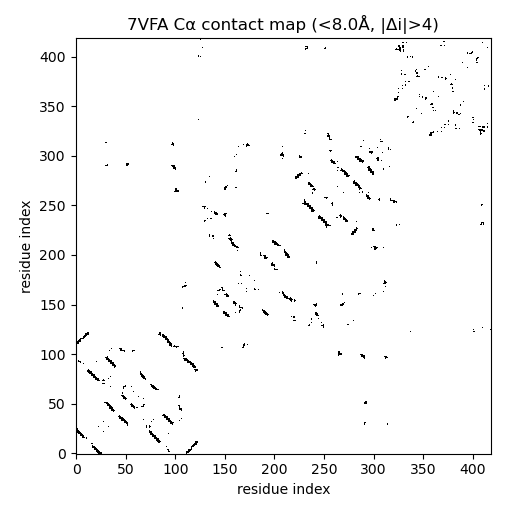 ? -69.10566 -15.74906 56.17666 1.000 45.21192 268 LEU E CA 1
ATOM 2953 C C . LEU B 2 268 ? -69.91026 -14.88776 55.21191 1.000 47.78241 268 LEU E C 1
ATOM 2954 O O . LEU B 2 268 ? -69.39423 -13.88850 54.69903 1.000 41.61869 268 LEU E O 1
ATOM 2959 N N . LYS B 2 269 ? -71.17731 -15.24844 54.98073 1.000 55.78937 269 LYS E N 1
ATOM 2960 C CA . LYS B 2 269 ? -72.02151 -14.53325 54.02628 1.000 58.76161 269 LYS E CA 1
ATOM 2961 C C . LYS B 2 269 ? -72.05843 -13.03391 54.28759 1.000 68.86233 269 LYS E C 1
ATOM 2962 O O . LYS B 2 269 ? -71.91365 -12.23617 53.35761 1.000 76.33283 269 LYS E O 1
ATOM 2968 N N . GLU B 2 270 ? -72.28344 -12.62765 55.54177 1.000 72.37760 270 GLU E N 1
ATOM 2969 C CA . GLU B 2 270 ? -72.48235 -11.21471 55.85547 1.000 70.69598 270 GLU E CA 1
ATOM 2970 C C . GLU B 2 270 ? -71.19842 -10.47401 56.20389 1.000 68.03700 270 GLU E C 1
ATOM 2971 O O . GLU B 2 270 ? -71.19994 -9.23720 56.21058 1.000 72.89015 270 GLU E O 1
ATOM 2977 N N . LEU B 2 271 ? -70.10476 -11.18617 56.47850 1.000 64.34516 271 LEU E N 1
ATOM 2978 C CA . LEU B 2 271 ? -68.83837 -10.50790 56.73647 1.000 62.97017 271 LEU E CA 1
ATOM 2979 C C . LEU B 2 271 ? -68.34591 -9.76767 55.49735 1.000 64.59924 271 LEU E C 1
ATOM 2980 O O . LEU B 2 271 ? -67.74222 -8.69308 55.60376 1.000 61.24144 271 LEU E O 1
ATOM 2985 N N . LEU B 2 272 ? -68.60687 -10.32458 54.31114 1.000 70.21133 272 LEU E N 1
ATOM 2986 C CA . LEU B 2 272 ? -68.09624 -9.74540 53.07154 1.000 74.54626 272 LEU E CA 1
ATOM 2987 C C . LEU B 2 272 ? -68.86122 -8.48047 52.69778 1.000 77.47737 272 LEU E C 1
ATOM 2988 O O . LEU B 2 272 ? -68.32101 -7.60489 52.00994 1.000 75.04294 272 LEU E O 1
ATOM 2993 N N . GLN B 2 273 ? -70.11210 -8.36925 53.15006 1.000 82.32386 273 GLN E N 1
ATOM 2994 C CA . GLN B 2 273 ? -71.00284 -7.26597 52.80811 1.000 84.54106 273 GLN E CA 1
ATOM 2995 C C . GLN B 2 273 ? -70.79948 -6.05550 53.70928 1.000 91.35762 273 GLN E C 1
ATOM 2996 O O . GLN B 2 273 ? -70.60356 -4.93819 53.21906 1.000 86.01185 273 GLN E O 1
ATOM 3002 N N . ASN B 2 274 ? -70.84510 -6.26810 55.02565 1.000 89.23099 274 ASN E N 1
ATOM 3003 C CA . ASN B 2 274 ? -70.87813 -5.15417 55.96764 1.000 85.54414 274 ASN E CA 1
ATOM 3004 C C . ASN B 2 274 ? -69.53704 -4.43354 56.02383 1.000 94.05319 274 ASN E C 1
ATOM 3005 O O . ASN B 2 274 ? -69.44630 -3.24285 55.70496 1.000 96.10060 274 ASN E O 1
ATOM 3010 N N . GLY B 2 275 ? -68.48912 -5.12836 56.44618 1.000 94.29627 275 GLY E N 1
ATOM 3011 C CA . GLY B 2 275 ? -67.16471 -4.55276 56.46038 1.000 99.00655 275 GLY E CA 1
ATOM 3012 C C . GLY B 2 275 ? -66.42113 -4.93300 57.72109 1.000 97.58256 275 GLY E C 1
ATOM 3013 O O . GLY B 2 275 ? -66.78496 -5.88230 58.41408 1.000 79.34047 275 GLY E O 1
ATOM 3014 N N . MET B 2 276 ? -65.36793 -4.16281 58.01054 1.000 100.91831 276 MET E N 1
ATOM 3015 C CA . MET B 2 276 ? -64.49622 -4.48227 59.13593 1.000 100.43386 276 MET E CA 1
ATOM 3016 C C . MET B 2 276 ? -65.13801 -4.13586 60.47344 1.000 103.01306 276 MET E C 1
ATOM 3017 O O . MET B 2 276 ? -64.88177 -4.81765 61.47304 1.000 98.37298 276 MET E O 1
ATOM 3022 N N . ASN B 2 277 ? -65.95822 -3.08340 60.51539 1.000 102.20430 277 ASN E N 1
ATOM 3023 C CA . ASN B 2 277 ? -66.52469 -2.54112 61.75093 1.000 95.61340 277 ASN E CA 1
ATOM 3024 C C . ASN B 2 277 ? -65.44844 -2.16089 62.76630 1.000 96.26171 277 ASN E C 1
ATOM 3025 O O . ASN B 2 277 ? -65.73539 -2.04755 63.96236 1.000 87.68730 277 ASN E O 1
ATOM 3030 N N . GLY B 2 278 ? -64.20806 -1.97119 62.31380 1.000 105.29980 278 GLY E N 1
ATOM 3031 C CA . GLY B 2 278 ? -63.12306 -1.54025 63.17664 1.000 95.28916 278 GLY E CA 1
ATOM 3032 C C . GLY B 2 278 ? -62.68090 -2.56104 64.20795 1.000 96.66647 278 GLY E C 1
ATOM 3033 O O . GLY B 2 278 ? -61.86589 -2.25147 65.08257 1.000 94.72981 278 GLY E O 1
ATOM 3034 N N . ARG B 2 279 ? -63.20514 -3.78010 64.11593 1.000 89.01510 279 ARG E N 1
ATOM 3035 C CA . ARG B 2 279 ? -62.92049 -4.84926 65.06403 1.000 93.09385 279 ARG E CA 1
ATOM 3036 C C . ARG B 2 279 ? -61.89347 -5.82411 64.48868 1.000 88.29502 279 ARG E C 1
ATOM 3037 O O . ARG B 2 279 ? -61.47631 -5.71420 63.33284 1.000 91.32157 279 ARG E O 1
ATOM 3045 N N . THR B 2 280 ? -61.46365 -6.77047 65.32706 1.000 71.32118 280 THR E N 1
ATOM 3046 C CA . THR B 2 280 ? -60.40233 -7.69993 64.97400 1.000 66.75974 280 THR E CA 1
ATOM 3047 C C . THR B 2 280 ? -60.88814 -9.13835 65.09018 1.000 72.12921 280 THR E C 1
ATOM 3048 O O . THR B 2 280 ? -61.81887 -9.44924 65.83693 1.000 64.81602 280 THR E O 1
ATOM 3052 N N . ILE B 2 281 ? -60.26957 -10.00282 64.28999 1.000 76.05051 281 ILE E N 1
ATOM 3053 C CA . ILE B 2 281 ? -60.49201 -11.44605 64.32663 1.000 52.57635 281 ILE E CA 1
ATOM 3054 C C . ILE B 2 281 ? -59.12423 -12.11430 64.40133 1.000 52.80411 281 ILE E C 1
ATOM 3055 O O . ILE B 2 281 ? -58.35436 -12.05963 63.43447 1.000 63.03488 281 ILE E O 1
ATOM 3060 N N . LEU B 2 282 ? -58.82495 -12.75616 65.53623 1.000 52.85815 282 LEU E N 1
ATOM 3061 C CA . LEU B 2 282 ? -57.52050 -13.39057 65.76946 1.000 53.48193 282 LEU E CA 1
ATOM 3062 C C . LEU B 2 282 ? -56.37293 -12.40645 65.55750 1.000 64.23781 282 LEU E C 1
ATOM 3063 O O . LEU B 2 282 ? -55.36917 -12.72134 64.91399 1.000 64.90118 282 LEU E O 1
ATOM 3068 N N . GLY B 2 283 ? -56.52223 -11.20225 66.10266 1.000 57.37691 283 GLY E N 1
ATOM 3069 C CA . GLY B 2 283 ? -55.49170 -10.19627 65.95019 1.000 70.26318 283 GLY E CA 1
ATOM 3070 C C . GLY B 2 283 ? -55.33483 -9.66606 64.54553 1.000 75.65563 283 GLY E C 1
ATOM 3071 O O . GLY B 2 283 ? -54.29265 -9.09074 64.22153 1.000 74.13472 283 GLY E O 1
ATOM 3072 N N . SER B 2 284 ? -56.34391 -9.84703 63.69809 1.000 73.61064 284 SER E N 1
ATOM 3073 C CA . SER B 2 284 ? -56.31348 -9.38819 62.31947 1.000 67.29604 284 SER E CA 1
ATOM 3074 C C . SER B 2 284 ? -57.62626 -8.69503 61.98916 1.000 62.92884 284 SER E C 1
ATOM 3075 O O . SER B 2 284 ? -58.68971 -9.07588 62.48560 1.000 65.81832 284 SER E O 1
ATOM 3078 N N . ALA B 2 285 ? -57.54131 -7.66336 61.15103 1.000 76.37792 285 ALA E N 1
ATOM 3079 C CA . ALA B 2 285 ? -58.72451 -6.96988 60.66289 1.000 75.55211 285 ALA E CA 1
ATOM 3080 C C . ALA B 2 285 ? -59.16243 -7.44833 59.28626 1.000 74.46240 285 ALA E C 1
ATOM 3081 O O . ALA B 2 285 ? -60.25070 -7.07641 58.83398 1.000 73.33101 285 ALA E O 1
ATOM 3083 N N . LEU B 2 286 ? -58.34661 -8.25611 58.61767 1.000 71.97852 286 LEU E N 1
ATOM 3084 C CA . LEU B 2 286 ? -58.67193 -8.84279 57.32901 1.000 58.96150 286 LEU E CA 1
ATOM 3085 C C . LEU B 2 286 ? -58.88718 -10.34228 57.48665 1.000 52.86498 286 LEU E C 1
ATOM 3086 O O . LEU B 2 286 ? -58.37620 -10.97166 58.41687 1.000 49.62247 286 LEU E O 1
ATOM 3091 N N . LEU B 2 287 ? -59.65398 -10.91360 56.56337 1.000 43.45548 287 LEU E N 1
ATOM 3092 C CA . LEU B 2 287 ? -59.85990 -12.35404 56.55256 1.000 38.59226 287 LEU E CA 1
ATOM 3093 C C . LEU B 2 287 ? -58.61978 -13.04751 55.99810 1.000 42.55962 287 LEU E C 1
ATOM 3094 O O . LEU B 2 287 ? -58.11871 -12.68662 54.92905 1.000 52.61296 287 LEU E O 1
ATOM 3099 N N . GLU B 2 288 ? -58.12345 -14.03643 56.73418 1.000 29.60246 288 GLU E N 1
ATOM 3100 C CA . GLU B 2 288 ? -56.89568 -14.74316 56.39963 1.000 32.39641 288 GLU E CA 1
ATOM 3101 C C . GLU B 2 288 ? -57.24009 -16.04482 55.68544 1.000 30.54244 288 GLU E C 1
ATOM 3102 O O . GLU B 2 288 ? -58.15125 -16.76371 56.10150 1.000 19.34622 288 GLU E O 1
ATOM 3108 N N . ASP B 2 289 ? -56.51889 -16.34788 54.59844 1.000 26.61251 289 ASP E N 1
ATOM 3109 C CA . ASP B 2 289 ? -56.87643 -17.50721 53.78578 1.000 29.90372 289 ASP E CA 1
ATOM 3110 C C . ASP B 2 289 ? -55.69016 -18.42031 53.49245 1.000 26.14598 289 ASP E C 1
ATOM 3111 O O . ASP B 2 289 ? -55.73976 -19.19286 52.53195 1.000 22.27077 289 ASP E O 1
ATOM 3116 N N . GLU B 2 290 ? -54.63488 -18.37939 54.30631 1.000 24.46538 290 GLU E N 1
ATOM 3117 C CA . GLU B 2 290 ? -53.48302 -19.24355 54.08587 1.000 25.11976 290 GLU E CA 1
ATOM 3118 C C . GLU B 2 290 ? -53.31412 -20.28972 55.18541 1.000 21.41852 290 GLU E C 1
ATOM 3119 O O . GLU B 2 290 ? -52.20938 -20.80475 55.38188 1.000 25.61012 290 GLU E O 1
ATOM 3125 N N . PHE B 2 291 ? -54.39249 -20.63032 55.89086 1.000 19.32142 291 PHE E N 1
ATOM 3126 C CA . PHE B 2 291 ? -54.41777 -21.76366 56.81024 1.000 19.72160 291 PHE E CA 1
ATOM 3127 C C . PHE B 2 291 ? -55.45457 -22.75721 56.30933 1.000 19.55432 291 PHE E C 1
ATOM 3128 O O . PHE B 2 291 ? -56.62820 -22.40400 56.17327 1.000 23.80200 291 PHE E O 1
ATOM 3136 N N . THR B 2 292 ? -55.03671 -23.99232 56.05704 1.000 24.14458 292 THR E N 1
ATOM 3137 C CA . THR B 2 292 ? -55.97619 -25.03679 55.66836 1.000 24.34292 292 THR E CA 1
ATOM 3138 C C . THR B 2 292 ? -56.73886 -25.52914 56.89141 1.000 21.85682 292 THR E C 1
ATOM 3139 O O . THR B 2 292 ? -56.36607 -25.23844 58.03046 1.000 22.90876 292 THR E O 1
ATOM 3143 N N . PRO B 2 293 ? -57.83024 -26.27813 56.68669 1.000 24.62147 293 PRO E N 1
ATOM 3144 C CA . PRO B 2 293 ? -58.45164 -26.98112 57.82372 1.000 29.17036 293 PRO E CA 1
ATOM 3145 C C . PRO B 2 293 ? -57.48424 -27.87502 58.58557 1.000 35.43333 293 PRO E C 1
ATOM 3146 O O . PRO B 2 293 ? -57.54758 -27.93814 59.81980 1.000 32.43121 293 PRO E O 1
ATOM 3150 N N . PHE B 2 294 ? -56.57830 -28.56184 57.88410 1.000 30.37616 294 PHE E N 1
ATOM 3151 C CA . PHE B 2 294 ? -55.58245 -29.37686 58.57245 1.000 31.00991 294 PHE E CA 1
ATOM 3152 C C . PHE B 2 294 ? -54.66065 -28.50699 59.42001 1.000 37.00362 294 PHE E C 1
ATOM 3153 O O . PHE B 2 294 ? -54.33560 -28.86424 60.55848 1.000 39.86921 294 PHE E O 1
ATOM 3161 N N . ASP B 2 295 ? -54.22612 -27.36211 58.88489 1.000 29.99823 295 ASP E N 1
ATOM 3162 C CA . ASP B 2 295 ? -53.34178 -26.48796 59.65017 1.000 24.25870 295 ASP E CA 1
ATOM 3163 C C . ASP B 2 295 ? -53.98620 -26.03478 60.95325 1.000 30.61453 295 ASP E C 1
ATOM 3164 O O . ASP B 2 295 ? -53.29247 -25.86620 61.96231 1.000 31.97791 295 ASP E O 1
ATOM 3169 N N . VAL B 2 296 ? -55.30523 -25.83628 60.95601 1.000 24.66040 296 VAL E N 1
ATOM 3170 C CA . VAL B 2 296 ? -55.97146 -25.34085 62.15626 1.000 34.93804 296 VAL E CA 1
ATOM 3171 C C . VAL B 2 296 ? -56.08502 -26.44636 63.19934 1.000 41.76305 296 VAL E C 1
ATOM 3172 O O . VAL B 2 296 ? -55.77630 -26.23845 64.37878 1.000 40.94158 296 VAL E O 1
ATOM 3176 N N . VAL B 2 297 ? -56.52180 -27.64115 62.78498 1.000 43.35081 297 VAL E N 1
ATOM 3177 C CA . VAL B 2 297 ? -56.59627 -28.74969 63.73478 1.000 44.01377 297 VAL E CA 1
ATOM 3178 C C . VAL B 2 297 ? -55.20241 -29.13959 64.20513 1.000 50.41515 297 VAL E C 1
ATOM 3179 O O . VAL B 2 297 ? -55.02584 -29.58452 65.34583 1.000 56.43698 297 VAL E O 1
ATOM 3183 N N . ARG B 2 298 ? -54.19257 -28.97225 63.34562 1.000 47.29657 298 ARG E N 1
ATOM 3184 C CA . ARG B 2 298 ? -52.81301 -29.21766 63.75471 1.000 43.97491 298 ARG E CA 1
ATOM 3185 C C . ARG B 2 298 ? -52.43906 -28.36894 64.96248 1.000 47.69190 298 ARG E C 1
ATOM 3186 O O . ARG B 2 298 ? -51.75803 -28.84235 65.87948 1.000 62.18313 298 ARG E O 1
ATOM 3194 N N . GLN B 2 299 ? -52.88014 -27.11246 64.98144 1.000 39.28729 299 GLN E N 1
ATOM 3195 C CA . GLN B 2 299 ? -52.52447 -26.18171 66.04407 1.000 48.68598 299 GLN E CA 1
ATOM 3196 C C . GLN B 2 299 ? -53.51390 -26.21151 67.20208 1.000 59.84016 299 GLN E C 1
ATOM 3197 O O . GLN B 2 299 ? -53.10486 -26.14277 68.36639 1.000 59.85990 299 GLN E O 1
ATOM 3203 N N . CYS B 2 300 ? -54.80568 -26.30959 66.90763 1.000 43.30496 300 CYS E N 1
ATOM 3204 C CA . CYS B 2 300 ? -55.82810 -26.33277 67.94616 1.000 52.68170 300 CYS E CA 1
ATOM 3205 C C . CYS B 2 300 ? -56.42055 -27.73084 68.10015 1.000 54.73379 300 CYS E C 1
ATOM 3206 O O . CYS B 2 300 ? -57.32638 -27.94681 68.90505 1.000 49.86803 300 CYS E O 1
#

Sequence (419 aa):
VQLQESGGGSVAAGGSLRLSCAVSGVTASSVYMAWFRQAPGKEREGLAGINTVGYTTYADSVKGRFTISKDNSENTLYLQMNSLKPEDIALYYCAATYLLRFASLSATNFPYWGQGTQVTVSSSGFRKMAFPSGKVEGCMVQVTCGTTTLNGLWLDDVVYCPRHVICTSEDMLNPNYEDLLIRKSNHNFLVQAGNVQLRVIGHSMQNCVLKLKVDTANPKTPKYKFVRIQPGQTFSVLACYNGSPSGVYQCAMRPNFTIKGSFLNGSCGSVGFNIDYDCVSFCYMHHMELPTGVHAGTDLEGNFYGPFVDRQTAQAAGTDTTITVNVLAWLYAAVINGDRWFTTTLNDFNLVAMKYNYEPLTQDHVDILGPLSAQTGIAVLDMCASLKELLQNGMNGRTILGSALLEDEFTPFDVVRQC

Nearest PDB structures (foldseek):
  7vfa-assembly1_D  TM=1.008E+00  e=9.498E-25  Camelus bactrianus
  8hr2-assembly1_C  TM=9.474E-01  e=2.332E-18  Vicugna pacos
  5wcc-assembly1_H  TM=9.180E-01  e=1.663E-15  Homo sapiens
  5wcd-assembly1_H  TM=9.086E-01  e=2.711E-15  Homo sapiens
  7mjh-assembly1_D  TM=9.079E-01  e=4.1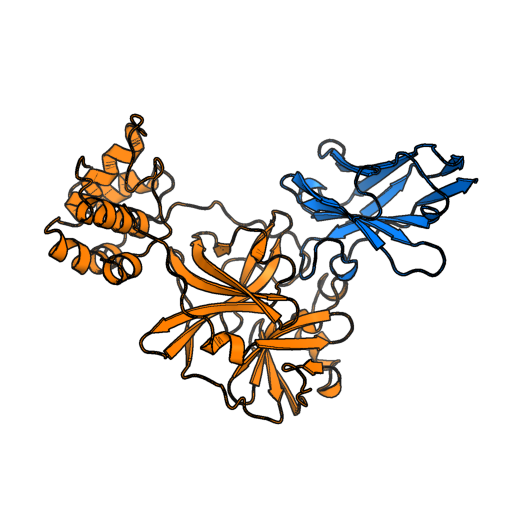85E-15  synthetic construct

Foldseek 3Di:
DAKAKDWADEEAAQDKIKMKIADPPDQLLQWKKFKWWAAVVRDIWTAKIAHNVGDMDGDPVQPPAWDWDADRVRSMIMIIGGRDDQVPWTFMKMFIANDADDDSRDPVRTPGIHPTDTHGYHD/DPQDDDADDCVLFLLQWKWKAAPPAIAIWGAAFQKTKFFLCSLPDQVCQQPHPSVVSVVPDDQVRIWIGRDPDTWRFDDWDDQARMIITGTPGTRPSHWAEEWDADAFLDKWKWQQAARRHTDDIDIFTQWNLRKAADCSNPNRAQTWTWDADPRYTHTHWTWHDADPVRITWTGTRSHHTDHDDDSHPDDDDTDDTAFEVLQLLLLVLLLVVVPNDPFQLDLVSLQVQQVVLRYDRQDPVSQVLCVVSCVVSVNRSSNSSVGVNCDSPPAQPPDAGPNHSDRDRNAHNVNSVVPD

Secondary structure (DSSP, 8-state):
-EEEEE--EEEETT--EEEEEEEESS-GGGSEEEEEEE-TT---EEEEEE-TTS-EEE-TTTTTTEEEEEETTTTEEEEEE-S--GGG-EEEEEEEES-B-S-TT-GGG-SEE---EEEEEE-/------PPP-HHHHTTEEEEEETTEEEEEEEETTEEEEEGGGG--TTGGGS--HHHHHHT--GGG-EEEETTEEEPEEEEEEETTEEEEEESS--TTPPEEEE----TT-EEEEEEEETTEEEEEEEEE--TTS-B-SGGGTT-TT-EEEEEETTEEEEEEEEEEE-TTS-EEEE-TTSPBSSS--SSSS--------B-HHHHHHHHHHHHHTT------SHHHHHHHHTTTTB----HHHHHHTHHHHHHH---HHHHHHHHHHHHHH--TT--BTTBSS------HHHHHHH-

Radius of gyration: 24.77 Å; Cα contacts (8 Å, |Δi|>4): 992; chains: 2; bounding box: 67×59×52 Å